Protein AF-A0A953RVN6-F1 (afdb_monomer_lite)

pLDDT: mean 74.19, std 27.89, range [26.3, 98.88]

Structure (mmCIF, N/CA/C/O backbone):
data_AF-A0A953RVN6-F1
#
_entry.id   AF-A0A953RVN6-F1
#
loop_
_atom_site.group_PDB
_atom_site.id
_atom_site.type_symbol
_atom_site.label_atom_id
_atom_site.label_alt_id
_atom_site.label_comp_id
_atom_site.label_asym_id
_atom_site.label_entity_id
_atom_site.label_seq_id
_atom_site.pdbx_PDB_ins_code
_atom_site.Cartn_x
_atom_site.Cartn_y
_atom_site.Cartn_z
_atom_site.occupancy
_atom_site.B_iso_or_equiv
_atom_site.auth_seq_id
_atom_site.auth_comp_id
_atom_site.auth_asym_id
_atom_site.auth_atom_id
_atom_site.pdbx_PDB_model_num
ATOM 1 N N . MET A 1 1 ? -9.640 12.805 14.538 1.00 94.44 1 MET A N 1
ATOM 2 C CA . MET A 1 1 ? -9.443 12.479 13.121 1.00 94.44 1 MET A CA 1
ATOM 3 C C . MET A 1 1 ? -8.426 11.359 13.027 1.00 94.44 1 MET A C 1
ATOM 5 O O . MET A 1 1 ? -7.414 11.417 13.727 1.00 94.44 1 MET A O 1
ATOM 9 N N . ILE A 1 2 ? -8.724 10.350 12.212 1.00 97.69 2 ILE A N 1
ATOM 10 C CA . ILE A 1 2 ? -7.902 9.158 11.977 1.00 97.69 2 ILE A CA 1
ATOM 11 C C . ILE A 1 2 ? -7.631 9.059 10.477 1.00 97.69 2 ILE A C 1
ATOM 13 O O . ILE A 1 2 ? -8.537 9.316 9.686 1.00 97.69 2 ILE A O 1
ATOM 17 N N . ASP A 1 3 ? -6.428 8.635 10.109 1.00 98.56 3 ASP A N 1
ATOM 18 C CA . ASP A 1 3 ? -6.101 8.199 8.754 1.00 98.56 3 ASP A CA 1
ATOM 19 C C . ASP A 1 3 ? -5.212 6.957 8.819 1.00 98.56 3 ASP A C 1
ATOM 21 O O . ASP A 1 3 ? -4.106 7.040 9.341 1.00 98.56 3 ASP A O 1
ATOM 25 N N . LEU A 1 4 ? -5.681 5.799 8.345 1.00 98.62 4 LEU A N 1
ATOM 26 C CA . LEU A 1 4 ? -4.913 4.549 8.394 1.00 98.62 4 LEU A CA 1
ATOM 27 C C . LEU A 1 4 ? -4.295 4.157 7.050 1.00 98.62 4 LEU A C 1
ATOM 29 O O . LEU A 1 4 ? -3.810 3.037 6.935 1.00 98.62 4 LEU A O 1
ATOM 33 N N . HIS A 1 5 ? -4.326 5.013 6.032 1.00 98.75 5 HIS A N 1
ATOM 34 C CA . HIS A 1 5 ? -3.797 4.666 4.715 1.00 98.75 5 HIS A CA 1
ATOM 35 C C . HIS A 1 5 ? -3.075 5.870 4.122 1.00 98.75 5 HIS A C 1
ATOM 37 O O . HIS A 1 5 ? -3.692 6.788 3.583 1.00 98.75 5 HIS A O 1
ATOM 43 N N . SER A 1 6 ? -1.752 5.872 4.242 1.00 98.56 6 SER A N 1
ATOM 44 C CA . SER A 1 6 ? -0.907 6.957 3.754 1.00 98.56 6 SER A CA 1
ATOM 45 C C . SER A 1 6 ? 0.486 6.457 3.396 1.00 98.56 6 SER A C 1
ATOM 47 O O . SER A 1 6 ? 0.985 5.490 3.980 1.00 98.56 6 SER A O 1
ATOM 49 N N . HIS A 1 7 ? 1.109 7.140 2.441 1.00 97.94 7 HIS A N 1
ATOM 50 C CA . HIS A 1 7 ? 2.371 6.737 1.834 1.00 97.94 7 HIS A CA 1
ATOM 51 C C . HIS A 1 7 ? 3.438 7.812 2.004 1.00 97.94 7 HIS A C 1
ATOM 53 O O . HIS A 1 7 ? 3.160 9.016 1.979 1.00 97.94 7 HIS A O 1
ATOM 59 N N . THR A 1 8 ? 4.680 7.372 2.172 1.00 97.19 8 THR A N 1
ATOM 60 C CA . THR A 1 8 ? 5.859 8.227 2.316 1.00 97.19 8 THR A CA 1
ATOM 61 C C . THR A 1 8 ? 6.811 8.039 1.137 1.00 97.19 8 THR A C 1
ATOM 63 O O . THR A 1 8 ? 6.627 7.184 0.272 1.00 97.19 8 THR A O 1
ATOM 66 N N . THR A 1 9 ? 7.911 8.790 1.138 1.00 93.75 9 THR A N 1
ATOM 67 C CA . THR A 1 9 ? 9.031 8.585 0.205 1.00 93.75 9 THR A CA 1
ATOM 68 C C . THR A 1 9 ? 9.727 7.225 0.345 1.00 93.75 9 THR A C 1
ATOM 70 O O . THR A 1 9 ? 10.621 6.916 -0.444 1.00 93.75 9 THR A O 1
ATOM 73 N N . ALA A 1 10 ? 9.387 6.409 1.352 1.00 93.69 10 ALA A N 1
ATOM 74 C CA . ALA A 1 10 ? 9.872 5.033 1.435 1.00 93.69 10 ALA A CA 1
ATOM 75 C C . ALA A 1 10 ? 9.264 4.130 0.346 1.00 93.69 10 ALA A C 1
ATOM 77 O O . ALA A 1 10 ? 9.863 3.105 0.013 1.00 93.69 10 ALA A O 1
ATOM 78 N N . SER A 1 11 ? 8.127 4.524 -0.231 1.00 92.12 11 SER A N 1
ATOM 79 C CA . SER A 1 11 ? 7.530 3.896 -1.405 1.00 92.12 11 SER A CA 1
ATOM 80 C C . SER A 1 11 ? 7.302 4.922 -2.522 1.00 92.12 11 SER A C 1
ATOM 82 O O . SER A 1 11 ? 8.272 5.296 -3.183 1.00 92.12 11 SER A O 1
ATOM 84 N N . ASP A 1 12 ? 6.071 5.377 -2.743 1.00 90.69 12 ASP A N 1
ATOM 85 C CA . ASP A 1 12 ? 5.667 6.262 -3.845 1.00 90.69 12 ASP A CA 1
ATOM 86 C C . ASP A 1 12 ? 4.943 7.547 -3.394 1.00 90.69 12 ASP A C 1
ATOM 88 O O . ASP A 1 12 ? 4.482 8.333 -4.226 1.00 90.69 12 ASP A O 1
ATOM 92 N N . GLY A 1 13 ? 4.909 7.824 -2.088 1.00 92.19 13 GLY A N 1
ATOM 93 C CA . GLY A 1 13 ? 4.507 9.122 -1.554 1.00 92.19 13 GLY A CA 1
ATOM 94 C C . GLY A 1 13 ? 5.592 10.191 -1.732 1.00 92.19 13 GLY A C 1
ATOM 95 O O . GLY A 1 13 ? 6.782 9.901 -1.854 1.00 92.19 13 GLY A O 1
ATOM 96 N N . THR A 1 14 ? 5.204 11.470 -1.711 1.00 93.56 14 THR A N 1
ATOM 97 C CA . THR A 1 14 ? 6.170 12.584 -1.860 1.00 93.56 14 THR A CA 1
ATOM 98 C C . THR A 1 14 ? 6.620 13.198 -0.541 1.00 93.56 14 THR A C 1
ATOM 100 O O . THR A 1 14 ? 7.549 14.001 -0.532 1.00 93.56 14 THR A O 1
ATOM 103 N N . PHE A 1 15 ? 5.947 12.875 0.562 1.00 96.75 15 PHE A N 1
ATOM 104 C CA . PHE A 1 15 ? 6.293 13.381 1.886 1.00 96.75 15 PHE A CA 1
ATOM 105 C C . PHE A 1 15 ? 7.284 12.417 2.529 1.00 96.75 15 PHE A C 1
ATOM 107 O O . PHE A 1 15 ? 7.055 11.205 2.560 1.00 96.75 15 PHE A O 1
ATOM 114 N N . SER A 1 16 ? 8.388 12.941 3.057 1.00 97.25 16 SER A N 1
ATOM 115 C CA . SER A 1 16 ? 9.252 12.143 3.922 1.00 97.25 16 SER A CA 1
ATOM 116 C C . SER A 1 16 ? 8.483 11.698 5.173 1.00 97.25 16 SER A C 1
ATOM 118 O O . SER A 1 16 ? 7.508 12.352 5.556 1.00 97.25 16 SER A O 1
ATOM 120 N N . PRO A 1 17 ? 8.925 10.636 5.867 1.00 97.81 17 PRO A N 1
ATOM 121 C CA . PRO A 1 17 ? 8.316 10.223 7.131 1.00 97.81 17 PRO A CA 1
ATOM 122 C C . PRO A 1 17 ? 8.180 11.370 8.149 1.00 97.81 17 PRO A C 1
ATOM 124 O O . PRO A 1 17 ? 7.170 11.461 8.839 1.00 97.81 17 PRO A O 1
ATOM 127 N N . ALA A 1 18 ? 9.152 12.288 8.196 1.00 98.06 18 ALA A N 1
ATOM 128 C CA . ALA A 1 18 ? 9.088 13.483 9.039 1.00 98.06 18 ALA A CA 1
ATOM 129 C C . ALA A 1 18 ? 8.015 14.476 8.570 1.00 98.06 18 ALA A C 1
ATOM 131 O O . ALA A 1 18 ? 7.177 14.900 9.361 1.00 98.06 18 ALA A O 1
ATOM 132 N N . GLN A 1 19 ? 7.996 14.793 7.272 1.00 98.44 19 GLN A N 1
ATOM 133 C CA . GLN A 1 19 ? 7.004 15.705 6.698 1.00 98.44 19 GLN A CA 1
ATOM 134 C C . GLN A 1 19 ? 5.579 15.173 6.862 1.00 98.44 19 GLN A C 1
ATOM 136 O O . GLN A 1 19 ? 4.660 15.956 7.077 1.00 98.44 19 GLN A O 1
ATOM 141 N N . LEU A 1 20 ? 5.380 13.856 6.772 1.00 98.50 20 LEU A N 1
ATOM 142 C CA . LEU A 1 20 ? 4.068 13.245 6.959 1.00 98.50 20 LEU A CA 1
ATOM 143 C C . LEU A 1 20 ? 3.583 13.366 8.414 1.00 98.50 20 LEU A C 1
ATOM 145 O O . LEU A 1 20 ? 2.407 13.644 8.645 1.00 98.50 20 LEU A O 1
ATOM 149 N N . VAL A 1 21 ? 4.480 13.213 9.396 1.00 98.44 21 VAL A N 1
ATOM 150 C CA . VAL A 1 21 ? 4.164 13.453 10.817 1.00 98.44 21 VAL A CA 1
ATOM 151 C C . VAL A 1 21 ? 3.787 14.919 11.055 1.00 98.44 21 VAL A C 1
ATOM 153 O O . VAL A 1 21 ? 2.798 15.186 11.742 1.00 98.44 21 VAL A O 1
ATOM 156 N N . ASP A 1 22 ? 4.518 15.864 10.460 1.00 98.06 22 ASP A N 1
ATOM 157 C CA . ASP A 1 22 ? 4.192 17.293 10.547 1.00 98.06 22 ASP A CA 1
ATOM 158 C C . ASP A 1 22 ? 2.830 17.603 9.902 1.00 98.06 22 ASP A C 1
ATOM 160 O O . ASP A 1 22 ? 2.017 18.342 10.467 1.00 98.06 22 ASP A O 1
ATOM 164 N N . GLU A 1 23 ? 2.546 17.003 8.744 1.00 98.19 23 GLU A N 1
ATOM 165 C CA . GLU A 1 23 ? 1.281 17.181 8.028 1.00 98.19 23 GLU A CA 1
ATOM 166 C C . GLU A 1 23 ? 0.089 16.618 8.809 1.00 98.19 23 GLU A C 1
ATOM 168 O O . GLU A 1 23 ? -0.970 17.249 8.862 1.00 98.19 23 GLU A O 1
ATOM 173 N N . ALA A 1 24 ? 0.258 15.484 9.496 1.00 98.00 24 ALA A N 1
ATOM 174 C CA . ALA A 1 24 ? -0.755 14.957 10.408 1.00 98.00 24 ALA A CA 1
ATOM 175 C C . ALA A 1 24 ? -1.084 15.961 11.526 1.00 98.00 24 ALA A C 1
ATOM 177 O O . ALA A 1 24 ? -2.257 16.212 11.815 1.00 98.00 24 ALA A O 1
ATOM 178 N N . GLY A 1 25 ? -0.063 16.613 12.093 1.00 96.62 25 GLY A N 1
ATOM 179 C CA . GLY A 1 25 ? -0.246 17.692 13.065 1.00 96.62 25 GLY A CA 1
ATOM 180 C C . GLY A 1 25 ? -1.007 18.892 12.490 1.00 96.62 25 GLY A C 1
ATOM 181 O O . GLY A 1 25 ? -1.932 19.397 13.128 1.00 96.62 25 GLY A O 1
ATOM 182 N N . ARG A 1 26 ? -0.672 19.323 11.265 1.00 96.69 26 ARG A N 1
ATOM 183 C CA . ARG A 1 26 ? -1.337 20.451 10.581 1.00 96.69 26 ARG A CA 1
ATOM 184 C C . ARG A 1 26 ? -2.803 20.174 10.248 1.00 96.69 26 ARG A C 1
ATOM 186 O O . ARG A 1 26 ? -3.627 21.081 10.342 1.00 96.69 26 ARG A O 1
ATOM 193 N N . THR A 1 27 ? -3.122 18.943 9.864 1.00 96.06 27 THR A N 1
ATOM 194 C CA . THR A 1 27 ? -4.478 18.511 9.475 1.00 96.06 27 THR A CA 1
ATOM 195 C C . THR A 1 27 ? -5.333 18.065 10.665 1.00 96.06 27 THR A C 1
ATOM 197 O O . THR A 1 27 ? -6.541 17.869 10.529 1.00 96.06 27 THR A O 1
ATOM 200 N N . GLY A 1 28 ? -4.740 17.946 11.858 1.00 96.06 28 GLY A N 1
ATOM 201 C CA . GLY A 1 28 ? -5.430 17.509 13.072 1.00 96.06 28 GLY A CA 1
ATOM 202 C C . GLY A 1 28 ? -5.668 15.996 13.141 1.00 96.06 28 GLY A C 1
ATOM 203 O O . GLY A 1 28 ? -6.499 15.538 13.939 1.00 96.06 28 GLY A O 1
ATOM 204 N N . VAL A 1 29 ? -4.957 15.215 12.322 1.00 98.00 29 VAL A N 1
ATOM 205 C CA . VAL A 1 29 ? -4.911 13.753 12.415 1.00 98.00 29 VAL A CA 1
ATOM 206 C C . VAL A 1 29 ? -4.211 13.368 13.718 1.00 98.00 29 VAL A C 1
ATOM 208 O O . VAL A 1 29 ? -3.104 13.810 14.008 1.00 98.00 29 VAL A O 1
ATOM 211 N N . ARG A 1 30 ? -4.888 12.551 14.531 1.00 96.88 30 ARG A N 1
ATOM 212 C CA . ARG A 1 30 ? -4.410 12.107 15.853 1.00 96.88 30 ARG A CA 1
ATOM 213 C C . ARG A 1 30 ? -3.908 10.666 15.851 1.00 96.88 30 ARG A C 1
ATOM 215 O O . ARG A 1 30 ? -3.070 10.325 16.679 1.00 96.88 30 ARG A O 1
ATOM 222 N N . ILE A 1 31 ? -4.425 9.845 14.937 1.00 98.12 31 ILE A N 1
ATOM 223 C CA . ILE A 1 31 ? -3.973 8.472 14.708 1.00 98.12 31 ILE A CA 1
ATOM 224 C C . ILE A 1 31 ? -3.656 8.334 13.221 1.00 98.12 31 ILE A C 1
ATOM 226 O O . ILE A 1 31 ? -4.549 8.523 12.392 1.00 98.12 31 ILE A O 1
ATOM 230 N N . LEU A 1 32 ? -2.397 8.033 12.905 1.00 98.62 32 LEU A N 1
ATOM 231 C CA . LEU A 1 32 ? -1.874 7.924 11.545 1.00 98.62 32 LEU A CA 1
ATOM 232 C C . LEU A 1 32 ? -1.366 6.500 11.286 1.00 98.62 32 LEU A C 1
ATOM 234 O O . LEU A 1 32 ? -0.556 5.990 12.054 1.00 98.62 32 LEU A O 1
ATOM 238 N N . GLY A 1 33 ? -1.793 5.870 10.197 1.00 98.50 33 GLY A N 1
ATOM 239 C CA . GLY A 1 33 ? -1.211 4.643 9.661 1.00 98.50 33 GLY A CA 1
ATOM 240 C C . GLY A 1 33 ? -0.309 4.959 8.475 1.00 98.50 33 GLY A C 1
ATOM 241 O O . GLY A 1 33 ? -0.767 5.541 7.493 1.00 98.50 33 GLY A O 1
ATOM 242 N N . ILE A 1 34 ? 0.958 4.556 8.563 1.00 98.62 34 ILE A N 1
ATOM 243 C CA . ILE A 1 34 ? 1.885 4.573 7.425 1.00 98.62 34 ILE A CA 1
ATOM 244 C C . ILE A 1 34 ? 1.853 3.185 6.804 1.00 98.62 34 ILE A C 1
ATOM 246 O O . ILE A 1 34 ? 2.145 2.209 7.491 1.00 98.62 34 ILE A O 1
ATOM 250 N N . THR A 1 35 ? 1.473 3.104 5.534 1.00 98.56 35 THR A N 1
ATOM 251 C CA . THR A 1 35 ? 1.193 1.854 4.817 1.00 98.56 35 THR A CA 1
ATOM 252 C C . THR A 1 35 ? 1.947 1.807 3.496 1.00 98.56 35 THR A C 1
ATOM 254 O O . THR A 1 35 ? 1.385 1.417 2.482 1.00 98.56 35 THR A O 1
ATOM 257 N N . ASP A 1 36 ? 3.219 2.205 3.515 1.00 97.88 36 ASP A N 1
ATOM 258 C CA . ASP A 1 36 ? 4.079 2.191 2.332 1.00 97.88 36 ASP A CA 1
ATOM 259 C C . ASP A 1 36 ? 4.043 0.841 1.596 1.00 97.88 36 ASP A C 1
ATOM 261 O O . ASP A 1 36 ? 3.992 -0.232 2.214 1.00 97.88 36 ASP A O 1
ATOM 265 N N . HIS A 1 37 ? 4.134 0.894 0.266 1.00 95.75 37 HIS A N 1
ATOM 266 C CA . HIS A 1 37 ? 4.125 -0.308 -0.558 1.00 95.75 37 HIS A CA 1
ATOM 267 C C . HIS A 1 37 ? 5.292 -1.250 -0.247 1.00 95.75 37 HIS A C 1
ATOM 269 O O . HIS A 1 37 ? 6.457 -0.897 -0.437 1.00 95.75 37 HIS A O 1
ATOM 275 N N . ASP A 1 38 ? 4.972 -2.480 0.163 1.00 95.62 38 ASP A N 1
ATOM 276 C CA . ASP A 1 38 ? 5.907 -3.582 0.419 1.00 95.62 38 ASP A CA 1
ATOM 277 C C . ASP A 1 38 ? 7.097 -3.218 1.340 1.00 95.62 38 ASP A C 1
ATOM 279 O O . ASP A 1 38 ? 8.185 -3.787 1.203 1.00 95.62 38 ASP A O 1
ATOM 283 N N . THR A 1 39 ? 6.959 -2.253 2.258 1.00 96.44 39 THR A N 1
ATOM 284 C CA . THR A 1 39 ? 8.044 -1.850 3.171 1.00 96.44 39 THR A CA 1
ATOM 285 C C . THR A 1 39 ? 7.534 -1.223 4.467 1.00 96.44 39 THR A C 1
ATOM 287 O O . THR A 1 39 ? 6.524 -0.536 4.483 1.00 96.44 39 THR A O 1
ATOM 290 N N . PHE A 1 40 ? 8.283 -1.405 5.558 1.00 97.31 40 PHE A N 1
ATOM 291 C CA . PHE A 1 40 ? 8.049 -0.719 6.838 1.00 97.31 40 PHE A CA 1
ATOM 292 C C . PHE A 1 40 ? 8.972 0.485 7.059 1.00 97.31 40 PHE A C 1
ATOM 294 O O . PHE A 1 40 ? 8.913 1.125 8.108 1.00 97.31 40 PHE A O 1
ATOM 301 N N . SER A 1 41 ? 9.850 0.798 6.099 1.00 96.81 41 SER A N 1
ATOM 302 C CA . SER A 1 41 ? 10.914 1.787 6.305 1.00 96.81 41 SER A CA 1
ATOM 303 C C . SER A 1 41 ? 10.379 3.176 6.671 1.00 96.81 41 SER A C 1
ATOM 305 O O . SER A 1 41 ? 10.967 3.837 7.526 1.00 96.81 41 SER A O 1
ATOM 307 N N . GLY A 1 42 ? 9.253 3.604 6.086 1.00 97.31 42 GLY A N 1
ATOM 308 C CA . GLY A 1 42 ? 8.627 4.879 6.434 1.00 97.31 42 GLY A CA 1
ATOM 309 C C . GLY A 1 42 ? 8.080 4.891 7.861 1.00 97.31 42 GLY A C 1
ATOM 310 O O . GLY A 1 42 ? 8.354 5.825 8.614 1.00 97.31 42 GLY A O 1
ATOM 311 N N . TYR A 1 43 ? 7.398 3.818 8.276 1.00 97.88 43 TYR A N 1
ATOM 312 C CA . TYR A 1 43 ? 6.927 3.657 9.654 1.00 97.88 43 TYR A CA 1
ATOM 313 C C . TYR A 1 43 ? 8.085 3.678 10.663 1.00 97.88 43 TYR A C 1
ATOM 315 O O . TYR A 1 43 ? 8.034 4.424 11.643 1.00 97.88 43 TYR A O 1
ATOM 323 N N . ASP A 1 44 ? 9.147 2.906 10.415 1.00 97.31 44 ASP A N 1
ATOM 324 C CA . ASP A 1 44 ? 10.283 2.792 11.336 1.00 97.31 44 ASP A CA 1
ATOM 325 C C . ASP A 1 44 ? 11.006 4.145 11.515 1.00 97.31 44 ASP A C 1
ATOM 327 O O . ASP A 1 44 ? 11.427 4.484 12.624 1.00 97.31 44 ASP A O 1
ATOM 331 N N . GLN A 1 45 ? 11.094 4.950 10.448 1.00 97.94 45 GLN A N 1
ATOM 332 C CA . GLN A 1 45 ? 11.653 6.307 10.481 1.00 97.94 45 GLN A CA 1
ATOM 333 C C . GLN A 1 45 ? 10.731 7.324 11.173 1.00 97.94 45 GLN A C 1
ATOM 335 O O . GLN A 1 45 ? 11.214 8.194 11.898 1.00 97.94 45 GLN A O 1
ATOM 340 N N . ALA A 1 46 ? 9.412 7.226 10.975 1.00 98.00 46 ALA A N 1
ATOM 341 C CA . ALA A 1 46 ? 8.434 8.142 11.565 1.00 98.00 46 ALA A CA 1
ATOM 342 C C . ALA A 1 46 ? 8.180 7.883 13.057 1.00 98.00 46 ALA A C 1
ATOM 344 O O . ALA A 1 46 ? 7.884 8.818 13.801 1.00 98.00 46 ALA A O 1
ATOM 345 N N . LEU A 1 47 ? 8.296 6.635 13.521 1.00 96.50 47 LEU A N 1
ATOM 346 C CA . LEU A 1 47 ? 7.969 6.237 14.892 1.00 96.50 47 LEU A CA 1
ATOM 347 C C . LEU A 1 47 ? 8.636 7.095 15.990 1.00 96.50 47 LEU A C 1
ATOM 349 O O . LEU A 1 47 ? 7.924 7.536 16.899 1.00 96.50 47 LEU A O 1
ATOM 353 N N . PRO A 1 48 ? 9.960 7.362 15.972 1.00 96.50 48 PRO A N 1
ATOM 354 C CA . PRO A 1 48 ? 10.577 8.232 16.974 1.00 96.50 48 PRO A CA 1
ATOM 355 C C . PRO A 1 48 ? 10.110 9.693 16.887 1.00 96.50 48 PRO A C 1
ATOM 357 O O . PRO A 1 48 ? 10.106 10.368 17.915 1.00 96.50 48 PRO A O 1
ATOM 360 N N . LEU A 1 49 ? 9.704 10.171 15.706 1.00 96.69 49 LEU A N 1
ATOM 361 C CA . LEU A 1 49 ? 9.224 11.540 15.483 1.00 96.69 49 LEU A CA 1
ATOM 362 C C . LEU A 1 49 ? 7.793 11.710 16.005 1.00 96.69 49 LEU A C 1
ATOM 364 O O . LEU A 1 49 ? 7.518 12.628 16.773 1.00 96.69 49 LEU A O 1
ATOM 368 N N . ALA A 1 50 ? 6.903 10.768 15.684 1.00 95.62 50 ALA A N 1
ATOM 369 C CA . ALA A 1 50 ? 5.515 10.764 16.149 1.00 95.62 50 ALA A CA 1
ATOM 370 C C . ALA A 1 50 ? 5.415 10.757 17.688 1.00 95.62 50 ALA A C 1
ATOM 372 O O . ALA A 1 50 ? 4.596 11.461 18.281 1.00 95.62 50 ALA A O 1
ATOM 373 N N . ARG A 1 51 ? 6.324 10.038 18.366 1.00 92.94 51 ARG A N 1
ATOM 374 C CA . ARG A 1 51 ? 6.411 10.026 19.839 1.00 92.94 51 ARG A CA 1
ATOM 375 C C . ARG A 1 51 ? 6.692 11.400 20.454 1.00 92.94 51 ARG A C 1
ATOM 377 O O . ARG A 1 51 ? 6.337 11.608 21.609 1.00 92.94 51 ARG A O 1
ATOM 384 N N . GLN A 1 52 ? 7.323 12.315 19.718 1.00 93.56 52 GLN A N 1
ATOM 385 C CA . GLN A 1 52 ? 7.640 13.665 20.199 1.00 93.56 52 GLN A CA 1
ATOM 386 C C . GLN A 1 52 ? 6.457 14.630 20.051 1.00 93.56 52 GLN A C 1
ATOM 388 O O . GLN A 1 52 ? 6.386 15.616 20.778 1.00 93.56 52 GLN A O 1
ATOM 393 N N . THR A 1 53 ? 5.524 14.344 19.139 1.00 91.56 53 THR A N 1
ATOM 394 C CA . THR A 1 53 ? 4.382 15.217 18.825 1.00 91.56 53 THR A CA 1
ATOM 395 C C . THR A 1 53 ? 3.081 14.780 19.500 1.00 91.56 53 THR A C 1
ATOM 397 O O . THR A 1 53 ? 2.102 15.521 19.485 1.00 91.56 53 THR A O 1
ATOM 400 N N . GLY A 1 54 ? 3.055 13.585 20.102 1.00 90.12 54 GLY A N 1
ATOM 401 C CA . GLY A 1 54 ? 1.838 12.985 20.656 1.00 90.12 54 GLY A CA 1
ATOM 402 C C . GLY A 1 54 ? 0.926 12.360 19.595 1.00 90.12 54 GLY A C 1
ATOM 403 O O . GLY A 1 54 ? -0.181 11.939 19.927 1.00 90.12 54 GLY A O 1
ATOM 404 N N . LEU A 1 55 ? 1.386 12.280 18.341 1.00 96.62 55 LEU A N 1
ATOM 405 C CA . LEU A 1 55 ? 0.718 11.547 17.273 1.00 96.62 55 LEU A CA 1
ATOM 406 C C . LEU A 1 55 ? 0.804 10.042 17.550 1.00 96.62 55 LEU A C 1
ATOM 408 O O . LEU A 1 55 ? 1.890 9.488 17.739 1.00 96.62 55 LEU A O 1
ATOM 412 N N . GLU A 1 56 ? -0.337 9.360 17.536 1.00 96.69 56 GLU A N 1
ATOM 413 C CA . GLU A 1 56 ? -0.355 7.906 17.606 1.00 96.69 56 GLU A CA 1
ATOM 414 C C . GLU A 1 56 ? -0.074 7.322 16.218 1.00 96.69 56 GLU A C 1
ATOM 416 O O . GLU A 1 56 ? -0.840 7.527 15.277 1.00 96.69 56 GLU A O 1
ATOM 421 N N . LEU A 1 57 ? 1.028 6.584 16.089 1.00 97.38 57 LEU A N 1
ATOM 422 C CA . LEU A 1 57 ? 1.410 5.934 14.840 1.00 97.38 57 LEU A CA 1
ATOM 423 C C . LEU A 1 57 ? 1.004 4.456 14.857 1.00 97.38 57 LEU A C 1
ATOM 425 O O . LEU A 1 57 ? 1.414 3.701 15.741 1.00 97.38 57 LEU A O 1
ATOM 429 N N . VAL A 1 58 ? 0.239 4.035 13.855 1.00 97.62 58 VAL A N 1
ATOM 430 C CA . VAL A 1 58 ? -0.117 2.639 13.601 1.00 97.62 58 VAL A CA 1
ATOM 431 C C . VAL A 1 58 ? 0.896 2.034 12.632 1.00 97.62 58 VAL A C 1
ATOM 433 O O . VAL A 1 58 ? 1.129 2.561 11.545 1.00 97.62 58 VAL A O 1
ATOM 436 N N . CYS A 1 59 ? 1.483 0.903 13.031 1.00 97.94 59 CYS A N 1
ATOM 437 C CA . CYS A 1 59 ? 2.353 0.099 12.177 1.00 97.94 59 CYS A CA 1
ATOM 438 C C . CYS A 1 59 ? 1.524 -0.514 11.048 1.00 97.94 59 CYS A C 1
ATOM 440 O O . CYS A 1 59 ? 0.710 -1.405 11.302 1.00 97.94 59 CYS A O 1
ATOM 442 N N . GLY A 1 60 ? 1.710 -0.010 9.831 1.00 98.44 60 GLY A N 1
ATOM 443 C CA . GLY A 1 60 ? 0.991 -0.432 8.639 1.00 98.44 60 GLY A CA 1
ATOM 444 C C . GLY A 1 60 ? 1.930 -0.850 7.507 1.00 98.44 60 GLY A C 1
ATOM 445 O O . GLY A 1 60 ? 3.129 -0.582 7.546 1.00 98.44 60 GLY A O 1
ATOM 446 N N . ILE A 1 61 ? 1.374 -1.527 6.505 1.00 98.69 61 ILE A N 1
ATOM 447 C CA . ILE A 1 61 ? 2.023 -1.849 5.226 1.00 98.69 61 ILE A CA 1
ATOM 448 C C . ILE A 1 61 ? 0.940 -2.082 4.167 1.00 98.69 61 ILE A C 1
ATOM 450 O O . ILE A 1 61 ? -0.107 -2.642 4.496 1.00 98.69 61 ILE A O 1
ATOM 454 N N . GLU A 1 62 ? 1.175 -1.700 2.914 1.00 98.62 62 GLU A N 1
ATOM 455 C CA . GLU A 1 62 ? 0.320 -2.087 1.783 1.00 98.62 62 GLU A CA 1
ATOM 456 C C . GLU A 1 62 ? 1.072 -3.069 0.878 1.00 98.62 62 GLU A C 1
ATOM 458 O O . GLU A 1 62 ? 2.087 -2.739 0.267 1.00 98.62 62 GLU A O 1
ATOM 463 N N . LEU A 1 63 ? 0.591 -4.305 0.791 1.00 98.06 63 LEU A N 1
ATOM 464 C CA . LEU A 1 63 ? 1.221 -5.355 -0.001 1.00 98.06 63 LEU A CA 1
ATOM 465 C C . LEU A 1 63 ? 0.696 -5.374 -1.431 1.00 98.06 63 LEU A C 1
ATOM 467 O O . LEU A 1 63 ? -0.514 -5.419 -1.661 1.00 98.06 63 LEU A O 1
ATOM 471 N N . SER A 1 64 ? 1.618 -5.463 -2.387 1.00 94.62 64 SER A N 1
ATOM 472 C CA . SER A 1 64 ? 1.316 -5.821 -3.773 1.00 94.62 64 SER A CA 1
ATOM 473 C C . SER A 1 64 ? 1.061 -7.326 -3.875 1.00 94.62 64 SER A C 1
ATOM 475 O O . SER A 1 64 ? 1.994 -8.119 -3.726 1.00 94.62 64 SER A O 1
ATOM 477 N N . THR A 1 65 ? -0.173 -7.742 -4.167 1.00 96.25 65 THR A N 1
ATOM 478 C CA . THR A 1 65 ? -0.539 -9.165 -4.266 1.00 96.25 65 THR A CA 1
ATOM 479 C C . THR A 1 65 ? -1.276 -9.490 -5.564 1.00 96.25 65 THR A C 1
ATOM 481 O O . THR A 1 65 ? -1.633 -8.601 -6.343 1.00 96.25 65 THR A O 1
ATOM 484 N N . LYS A 1 66 ? -1.504 -10.784 -5.805 1.00 94.50 66 LYS A N 1
ATOM 485 C CA . LYS A 1 66 ? -2.315 -11.278 -6.921 1.00 94.50 66 LYS A CA 1
ATOM 486 C C . LYS A 1 66 ? -3.556 -12.023 -6.437 1.00 94.50 66 LYS A C 1
ATOM 488 O O . LYS A 1 66 ? -3.445 -12.937 -5.622 1.00 94.50 66 LYS A O 1
ATOM 493 N N . LEU A 1 67 ? -4.709 -11.679 -7.002 1.00 94.94 67 LEU A N 1
ATOM 494 C CA . LEU A 1 67 ? -5.965 -12.418 -6.879 1.00 94.94 67 LEU A CA 1
ATOM 495 C C . LEU A 1 67 ? -6.431 -12.793 -8.285 1.00 94.94 67 LEU A C 1
ATOM 497 O O . LEU A 1 67 ? -6.545 -11.925 -9.142 1.00 94.94 67 LEU A O 1
ATOM 501 N N . HIS A 1 68 ? -6.601 -14.092 -8.545 1.00 93.75 68 HIS A N 1
ATOM 502 C CA . HIS A 1 68 ? -7.014 -14.630 -9.855 1.00 93.75 68 HIS A CA 1
ATOM 503 C C . HIS A 1 68 ? -6.202 -14.064 -11.047 1.00 93.75 68 HIS A C 1
ATOM 505 O O . HIS A 1 68 ? -6.713 -13.880 -12.145 1.00 93.75 68 HIS A O 1
ATOM 511 N N . GLY A 1 69 ? -4.907 -13.787 -10.831 1.00 89.56 69 GLY A N 1
ATOM 512 C CA . GLY A 1 69 ? -3.988 -13.218 -11.832 1.00 89.56 69 GLY A CA 1
ATOM 513 C C . GLY A 1 69 ? -3.959 -11.682 -11.898 1.00 89.56 69 GLY A C 1
ATOM 514 O O . GLY A 1 69 ? -3.021 -11.101 -12.457 1.00 89.56 69 GLY A O 1
ATOM 515 N N . HIS A 1 70 ? -4.907 -11.003 -11.258 1.00 90.25 70 HIS A N 1
ATOM 516 C CA . HIS A 1 70 ? -5.016 -9.547 -11.224 1.00 90.25 70 HIS A CA 1
ATOM 517 C C . HIS A 1 70 ? -4.329 -8.938 -9.999 1.00 90.25 70 HIS A C 1
ATOM 519 O O . HIS A 1 70 ? -4.220 -9.569 -8.950 1.00 90.25 70 HIS A O 1
ATOM 525 N N . SER A 1 71 ? -3.808 -7.715 -10.151 1.00 90.81 71 SER A N 1
ATOM 526 C CA . SER A 1 71 ? -3.162 -6.985 -9.054 1.00 90.81 71 SER A CA 1
ATOM 527 C C . SER A 1 71 ? -4.213 -6.531 -8.051 1.00 90.81 71 SER A C 1
ATOM 529 O O . SER A 1 71 ? -5.153 -5.839 -8.433 1.00 90.81 71 SER A O 1
ATOM 531 N N . VAL A 1 72 ? -4.034 -6.895 -6.786 1.00 95.62 72 VAL A N 1
ATOM 532 C CA . VAL A 1 72 ? -4.888 -6.463 -5.676 1.00 95.62 72 VAL A CA 1
ATOM 533 C C . VAL A 1 72 ? -3.992 -6.073 -4.513 1.00 95.62 72 VAL A C 1
ATOM 535 O O . VAL A 1 72 ? -2.994 -6.743 -4.235 1.00 95.62 72 VAL A O 1
ATOM 538 N N . HIS A 1 73 ? -4.325 -4.976 -3.842 1.00 97.81 73 HIS A N 1
ATOM 539 C CA . HIS A 1 73 ? -3.572 -4.537 -2.678 1.00 97.81 73 HIS A CA 1
ATOM 540 C C . HIS A 1 73 ? -4.205 -5.037 -1.383 1.00 97.81 73 HIS A C 1
ATOM 542 O O . HIS A 1 73 ? -5.427 -5.133 -1.246 1.00 97.81 73 HIS A O 1
ATOM 548 N N . LEU A 1 74 ? -3.341 -5.366 -0.430 1.00 98.69 74 LEU A N 1
ATOM 549 C CA . LEU A 1 74 ? -3.725 -5.856 0.884 1.00 98.69 74 LEU A CA 1
ATOM 550 C C . LEU A 1 74 ? -3.031 -5.019 1.953 1.00 98.69 74 LEU A C 1
ATOM 552 O O . LEU A 1 74 ? -1.806 -4.991 2.024 1.00 98.69 74 LEU A O 1
ATOM 556 N N . LEU A 1 75 ? -3.811 -4.379 2.815 1.00 98.88 75 LEU A N 1
ATOM 557 C CA . LEU A 1 75 ? -3.293 -3.624 3.947 1.00 98.88 75 LEU A CA 1
ATOM 558 C C . LEU A 1 75 ? -3.063 -4.558 5.136 1.00 98.88 75 LEU A C 1
ATOM 560 O O . LEU A 1 75 ? -3.924 -5.369 5.483 1.00 98.88 75 LEU A O 1
ATOM 564 N N . GLY A 1 76 ? -1.911 -4.424 5.784 1.00 98.62 76 GLY A N 1
ATOM 565 C CA . GLY A 1 76 ? -1.592 -5.069 7.052 1.00 98.62 76 GLY A CA 1
ATOM 566 C C . GLY A 1 76 ? -1.461 -4.034 8.161 1.00 98.62 76 GLY A C 1
ATOM 567 O O . GLY A 1 76 ? -0.687 -3.097 8.008 1.00 98.62 76 GLY A O 1
ATOM 568 N N . TYR A 1 77 ? -2.163 -4.215 9.284 1.00 98.50 77 TYR A N 1
ATOM 569 C CA . TYR A 1 77 ? -2.048 -3.340 10.459 1.00 98.50 77 TYR A CA 1
ATOM 570 C C . TYR A 1 77 ? -1.657 -4.102 11.718 1.00 98.50 77 TYR A C 1
ATOM 572 O O . TYR A 1 77 ? -2.317 -5.065 12.108 1.00 98.50 77 TYR A O 1
ATOM 580 N N . PHE A 1 78 ? -0.645 -3.606 12.421 1.00 96.94 78 PHE A N 1
ATOM 581 C CA . PHE A 1 78 ? -0.132 -4.178 13.661 1.00 96.94 78 PHE A CA 1
ATOM 582 C C . PHE A 1 78 ? -0.362 -3.183 14.796 1.00 96.94 78 PHE A C 1
ATOM 584 O O . PHE A 1 78 ? 0.518 -2.401 15.144 1.00 96.94 78 PHE A O 1
ATOM 591 N N . LEU A 1 79 ? -1.573 -3.195 15.366 1.00 92.25 79 LEU A N 1
ATOM 592 C CA . LEU A 1 79 ? -1.977 -2.220 16.392 1.00 92.25 79 LEU A CA 1
ATOM 593 C C . LEU A 1 79 ? -1.140 -2.313 17.676 1.00 92.25 79 LEU A C 1
ATOM 595 O O . LEU A 1 79 ? -0.990 -1.314 18.371 1.00 92.25 79 LEU A O 1
ATOM 599 N N . ASN A 1 80 ? -0.604 -3.501 17.980 1.00 84.81 80 ASN A N 1
ATOM 600 C CA . ASN A 1 80 ? 0.263 -3.756 19.131 1.00 84.81 80 ASN A CA 1
ATOM 601 C C . ASN A 1 80 ? 1.451 -4.652 18.721 1.00 84.81 80 ASN A C 1
ATOM 603 O O . ASN A 1 80 ? 1.448 -5.850 19.020 1.00 84.81 80 ASN A O 1
ATOM 607 N N . PRO A 1 81 ? 2.478 -4.099 18.047 1.00 84.12 81 PRO A N 1
ATOM 608 C CA . PRO A 1 81 ? 3.615 -4.867 17.525 1.00 84.12 81 PRO A CA 1
ATOM 609 C C . PRO A 1 81 ? 4.380 -5.669 18.590 1.00 84.12 81 PRO A C 1
ATOM 611 O O . PRO A 1 81 ? 5.017 -6.671 18.286 1.00 84.12 81 PRO A O 1
ATOM 614 N N . SER A 1 82 ? 4.314 -5.243 19.854 1.00 85.00 82 SER A N 1
ATOM 615 C CA . SER A 1 82 ? 4.991 -5.887 20.984 1.00 85.00 82 SER A CA 1
ATOM 616 C C . SER A 1 82 ? 4.323 -7.175 21.477 1.00 85.00 82 SER A C 1
ATOM 618 O O . SER A 1 82 ? 4.950 -7.904 22.243 1.00 85.00 82 SER A O 1
ATOM 620 N N . LEU A 1 83 ? 3.078 -7.468 21.079 1.00 83.94 83 LEU A N 1
ATOM 621 C CA . LEU A 1 83 ? 2.372 -8.680 21.522 1.00 83.94 83 LEU A CA 1
ATOM 622 C C . LEU A 1 83 ? 2.847 -9.946 20.801 1.00 83.94 83 LEU A C 1
ATOM 624 O O . LEU A 1 83 ? 2.775 -11.028 21.381 1.00 83.94 83 LEU A O 1
ATOM 628 N N . ASN A 1 84 ? 3.329 -9.814 19.564 1.00 89.44 84 ASN A N 1
ATOM 629 C CA . ASN A 1 84 ? 3.840 -10.920 18.755 1.00 89.44 84 ASN A CA 1
ATOM 630 C C . ASN A 1 84 ? 5.120 -10.504 18.001 1.00 89.44 84 ASN A C 1
ATOM 632 O O . ASN A 1 84 ? 5.098 -10.350 16.777 1.00 89.44 84 ASN A O 1
ATOM 636 N N . PRO A 1 85 ? 6.229 -10.260 18.724 1.00 90.31 85 PRO A N 1
ATOM 637 C CA . PRO A 1 85 ? 7.461 -9.765 18.119 1.00 90.31 85 PRO A CA 1
ATOM 638 C C . PRO A 1 85 ? 8.092 -10.782 17.161 1.00 90.31 85 PRO A C 1
ATOM 640 O O . PRO A 1 85 ? 8.622 -10.374 16.132 1.00 90.31 85 PRO A O 1
ATOM 643 N N . ASP A 1 86 ? 7.998 -12.079 17.469 1.00 93.88 86 ASP A N 1
ATOM 644 C CA . ASP A 1 86 ? 8.569 -13.148 16.642 1.00 93.88 86 ASP A CA 1
ATOM 645 C C . ASP A 1 86 ? 7.811 -13.256 15.310 1.00 93.88 86 ASP A C 1
ATOM 647 O O . ASP A 1 86 ? 8.423 -13.150 14.252 1.00 93.88 86 ASP A O 1
ATOM 651 N N . GLY A 1 87 ? 6.471 -13.324 15.342 1.00 95.31 87 GLY A N 1
ATOM 652 C CA . GLY A 1 87 ? 5.663 -13.377 14.120 1.00 95.31 87 GLY A CA 1
ATOM 653 C C . GLY A 1 87 ? 5.805 -12.123 13.251 1.00 95.31 87 GLY A C 1
ATOM 654 O O . GLY A 1 87 ? 5.894 -12.218 12.028 1.00 95.31 87 GLY A O 1
ATOM 655 N N . LEU A 1 88 ? 5.893 -10.934 13.862 1.00 95.31 88 LEU A N 1
ATOM 656 C CA . LEU A 1 88 ? 6.186 -9.708 13.114 1.00 95.31 88 LEU A CA 1
ATOM 657 C C . LEU A 1 88 ? 7.615 -9.705 12.539 1.00 95.31 88 LEU A C 1
ATOM 659 O O . LEU A 1 88 ? 7.833 -9.163 11.455 1.00 95.31 88 LEU A O 1
ATOM 663 N N . GLY A 1 89 ? 8.581 -10.304 13.238 1.00 97.50 89 GLY A N 1
ATOM 664 C CA . GLY A 1 89 ? 9.948 -10.509 12.756 1.00 97.50 89 GLY A CA 1
ATOM 665 C C . GLY A 1 89 ? 10.011 -11.432 11.536 1.00 97.50 89 GLY A C 1
ATOM 666 O O . GLY A 1 89 ? 10.633 -11.078 10.531 1.00 97.50 89 GLY A O 1
ATOM 667 N N . ASP A 1 90 ? 9.304 -12.560 11.581 1.00 98.06 90 ASP A N 1
ATOM 668 C CA . ASP A 1 90 ? 9.184 -13.498 10.458 1.00 98.06 90 ASP A CA 1
ATOM 669 C C . ASP A 1 90 ? 8.507 -12.833 9.257 1.00 98.06 90 ASP A C 1
ATOM 671 O O . ASP A 1 90 ? 8.987 -12.927 8.124 1.00 98.06 90 ASP A O 1
ATOM 675 N N . PHE A 1 91 ? 7.442 -12.064 9.501 1.00 98.31 91 PHE A N 1
ATOM 676 C CA . PHE A 1 91 ? 6.780 -11.302 8.450 1.00 98.31 91 PHE A CA 1
ATOM 677 C C . PHE A 1 91 ? 7.709 -10.266 7.812 1.00 98.31 91 PHE A C 1
ATOM 679 O O . PHE A 1 91 ? 7.791 -10.181 6.589 1.00 98.31 91 PHE A O 1
ATOM 686 N N . ARG A 1 92 ? 8.473 -9.515 8.612 1.00 98.06 92 ARG A N 1
ATOM 687 C CA . ARG A 1 92 ? 9.466 -8.557 8.099 1.00 98.06 92 ARG A CA 1
ATOM 688 C C . ARG A 1 92 ? 10.568 -9.239 7.284 1.00 98.06 92 ARG A C 1
ATOM 690 O O . ARG A 1 92 ? 10.999 -8.668 6.283 1.00 98.06 92 ARG A O 1
ATOM 697 N N . THR A 1 93 ? 10.982 -10.448 7.662 1.00 98.19 93 THR A N 1
ATOM 698 C CA . THR A 1 93 ? 11.926 -11.260 6.874 1.00 98.19 93 THR A CA 1
ATOM 699 C C . THR A 1 93 ? 11.335 -11.616 5.511 1.00 98.19 93 THR A C 1
ATOM 701 O O . THR A 1 93 ? 11.961 -11.346 4.488 1.00 98.19 93 THR A O 1
ATOM 704 N N . TRP A 1 94 ? 10.091 -12.104 5.478 1.00 97.75 94 TRP A N 1
ATOM 705 C CA . TRP A 1 94 ? 9.381 -12.407 4.231 1.00 97.75 94 TRP A CA 1
ATOM 706 C C . TRP A 1 94 ? 9.241 -11.178 3.318 1.00 97.75 94 TRP A C 1
ATOM 708 O O . TRP A 1 94 ? 9.488 -11.264 2.114 1.00 97.75 94 TRP A O 1
ATOM 718 N N . ILE A 1 95 ? 8.939 -10.001 3.879 1.00 97.25 95 ILE A N 1
ATOM 719 C CA . ILE A 1 95 ? 8.954 -8.737 3.123 1.00 97.25 95 ILE A CA 1
ATOM 720 C C . ILE A 1 95 ? 10.347 -8.454 2.544 1.00 97.25 95 ILE A C 1
ATOM 722 O O . ILE A 1 95 ? 10.464 -8.086 1.373 1.00 97.25 95 ILE A O 1
ATOM 726 N N . GLY A 1 96 ? 11.410 -8.664 3.323 1.00 95.94 96 GLY A N 1
ATOM 727 C CA . GLY A 1 96 ? 12.794 -8.532 2.861 1.00 95.94 96 GLY A CA 1
ATOM 728 C C . GLY A 1 96 ? 13.109 -9.415 1.647 1.00 95.94 96 GLY A C 1
ATOM 729 O O . GLY A 1 96 ? 13.728 -8.939 0.687 1.00 95.94 96 GLY A O 1
ATOM 730 N N . ASP A 1 97 ? 12.615 -10.653 1.637 1.00 95.44 97 ASP A N 1
ATOM 731 C CA . ASP A 1 97 ? 12.770 -11.586 0.516 1.00 95.44 97 ASP A CA 1
ATOM 732 C C . ASP A 1 97 ? 12.010 -11.118 -0.734 1.00 95.44 97 ASP A C 1
ATOM 734 O O . ASP A 1 97 ? 12.551 -11.140 -1.847 1.00 95.44 97 ASP A O 1
ATOM 738 N N . LEU A 1 98 ? 10.781 -10.608 -0.575 1.00 93.94 98 LEU A N 1
ATOM 739 C CA . LEU A 1 98 ? 10.009 -10.026 -1.682 1.00 93.94 98 LEU A CA 1
ATOM 740 C C . LEU A 1 98 ? 10.711 -8.808 -2.295 1.00 93.94 98 LEU A C 1
ATOM 742 O O . LEU A 1 98 ? 10.749 -8.653 -3.524 1.00 93.94 98 LEU A O 1
ATOM 746 N N . GLN A 1 99 ? 11.300 -7.956 -1.455 1.00 92.94 99 GLN A N 1
ATOM 747 C CA . GLN A 1 99 ? 12.092 -6.812 -1.898 1.00 92.94 99 GLN A CA 1
ATOM 748 C C . GLN A 1 99 ? 13.370 -7.255 -2.621 1.00 92.94 99 GLN A C 1
ATOM 750 O O . GLN A 1 99 ? 13.708 -6.696 -3.667 1.00 92.94 99 GLN A O 1
ATOM 755 N N . ALA A 1 100 ? 14.072 -8.269 -2.107 1.00 92.31 100 ALA A N 1
ATOM 756 C CA . ALA A 1 100 ? 15.257 -8.830 -2.754 1.00 92.31 100 ALA A CA 1
ATOM 757 C C . ALA A 1 100 ? 14.917 -9.410 -4.133 1.00 92.31 100 ALA A C 1
ATOM 759 O O . ALA A 1 100 ? 15.580 -9.081 -5.117 1.00 92.31 100 ALA A O 1
ATOM 760 N N . SER A 1 101 ? 13.821 -10.164 -4.229 1.00 92.19 101 SER A N 1
ATOM 761 C CA . SER A 1 101 ? 13.302 -10.686 -5.495 1.00 92.19 101 SER A CA 1
ATOM 762 C C . SER A 1 101 ? 12.928 -9.565 -6.477 1.00 92.19 101 SER A C 1
ATOM 764 O O . SER A 1 101 ? 13.199 -9.656 -7.677 1.00 92.19 101 SER A O 1
ATOM 766 N N . ARG A 1 102 ? 12.357 -8.454 -5.985 1.00 91.19 102 ARG A N 1
ATOM 767 C CA . ARG A 1 102 ? 12.070 -7.265 -6.806 1.00 91.19 102 ARG A CA 1
ATOM 768 C C . ARG A 1 102 ? 13.352 -6.637 -7.358 1.00 91.19 102 ARG A C 1
ATOM 770 O O . ARG A 1 102 ? 13.380 -6.290 -8.540 1.00 91.19 102 ARG A O 1
ATOM 777 N N . ARG A 1 103 ? 14.399 -6.512 -6.533 1.00 90.88 103 ARG A N 1
ATOM 778 C CA . ARG A 1 103 ? 15.712 -5.982 -6.941 1.00 90.88 103 ARG A CA 1
ATOM 779 C C . ARG A 1 103 ? 16.380 -6.871 -7.990 1.00 90.88 103 ARG A C 1
ATOM 781 O O . ARG A 1 103 ? 16.789 -6.346 -9.021 1.00 90.88 103 ARG A O 1
ATOM 788 N N . ASP A 1 104 ? 16.410 -8.188 -7.780 1.00 92.31 104 ASP A N 1
ATOM 789 C CA . ASP A 1 104 ? 16.930 -9.150 -8.766 1.00 92.31 104 ASP A CA 1
ATOM 790 C C . ASP A 1 104 ? 16.203 -9.023 -10.111 1.00 92.31 104 ASP A C 1
ATOM 792 O O . ASP A 1 104 ? 16.825 -8.842 -11.162 1.00 92.31 104 ASP A O 1
ATOM 796 N N . ARG A 1 105 ? 14.863 -9.002 -10.076 1.00 92.62 105 ARG A N 1
ATOM 797 C CA . ARG A 1 105 ? 14.064 -8.810 -11.289 1.00 92.62 105 ARG A CA 1
ATOM 798 C C . ARG A 1 105 ? 14.409 -7.500 -11.989 1.00 92.62 105 ARG A C 1
ATOM 800 O O . ARG A 1 105 ? 14.515 -7.498 -13.210 1.00 92.62 105 ARG A O 1
ATOM 807 N N . ASN A 1 106 ? 14.591 -6.398 -11.260 1.00 92.75 106 ASN A N 1
ATOM 808 C CA . ASN A 1 106 ? 14.949 -5.111 -11.863 1.00 92.75 106 ASN A CA 1
ATOM 809 C C . ASN A 1 106 ? 16.305 -5.174 -12.583 1.00 92.75 106 ASN A C 1
ATOM 811 O O . ASN A 1 106 ? 16.410 -4.668 -13.698 1.00 92.75 106 ASN A O 1
ATOM 815 N N . VAL A 1 107 ? 17.311 -5.832 -11.997 1.00 93.06 107 VAL A N 1
ATOM 816 C CA . VAL A 1 107 ? 18.624 -6.039 -12.638 1.00 93.06 107 VAL A CA 1
ATOM 817 C C . VAL A 1 107 ? 18.474 -6.829 -13.940 1.00 93.06 107 VAL A C 1
ATOM 819 O O . VAL A 1 107 ? 18.973 -6.413 -14.987 1.00 93.06 107 VAL A O 1
ATOM 822 N N . ARG A 1 108 ? 17.726 -7.934 -13.903 1.00 94.25 108 ARG A N 1
ATOM 823 C CA . ARG A 1 108 ? 17.465 -8.779 -15.078 1.00 94.25 108 ARG A CA 1
ATOM 824 C C . ARG A 1 108 ? 16.659 -8.053 -16.156 1.00 94.25 108 ARG A C 1
ATOM 826 O O . ARG A 1 108 ? 16.958 -8.198 -17.336 1.00 94.25 108 ARG A O 1
ATOM 833 N N . LEU A 1 109 ? 15.674 -7.244 -15.761 1.00 94.56 109 LEU A N 1
ATOM 834 C CA . LEU A 1 109 ? 14.881 -6.425 -16.678 1.00 94.56 109 LEU A CA 1
ATOM 835 C C . LEU A 1 109 ? 15.761 -5.399 -17.399 1.00 94.56 109 LEU A C 1
ATOM 837 O O . LEU A 1 109 ? 15.639 -5.240 -18.605 1.00 94.56 109 LEU A O 1
ATOM 841 N N . ILE A 1 110 ? 16.693 -4.749 -16.701 1.00 94.44 110 ILE A N 1
ATOM 842 C CA . ILE A 1 110 ? 17.643 -3.820 -17.331 1.00 94.44 110 ILE A CA 1
ATOM 843 C C . ILE A 1 110 ? 18.521 -4.542 -18.351 1.00 94.44 110 ILE A C 1
ATOM 845 O O . ILE A 1 110 ? 18.682 -4.049 -19.465 1.00 94.44 110 ILE A O 1
ATOM 849 N N . ALA A 1 111 ? 19.070 -5.708 -17.994 1.00 94.56 111 ALA A N 1
ATOM 850 C CA . ALA A 1 111 ? 19.861 -6.510 -18.925 1.00 94.56 111 ALA A CA 1
ATOM 851 C C . ALA A 1 111 ? 19.047 -6.860 -20.181 1.00 94.56 111 ALA A C 1
ATOM 853 O O . ALA A 1 111 ? 19.508 -6.637 -21.298 1.00 94.56 111 ALA A O 1
ATOM 854 N N . ARG A 1 112 ? 17.793 -7.288 -19.995 1.00 94.38 112 ARG A N 1
ATOM 855 C CA . ARG A 1 112 ? 16.886 -7.619 -21.095 1.00 94.38 112 ARG A CA 1
ATOM 856 C C . ARG A 1 112 ? 16.547 -6.416 -21.975 1.00 94.38 112 ARG A C 1
ATOM 858 O O . ARG A 1 112 ? 16.534 -6.529 -23.194 1.00 94.38 112 ARG A O 1
ATOM 865 N N . LEU A 1 113 ? 16.289 -5.256 -21.379 1.00 95.25 113 LEU A N 1
ATOM 866 C CA . LEU A 1 113 ? 16.008 -4.026 -22.120 1.00 95.25 113 LEU A CA 1
ATOM 867 C C . LEU A 1 113 ? 17.228 -3.570 -22.934 1.00 95.25 113 LEU A C 1
ATOM 869 O O . LEU A 1 113 ? 17.072 -3.155 -24.081 1.00 95.25 113 LEU A O 1
ATOM 873 N N . ARG A 1 114 ? 18.446 -3.741 -22.408 1.00 95.06 114 ARG A N 1
ATOM 874 C CA . ARG A 1 114 ? 19.685 -3.458 -23.153 1.00 95.06 114 ARG A CA 1
ATOM 875 C C . ARG A 1 114 ? 19.855 -4.349 -24.379 1.00 95.06 114 ARG A C 1
ATOM 877 O O . ARG A 1 114 ? 20.248 -3.843 -25.426 1.00 95.06 114 ARG A O 1
ATOM 884 N N . GLU A 1 115 ? 19.506 -5.633 -24.291 1.00 95.12 115 GLU A N 1
ATOM 885 C CA . GLU A 1 115 ? 19.483 -6.539 -25.455 1.00 95.12 115 GLU A CA 1
ATOM 886 C C . GLU A 1 115 ? 18.506 -6.069 -26.546 1.00 95.12 115 GLU A C 1
ATOM 888 O O . GLU A 1 115 ? 18.720 -6.336 -27.726 1.00 95.12 115 GLU A O 1
ATOM 893 N N . LEU A 1 116 ? 17.454 -5.340 -26.164 1.00 94.50 116 LEU A N 1
ATOM 894 C CA . LEU A 1 116 ? 16.462 -4.757 -27.071 1.00 94.50 116 LEU A CA 1
ATOM 895 C C . LEU A 1 116 ? 16.849 -3.354 -27.575 1.00 94.50 116 LEU A C 1
ATOM 897 O O . LEU A 1 116 ? 16.036 -2.688 -28.208 1.00 94.50 116 LEU A O 1
ATOM 901 N N . GLY A 1 117 ? 18.075 -2.894 -27.304 1.00 95.38 117 GLY A N 1
ATOM 902 C CA . GLY A 1 117 ? 18.562 -1.577 -27.726 1.00 95.38 117 GLY A CA 1
ATOM 903 C C . GLY A 1 117 ? 18.145 -0.421 -26.813 1.00 95.38 117 GLY A C 1
ATOM 904 O O . GLY A 1 117 ? 18.389 0.737 -27.145 1.00 95.38 117 GLY A O 1
ATOM 905 N N . VAL A 1 118 ? 17.555 -0.706 -25.649 1.00 95.38 118 VAL A N 1
ATOM 906 C CA . VAL A 1 118 ? 17.190 0.310 -24.659 1.00 95.38 118 VAL A CA 1
ATOM 907 C C . VAL A 1 118 ? 18.344 0.514 -23.680 1.00 95.38 118 VAL A C 1
ATOM 909 O O . VAL A 1 118 ? 18.613 -0.315 -22.808 1.00 95.38 118 VAL A O 1
ATOM 912 N N . ASN A 1 119 ? 19.014 1.660 -23.775 1.00 94.25 119 ASN A N 1
ATOM 913 C CA . ASN A 1 119 ? 20.089 2.022 -22.860 1.00 94.25 119 ASN A CA 1
ATOM 914 C C . ASN A 1 119 ? 19.551 2.752 -21.617 1.00 94.25 119 ASN A C 1
ATOM 916 O O . ASN A 1 119 ? 19.342 3.971 -21.632 1.00 94.25 119 ASN A O 1
ATOM 920 N N . ILE A 1 120 ? 19.342 1.994 -20.542 1.00 92.62 120 ILE A N 1
ATOM 921 C CA . ILE A 1 120 ? 18.998 2.493 -19.204 1.00 92.62 120 ILE A CA 1
ATOM 922 C C . ILE A 1 120 ? 19.890 1.855 -18.130 1.00 92.62 120 ILE A C 1
ATOM 924 O O . ILE A 1 120 ? 20.454 0.769 -18.332 1.00 92.62 120 ILE A O 1
ATOM 928 N N . THR A 1 121 ? 20.023 2.515 -16.982 1.00 92.06 121 THR A N 1
ATOM 929 C CA . THR A 1 121 ? 20.738 1.989 -15.808 1.00 92.06 121 THR A CA 1
ATOM 930 C C . THR A 1 121 ? 19.824 1.805 -14.600 1.00 92.06 121 THR A C 1
ATOM 932 O O . THR A 1 121 ? 18.694 2.294 -14.569 1.00 92.06 121 THR A O 1
ATOM 935 N N . LEU A 1 122 ? 20.300 1.057 -13.601 1.00 88.75 122 LEU A N 1
ATOM 936 C CA . LEU A 1 122 ? 19.529 0.802 -12.385 1.00 88.75 122 LEU A CA 1
ATOM 937 C C . LEU A 1 122 ? 19.357 2.084 -11.575 1.00 88.75 122 LEU A C 1
ATOM 939 O O . LEU A 1 122 ? 18.268 2.349 -11.077 1.00 88.75 122 LEU A O 1
ATOM 943 N N . GLU A 1 123 ? 20.405 2.898 -11.522 1.00 90.00 123 GLU A N 1
ATOM 944 C CA . GLU A 1 123 ? 20.454 4.175 -10.819 1.00 90.00 123 GLU A CA 1
ATOM 945 C C . GLU A 1 123 ? 19.422 5.155 -11.390 1.00 90.00 123 GLU A C 1
ATOM 947 O O . GLU A 1 123 ? 18.701 5.802 -10.632 1.00 90.00 123 GLU A O 1
ATOM 952 N N . GLU A 1 124 ? 19.281 5.219 -12.721 1.00 92.12 124 GLU A N 1
ATOM 953 C CA . GLU A 1 124 ? 18.276 6.068 -13.373 1.00 92.12 124 GLU A CA 1
ATOM 954 C C . GLU A 1 124 ? 16.850 5.683 -12.958 1.00 92.12 124 GLU A C 1
ATOM 956 O O . GLU A 1 124 ? 16.018 6.553 -12.683 1.00 92.12 124 GLU A O 1
ATOM 961 N N . VAL A 1 125 ? 16.544 4.385 -12.904 1.00 88.75 125 VAL A N 1
ATOM 962 C CA . VAL A 1 125 ? 15.203 3.926 -12.519 1.00 88.75 125 VAL A CA 1
ATOM 963 C C . VAL A 1 125 ? 14.985 4.103 -11.012 1.00 88.75 125 VAL A C 1
ATOM 965 O O . VAL A 1 125 ? 13.919 4.557 -10.595 1.00 88.75 125 VAL A O 1
ATOM 968 N N . GLN A 1 126 ? 15.988 3.798 -10.186 1.00 85.62 126 GLN A N 1
ATOM 969 C CA . GLN A 1 126 ? 15.920 3.954 -8.730 1.00 85.62 126 GLN A CA 1
ATOM 970 C C . GLN A 1 126 ? 15.703 5.409 -8.314 1.00 85.62 126 GLN A C 1
ATOM 972 O O . GLN A 1 126 ? 14.883 5.667 -7.437 1.00 85.62 126 GLN A O 1
ATOM 977 N N . ALA A 1 127 ? 16.331 6.364 -9.007 1.00 84.81 127 ALA A N 1
ATOM 978 C CA . ALA A 1 127 ? 16.115 7.792 -8.777 1.00 84.81 127 ALA A CA 1
ATOM 979 C C . ALA A 1 127 ? 14.643 8.224 -8.937 1.00 84.81 127 ALA A C 1
ATOM 981 O O . ALA A 1 127 ? 14.247 9.259 -8.408 1.00 84.81 127 ALA A O 1
ATOM 982 N N . ARG A 1 128 ? 13.822 7.441 -9.653 1.00 82.44 128 ARG A N 1
ATOM 983 C CA . ARG A 1 128 ? 12.385 7.698 -9.858 1.00 82.44 128 ARG A CA 1
ATOM 984 C C . ARG A 1 128 ? 11.478 6.915 -8.921 1.00 82.44 128 ARG A C 1
ATOM 986 O O . ARG A 1 128 ? 10.338 7.322 -8.748 1.00 82.44 128 ARG A O 1
ATOM 993 N N . GLY A 1 129 ? 11.948 5.788 -8.391 1.00 70.44 129 GLY A N 1
ATOM 994 C CA . GLY A 1 129 ? 11.139 4.875 -7.581 1.00 70.44 129 GLY A CA 1
ATOM 995 C C . GLY A 1 129 ? 11.396 4.936 -6.084 1.00 70.44 129 GLY A C 1
ATOM 996 O O . GLY A 1 129 ? 10.880 4.076 -5.376 1.00 70.44 129 GLY A O 1
ATOM 997 N N . GLY A 1 130 ? 12.229 5.874 -5.619 1.00 70.88 130 GLY A N 1
ATOM 998 C CA . GLY A 1 130 ? 12.560 6.023 -4.204 1.00 70.88 130 GLY A CA 1
ATOM 999 C C . GLY A 1 130 ? 12.991 4.693 -3.581 1.00 70.88 130 GLY A C 1
ATOM 1000 O O . GLY A 1 130 ? 13.874 4.006 -4.102 1.00 70.88 130 GLY A O 1
ATOM 1001 N N . GLY A 1 131 ? 12.331 4.309 -2.485 1.00 67.56 131 GLY A N 1
ATOM 1002 C CA . GLY A 1 131 ? 12.577 3.037 -1.801 1.00 67.56 131 GLY A CA 1
ATOM 1003 C C . GLY A 1 131 ? 11.973 1.792 -2.472 1.00 67.56 131 GLY A C 1
ATOM 1004 O O . GLY A 1 131 ? 12.407 0.683 -2.151 1.00 67.56 131 GLY A O 1
ATOM 1005 N N . MET A 1 132 ? 11.036 1.926 -3.428 1.00 80.88 132 MET A N 1
ATOM 1006 C CA . MET A 1 132 ? 10.305 0.792 -4.021 1.00 80.88 132 MET A CA 1
ATOM 1007 C C . MET A 1 132 ? 10.184 0.853 -5.555 1.00 80.88 132 MET A C 1
ATOM 1009 O O . MET A 1 132 ? 9.141 1.132 -6.146 1.00 80.88 132 MET A O 1
ATOM 1013 N N . THR A 1 133 ? 11.256 0.488 -6.262 1.00 84.38 133 THR A N 1
ATOM 1014 C CA . THR A 1 133 ? 11.278 0.523 -7.734 1.00 84.38 133 THR A CA 1
ATOM 1015 C C . THR A 1 133 ? 10.454 -0.603 -8.397 1.00 84.38 133 THR A C 1
ATOM 1017 O O . THR A 1 133 ? 10.900 -1.747 -8.528 1.00 84.38 133 THR A O 1
ATOM 1020 N N . GLY A 1 134 ? 9.245 -0.281 -8.868 1.00 86.19 134 GLY A N 1
ATOM 1021 C CA . GLY A 1 134 ? 8.393 -1.117 -9.737 1.00 86.19 134 GLY A CA 1
ATOM 1022 C C . GLY A 1 134 ? 8.462 -0.829 -11.252 1.00 86.19 134 GLY A C 1
ATOM 1023 O O . GLY A 1 134 ? 9.159 0.079 -11.695 1.00 86.19 134 GLY A O 1
ATOM 1024 N N . ARG A 1 135 ? 7.700 -1.604 -12.050 1.00 88.12 135 ARG A N 1
ATOM 1025 C CA . ARG A 1 135 ? 7.540 -1.427 -13.517 1.00 88.12 135 ARG A CA 1
ATOM 1026 C C . ARG A 1 135 ? 7.072 -0.023 -13.945 1.00 88.12 135 ARG A C 1
ATOM 1028 O O . ARG A 1 135 ? 7.605 0.457 -14.939 1.00 88.12 135 ARG A O 1
ATOM 1035 N N . PRO A 1 136 ? 6.177 0.672 -13.216 1.00 87.31 136 PRO A N 1
ATOM 1036 C CA . PRO A 1 136 ? 5.791 2.037 -13.582 1.00 87.31 136 PRO A CA 1
ATOM 1037 C C . PRO A 1 136 ? 6.977 3.011 -13.687 1.00 87.31 136 PRO A C 1
ATOM 1039 O O . PRO A 1 136 ? 6.994 3.866 -14.566 1.00 87.31 136 PRO A O 1
ATOM 1042 N N . HIS A 1 137 ? 8.020 2.841 -12.868 1.00 90.56 137 HIS A N 1
ATOM 1043 C CA . HIS A 1 137 ? 9.225 3.678 -12.944 1.00 90.56 137 HIS A CA 1
ATOM 1044 C C . HIS A 1 137 ? 10.059 3.392 -14.196 1.00 90.56 137 HIS A C 1
ATOM 1046 O O . HIS A 1 137 ? 10.625 4.315 -14.778 1.00 90.56 137 HIS A O 1
ATOM 1052 N N . PHE A 1 138 ? 10.097 2.132 -14.645 1.00 93.31 138 PHE A N 1
ATOM 1053 C CA . PHE A 1 138 ? 10.682 1.779 -15.939 1.00 93.31 138 PHE A CA 1
ATOM 1054 C C . PHE A 1 138 ? 9.890 2.418 -17.077 1.00 93.31 138 PHE A C 1
ATOM 1056 O O . PHE A 1 138 ? 10.490 3.053 -17.935 1.00 93.31 138 PHE A O 1
ATOM 1063 N N . ALA A 1 139 ? 8.558 2.312 -17.054 1.00 92.50 139 ALA A N 1
ATOM 1064 C CA . ALA A 1 139 ? 7.693 2.917 -18.065 1.00 92.50 139 ALA A CA 1
ATOM 1065 C C . ALA A 1 139 ? 7.919 4.432 -18.173 1.00 92.50 139 ALA A C 1
ATOM 1067 O O . ALA A 1 139 ? 8.117 4.957 -19.268 1.00 92.50 139 ALA A O 1
ATOM 1068 N N . LYS A 1 140 ? 7.992 5.114 -17.024 1.00 91.06 140 LYS A N 1
ATOM 1069 C CA . LYS A 1 140 ? 8.289 6.547 -16.951 1.00 91.06 140 LYS A CA 1
ATOM 1070 C C . LYS A 1 140 ? 9.663 6.879 -17.538 1.00 91.06 140 LYS A C 1
ATOM 1072 O O . LYS A 1 140 ? 9.770 7.805 -18.333 1.00 91.06 140 LYS A O 1
ATOM 1077 N N . LEU A 1 141 ? 10.700 6.108 -17.203 1.00 94.62 141 LEU A N 1
ATOM 1078 C CA . LEU A 1 141 ? 12.042 6.321 -17.755 1.00 94.62 141 LEU A CA 1
ATOM 1079 C C . LEU A 1 141 ? 12.093 6.084 -19.273 1.00 94.62 141 LEU A C 1
ATOM 1081 O O . LEU A 1 141 ? 12.748 6.840 -19.986 1.00 94.62 141 LEU A O 1
ATOM 1085 N N . LEU A 1 142 ? 11.407 5.050 -19.770 1.00 95.38 142 LEU A N 1
ATOM 1086 C CA . LEU A 1 142 ? 11.320 4.756 -21.203 1.00 95.38 142 LEU A CA 1
ATOM 1087 C C . LEU A 1 142 ? 10.677 5.916 -21.967 1.00 95.38 142 LEU A C 1
ATOM 1089 O O . LEU A 1 142 ? 11.187 6.310 -23.016 1.00 95.38 142 LEU A O 1
ATOM 1093 N N . LEU A 1 143 ? 9.595 6.473 -21.418 1.00 95.31 143 LEU A N 1
ATOM 1094 C CA . LEU A 1 143 ? 8.903 7.631 -21.974 1.00 95.31 143 LEU A CA 1
ATOM 1095 C C . LEU A 1 143 ? 9.803 8.873 -21.979 1.00 95.31 143 LEU A C 1
ATOM 1097 O O . LEU A 1 143 ? 9.967 9.517 -23.009 1.00 95.31 143 LEU A O 1
ATOM 1101 N N . GLU A 1 144 ? 10.443 9.182 -20.851 1.00 95.06 144 GLU A N 1
ATOM 1102 C CA . GLU A 1 144 ? 11.314 10.356 -20.715 1.00 95.06 144 GLU A CA 1
ATOM 1103 C C . GLU A 1 144 ? 12.550 10.303 -21.623 1.00 95.06 144 GLU A C 1
ATOM 1105 O O . GLU A 1 144 ? 12.998 11.338 -22.112 1.00 95.06 144 GLU A O 1
ATOM 1110 N N . LYS A 1 145 ? 13.099 9.108 -21.875 1.00 96.06 145 LYS A N 1
ATOM 1111 C CA . LYS A 1 145 ? 14.225 8.917 -22.805 1.00 96.06 145 LYS A CA 1
ATOM 1112 C C . LYS A 1 145 ? 13.784 8.765 -24.266 1.00 96.06 145 LYS A C 1
ATOM 1114 O O . LYS A 1 145 ? 14.636 8.571 -25.128 1.00 96.06 145 LYS A O 1
ATOM 1119 N N . GLY A 1 146 ? 12.482 8.854 -24.550 1.00 96.38 146 GLY A N 1
ATOM 1120 C CA . GLY A 1 146 ? 11.933 8.826 -25.905 1.00 96.38 146 GLY A CA 1
ATOM 1121 C C . GLY A 1 146 ? 11.916 7.448 -26.573 1.00 96.38 146 GLY A C 1
ATOM 1122 O O . GLY A 1 146 ? 11.760 7.376 -27.788 1.00 96.38 146 GLY A O 1
ATOM 1123 N N . TYR A 1 147 ? 12.063 6.353 -25.816 1.00 96.31 147 TYR A N 1
ATOM 1124 C CA . TYR A 1 147 ? 11.938 4.990 -26.363 1.00 96.31 147 TYR A CA 1
ATOM 1125 C C . TYR A 1 147 ? 10.490 4.620 -26.691 1.00 96.31 147 TYR A C 1
ATOM 1127 O O . TYR A 1 147 ? 10.244 3.728 -27.499 1.00 96.31 147 TYR A O 1
ATOM 1135 N N . VAL A 1 148 ? 9.540 5.291 -26.040 1.00 96.75 148 VAL A N 1
ATOM 1136 C CA . VAL A 1 148 ? 8.097 5.134 -26.228 1.00 96.75 148 VAL A CA 1
ATOM 1137 C C . VAL A 1 148 ? 7.416 6.496 -26.153 1.00 96.75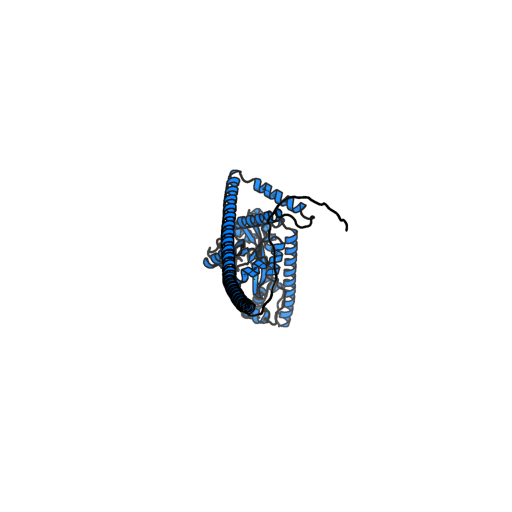 148 VAL A C 1
ATOM 1139 O O . VAL A 1 148 ? 7.959 7.446 -25.596 1.00 96.75 148 VAL A O 1
ATOM 1142 N N . SER A 1 149 ? 6.208 6.577 -26.702 1.00 96.31 149 SER A N 1
ATOM 1143 C CA . SER A 1 149 ? 5.382 7.790 -26.768 1.00 96.31 149 SER A CA 1
ATOM 1144 C C . SER A 1 149 ? 4.327 7.885 -25.663 1.00 96.31 149 SER A C 1
ATOM 1146 O O . SER A 1 149 ? 3.727 8.940 -25.465 1.00 96.31 149 SER A O 1
ATOM 1148 N N . SER A 1 150 ? 4.084 6.795 -24.931 1.00 95.06 150 SER A N 1
ATOM 1149 C CA . SER A 1 150 ? 3.132 6.760 -23.822 1.00 95.06 150 SER A CA 1
ATOM 1150 C C . SER A 1 150 ? 3.510 5.710 -22.779 1.00 95.06 150 SER A C 1
ATOM 1152 O O . SER A 1 150 ? 4.261 4.773 -23.058 1.00 95.06 150 SER A O 1
ATOM 1154 N N . MET A 1 151 ? 2.944 5.842 -21.574 1.00 91.94 151 MET A N 1
ATOM 1155 C CA . MET A 1 151 ? 3.069 4.824 -20.525 1.00 91.94 151 MET A CA 1
ATOM 1156 C C . MET A 1 151 ? 2.503 3.476 -20.983 1.00 91.94 151 MET A C 1
ATOM 1158 O O . MET A 1 151 ? 3.130 2.454 -20.734 1.00 91.94 151 MET A O 1
ATOM 1162 N N . GLN A 1 152 ? 1.360 3.481 -21.680 1.00 92.12 152 GLN A N 1
ATOM 1163 C CA . GLN A 1 152 ? 0.727 2.260 -22.187 1.00 92.12 152 GLN A CA 1
ATOM 1164 C C . GLN A 1 152 ? 1.647 1.531 -23.166 1.00 92.12 152 GLN A C 1
ATOM 1166 O O . GLN A 1 152 ? 1.916 0.350 -22.982 1.00 92.12 152 GLN A O 1
ATOM 1171 N N . GLN A 1 153 ? 2.230 2.261 -24.122 1.00 94.50 153 GLN A N 1
ATOM 1172 C CA . GLN A 1 153 ? 3.195 1.687 -25.057 1.00 94.50 153 GLN A CA 1
ATOM 1173 C C . GLN A 1 153 ? 4.406 1.079 -24.328 1.00 94.50 153 GLN A C 1
ATOM 1175 O O . GLN A 1 153 ? 4.910 0.033 -24.725 1.00 94.50 153 GLN A O 1
ATOM 1180 N N . ALA A 1 154 ? 4.866 1.700 -23.237 1.00 94.25 154 ALA A N 1
ATOM 1181 C CA . ALA A 1 154 ? 5.936 1.134 -22.419 1.00 94.25 154 ALA A CA 1
ATOM 1182 C C . ALA A 1 154 ? 5.575 -0.252 -21.863 1.00 94.25 154 ALA A C 1
ATOM 1184 O O . ALA A 1 154 ? 6.420 -1.148 -21.843 1.00 94.25 154 ALA A O 1
ATOM 1185 N N . PHE A 1 155 ? 4.333 -0.428 -21.407 1.00 91.81 155 PHE A N 1
ATOM 1186 C CA . PHE A 1 155 ? 3.846 -1.715 -20.926 1.00 91.81 155 PHE A CA 1
ATOM 1187 C C . PHE A 1 155 ? 3.701 -2.721 -22.065 1.00 91.81 155 PHE A C 1
ATOM 1189 O O . PHE A 1 155 ? 4.338 -3.773 -21.994 1.00 91.81 155 PHE A O 1
ATOM 1196 N N . ASP A 1 156 ? 3.003 -2.353 -23.135 1.00 91.69 156 ASP A N 1
ATOM 1197 C CA . ASP A 1 156 ? 2.729 -3.232 -24.274 1.00 91.69 156 ASP A CA 1
ATOM 1198 C C . ASP A 1 156 ? 4.019 -3.758 -24.935 1.00 91.69 156 ASP A C 1
ATOM 1200 O O . ASP A 1 156 ? 4.160 -4.959 -25.182 1.00 91.69 156 ASP A O 1
ATOM 1204 N N . ASP A 1 157 ? 4.993 -2.874 -25.182 1.00 91.75 157 ASP A N 1
ATOM 1205 C CA . ASP A 1 157 ? 6.206 -3.218 -25.932 1.00 91.75 157 ASP A CA 1
ATOM 1206 C C . ASP A 1 157 ? 7.272 -3.897 -25.051 1.00 91.75 157 ASP A C 1
ATOM 1208 O O . ASP A 1 157 ? 8.011 -4.777 -25.520 1.00 91.75 157 ASP A O 1
ATOM 1212 N N . TYR A 1 158 ? 7.362 -3.517 -23.766 1.00 91.94 158 TYR A N 1
ATOM 1213 C CA . TYR A 1 158 ? 8.509 -3.867 -22.918 1.00 91.94 158 TYR A CA 1
ATOM 1214 C C . TYR A 1 158 ? 8.198 -4.511 -21.559 1.00 91.94 158 TYR A C 1
ATOM 1216 O O . TYR A 1 158 ? 9.028 -5.292 -21.093 1.00 91.94 158 TYR A O 1
ATOM 1224 N N . LEU A 1 159 ? 7.089 -4.191 -20.882 1.00 90.88 159 LEU A N 1
ATOM 1225 C CA . LEU A 1 159 ? 6.960 -4.452 -19.431 1.00 90.88 159 LEU A CA 1
ATOM 1226 C C . LEU A 1 159 ? 5.803 -5.373 -19.016 1.00 90.88 159 LEU A C 1
ATOM 1228 O O . LEU A 1 159 ? 5.805 -5.847 -17.870 1.00 90.88 159 LEU A O 1
ATOM 1232 N N . ASP A 1 160 ? 4.824 -5.609 -19.885 1.00 86.31 160 ASP A N 1
ATOM 1233 C CA . ASP A 1 160 ? 3.721 -6.540 -19.635 1.00 86.31 160 ASP A CA 1
ATOM 1234 C C . ASP A 1 160 ? 4.126 -7.994 -19.814 1.00 86.31 160 ASP A C 1
ATOM 1236 O O . ASP A 1 160 ? 5.141 -8.291 -20.423 1.00 86.31 160 ASP A O 1
ATOM 1240 N N . GLU A 1 161 ? 3.337 -8.920 -19.273 1.00 83.19 161 GLU A N 1
ATOM 1241 C CA . GLU A 1 161 ? 3.687 -10.349 -19.228 1.00 83.19 161 GLU A CA 1
ATOM 1242 C C . GLU A 1 161 ? 3.900 -10.965 -20.622 1.00 83.19 161 GLU A C 1
ATOM 1244 O O . GLU A 1 161 ? 4.688 -11.896 -20.776 1.00 83.19 161 GLU A O 1
ATOM 1249 N N . SER A 1 162 ? 3.244 -10.412 -21.646 1.00 85.62 162 SER A N 1
ATOM 1250 C CA . SER A 1 162 ? 3.412 -10.785 -23.055 1.00 85.62 162 SER A CA 1
ATOM 1251 C C . SER A 1 162 ? 4.548 -10.046 -23.775 1.00 85.62 162 SER A C 1
ATOM 1253 O O . SER A 1 162 ? 4.852 -10.368 -24.924 1.00 85.62 162 SER A O 1
ATOM 1255 N N . ALA A 1 163 ? 5.151 -9.035 -23.148 1.00 87.50 163 ALA A N 1
ATOM 1256 C CA . ALA A 1 163 ? 6.106 -8.136 -23.779 1.00 87.50 163 ALA A CA 1
ATOM 1257 C C . ALA A 1 163 ? 7.519 -8.735 -23.863 1.00 87.50 163 ALA A C 1
ATOM 1259 O O . ALA A 1 163 ? 7.951 -9.536 -23.033 1.00 87.50 163 ALA A O 1
ATOM 1260 N N . LYS A 1 164 ? 8.305 -8.288 -24.851 1.00 83.44 164 LYS A N 1
ATOM 1261 C CA . LYS A 1 164 ? 9.647 -8.844 -25.137 1.00 83.44 164 LYS A CA 1
ATOM 1262 C C . LYS A 1 164 ? 10.661 -8.599 -24.019 1.00 83.44 164 LYS A C 1
ATOM 1264 O O . LYS A 1 164 ? 11.622 -9.366 -23.874 1.00 83.44 164 LYS A O 1
ATOM 1269 N N . GLY A 1 165 ? 10.467 -7.507 -23.281 1.00 81.81 165 GLY A N 1
ATOM 1270 C CA . GLY A 1 165 ? 11.302 -7.108 -22.155 1.00 81.81 165 GLY A CA 1
ATOM 1271 C C . GLY A 1 165 ? 10.918 -7.775 -20.835 1.00 81.81 165 GLY A C 1
ATOM 1272 O O . GLY A 1 165 ? 11.650 -7.624 -19.860 1.00 81.81 165 GLY A O 1
ATOM 1273 N N . TYR A 1 166 ? 9.809 -8.517 -20.781 1.00 86.44 166 TYR A N 1
ATOM 1274 C CA . TYR A 1 166 ? 9.269 -9.022 -19.528 1.00 86.44 166 TYR A CA 1
ATOM 1275 C C . TYR A 1 166 ? 10.218 -9.976 -18.808 1.00 86.44 166 TYR A C 1
ATOM 1277 O O . TYR A 1 166 ? 10.808 -10.885 -19.394 1.00 86.44 166 TYR A O 1
ATOM 1285 N N . VAL A 1 167 ? 10.315 -9.787 -17.493 1.00 87.19 167 VAL A N 1
ATOM 1286 C CA . VAL A 1 167 ? 11.024 -10.694 -16.597 1.00 87.19 167 VAL A CA 1
ATOM 1287 C C . VAL A 1 167 ? 10.082 -11.089 -15.477 1.00 87.19 167 VAL A C 1
ATOM 1289 O O . VAL A 1 167 ? 9.670 -10.249 -14.672 1.00 87.19 167 VAL A O 1
ATOM 1292 N N . THR A 1 168 ? 9.784 -12.384 -15.412 1.00 84.62 168 THR A N 1
ATOM 1293 C CA . THR A 1 168 ? 8.929 -12.957 -14.378 1.00 84.62 168 THR A CA 1
ATOM 1294 C C . THR A 1 168 ? 9.546 -12.780 -12.995 1.00 84.62 168 THR A C 1
ATOM 1296 O O . THR A 1 168 ? 10.735 -13.029 -12.774 1.00 84.62 168 THR A O 1
ATOM 1299 N N . ARG A 1 169 ? 8.695 -12.411 -12.043 1.00 87.50 169 ARG A N 1
ATOM 1300 C CA . ARG A 1 169 ? 8.951 -12.450 -10.605 1.00 87.50 169 ARG A CA 1
ATOM 1301 C C . ARG A 1 169 ? 7.773 -13.149 -9.952 1.00 87.50 169 ARG A C 1
ATOM 1303 O O . ARG A 1 169 ? 6.638 -12.928 -10.363 1.00 87.50 169 ARG A O 1
ATOM 1310 N N . ARG A 1 170 ? 8.030 -13.942 -8.915 1.00 81.88 170 ARG A N 1
ATOM 1311 C CA . ARG A 1 170 ? 6.953 -14.427 -8.056 1.00 81.88 170 ARG A CA 1
ATOM 1312 C C . ARG A 1 170 ? 6.354 -13.240 -7.306 1.00 81.88 170 ARG A C 1
ATOM 1314 O O . ARG A 1 170 ? 7.046 -12.570 -6.545 1.00 81.88 170 ARG A O 1
ATOM 1321 N N . GLU A 1 171 ? 5.074 -12.995 -7.526 1.00 87.06 171 GLU A N 1
ATOM 1322 C CA . GLU A 1 171 ? 4.286 -12.067 -6.722 1.00 87.06 171 GLU A CA 1
ATOM 1323 C C . GLU A 1 171 ? 3.473 -12.885 -5.716 1.00 87.06 171 GLU A C 1
ATOM 1325 O O . GLU A 1 171 ? 2.985 -13.967 -6.075 1.00 87.06 171 GLU A O 1
ATOM 1330 N N . PRO A 1 172 ? 3.370 -12.434 -4.455 1.00 94.69 172 PRO A N 1
ATOM 1331 C CA . PRO A 1 172 ? 2.650 -13.188 -3.444 1.00 94.69 172 PRO A CA 1
ATOM 1332 C C . PRO A 1 172 ? 1.171 -13.278 -3.824 1.00 94.69 172 PRO A C 1
ATOM 1334 O O . PRO A 1 172 ? 0.559 -12.305 -4.278 1.00 94.69 172 PRO A O 1
ATOM 1337 N N . GLN A 1 173 ? 0.593 -14.465 -3.654 1.00 96.94 173 GLN A N 1
ATOM 1338 C CA . GLN A 1 173 ? -0.850 -14.625 -3.817 1.00 96.94 173 GLN A CA 1
ATOM 1339 C C . GLN A 1 173 ? -1.565 -13.931 -2.655 1.00 96.94 173 GLN A C 1
ATOM 1341 O O . GLN A 1 173 ? -1.056 -13.917 -1.534 1.00 96.94 173 GLN A O 1
ATOM 1346 N N . PHE A 1 174 ? -2.754 -13.383 -2.901 1.00 97.56 174 PHE A N 1
ATOM 1347 C CA . PHE A 1 174 ? -3.515 -12.646 -1.889 1.00 97.56 174 PHE A CA 1
ATOM 1348 C C . PHE A 1 174 ? -3.703 -13.475 -0.608 1.00 97.56 174 PHE A C 1
ATOM 1350 O O . PHE A 1 174 ? -3.417 -13.004 0.489 1.00 97.56 174 PHE A O 1
ATOM 1357 N N . ALA A 1 175 ? -4.094 -14.746 -0.747 1.00 97.69 175 ALA A N 1
ATOM 1358 C CA . ALA A 1 175 ? -4.285 -15.659 0.380 1.00 97.69 175 ALA A CA 1
ATOM 1359 C C . ALA A 1 175 ? -2.999 -15.908 1.193 1.00 97.69 175 ALA A C 1
ATOM 1361 O O . ALA A 1 175 ? -3.049 -15.942 2.418 1.00 97.69 175 ALA A O 1
ATOM 1362 N N . GLU A 1 176 ? -1.846 -16.043 0.530 1.00 97.81 176 GLU A N 1
ATOM 1363 C CA . GLU A 1 176 ? -0.542 -16.193 1.195 1.00 97.81 176 GLU A CA 1
ATOM 1364 C C . GLU A 1 176 ? -0.209 -14.945 2.021 1.00 97.81 176 GLU A C 1
ATOM 1366 O O . GLU A 1 176 ? 0.137 -15.045 3.197 1.00 97.81 176 GLU A O 1
ATOM 1371 N N . ALA A 1 177 ? -0.365 -13.764 1.420 1.00 98.31 177 ALA A N 1
ATOM 1372 C CA . ALA A 1 177 ? -0.094 -12.492 2.080 1.00 98.31 177 ALA A CA 1
ATOM 1373 C C . ALA A 1 177 ? -1.010 -12.262 3.296 1.00 98.31 177 ALA A C 1
ATOM 1375 O O . ALA A 1 177 ? -0.554 -11.778 4.333 1.00 98.31 177 ALA A O 1
ATOM 1376 N N . VAL A 1 178 ? -2.283 -12.665 3.197 1.00 98.62 178 VAL A N 1
ATOM 1377 C CA . VAL A 1 178 ? -3.212 -12.655 4.332 1.00 98.62 178 VAL A CA 1
ATOM 1378 C C . VAL A 1 178 ? -2.673 -13.521 5.464 1.00 98.62 178 VAL A C 1
ATOM 1380 O O . VAL A 1 178 ? -2.555 -13.016 6.576 1.00 98.62 178 VAL A O 1
ATOM 1383 N N . GLN A 1 179 ? -2.311 -14.782 5.208 1.00 98.19 179 GLN A N 1
ATOM 1384 C CA . GLN A 1 179 ? -1.812 -15.676 6.261 1.00 98.19 179 GLN A CA 1
ATOM 1385 C C . GLN A 1 179 ? -0.589 -15.091 6.971 1.00 98.19 179 GLN A C 1
ATOM 1387 O O . GLN A 1 179 ? -0.597 -14.991 8.192 1.00 98.19 179 GLN A O 1
ATOM 1392 N N . HIS A 1 180 ? 0.382 -14.565 6.223 1.00 98.25 180 HIS A N 1
ATOM 1393 C CA . HIS A 1 180 ? 1.553 -13.908 6.805 1.00 98.25 180 HIS A CA 1
ATOM 1394 C C . HIS A 1 180 ? 1.202 -12.727 7.730 1.00 98.25 180 HIS A C 1
ATOM 1396 O O . HIS A 1 180 ? 1.777 -12.599 8.813 1.00 98.25 180 HIS A O 1
ATOM 1402 N N . ILE A 1 181 ? 0.229 -11.884 7.359 1.00 98.38 181 ILE A N 1
ATOM 1403 C CA . ILE A 1 181 ? -0.252 -10.804 8.239 1.00 98.38 181 ILE A CA 1
ATOM 1404 C C . ILE A 1 181 ? -0.932 -11.379 9.488 1.00 98.38 181 ILE A C 1
ATOM 1406 O O . ILE A 1 181 ? -0.724 -10.874 10.594 1.00 98.38 181 ILE A O 1
ATOM 1410 N N . ARG A 1 182 ? -1.757 -12.421 9.330 1.00 96.31 182 ARG A N 1
ATOM 1411 C CA . ARG A 1 182 ? -2.505 -13.043 10.432 1.00 96.31 182 ARG A CA 1
ATOM 1412 C C . ARG A 1 182 ? -1.575 -13.738 11.429 1.00 96.31 182 ARG A C 1
ATOM 1414 O O . ARG A 1 182 ? -1.753 -13.539 12.630 1.00 96.31 182 ARG A O 1
ATOM 1421 N N . ASP A 1 183 ? -0.564 -14.453 10.949 1.00 95.38 183 ASP A N 1
ATOM 1422 C CA . ASP A 1 183 ? 0.454 -15.130 11.763 1.00 95.38 183 ASP A CA 1
ATOM 1423 C C . ASP A 1 183 ? 1.315 -14.130 12.545 1.00 95.38 183 ASP A C 1
ATOM 1425 O O . ASP A 1 183 ? 1.667 -14.368 13.702 1.00 95.38 183 ASP A O 1
ATOM 1429 N N . ALA A 1 184 ? 1.557 -12.948 11.973 1.00 95.94 184 ALA A N 1
ATOM 1430 C CA . ALA A 1 184 ? 2.180 -11.817 12.658 1.00 95.94 184 ALA A CA 1
ATOM 1431 C C . ALA A 1 184 ? 1.241 -11.082 13.641 1.00 95.94 184 ALA A C 1
ATOM 1433 O O . ALA A 1 184 ? 1.626 -10.090 14.260 1.00 95.94 184 ALA A O 1
ATOM 1434 N N . GLY A 1 185 ? 0.008 -11.566 13.832 1.00 92.88 185 GLY A N 1
ATOM 1435 C CA . GLY A 1 185 ? -0.984 -10.987 14.744 1.00 92.88 185 GLY A CA 1
ATOM 1436 C C . GLY A 1 185 ? -1.648 -9.708 14.224 1.00 92.88 185 GLY A C 1
ATOM 1437 O O . GLY A 1 185 ? -2.230 -8.956 15.009 1.00 92.88 185 GLY A O 1
ATOM 1438 N N . GLY A 1 186 ? -1.551 -9.440 12.922 1.00 96.00 186 GLY A N 1
ATOM 1439 C CA . GLY A 1 186 ? -2.067 -8.236 12.286 1.00 96.00 186 GLY A CA 1
ATOM 1440 C C . GLY A 1 186 ? -3.520 -8.331 11.814 1.00 96.00 186 GLY A C 1
ATOM 1441 O O . GLY A 1 186 ? -4.147 -9.396 11.753 1.00 96.00 186 GLY A O 1
ATOM 1442 N N . ILE A 1 187 ? -4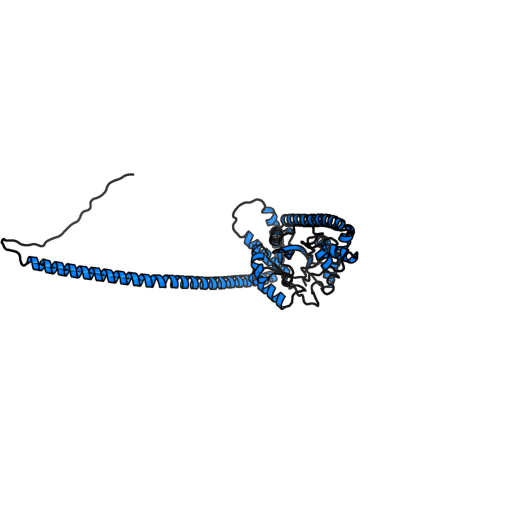.064 -7.175 11.448 1.00 98.19 187 ILE A N 1
ATOM 1443 C CA . ILE A 1 187 ? -5.311 -7.034 10.697 1.00 98.19 187 ILE A CA 1
ATOM 1444 C C . ILE A 1 187 ? -4.961 -7.046 9.208 1.00 98.19 187 ILE A C 1
ATOM 1446 O O . ILE A 1 187 ? -4.243 -6.161 8.755 1.00 98.19 187 ILE A O 1
ATOM 1450 N N . ALA A 1 188 ? -5.490 -8.014 8.465 1.00 98.62 188 ALA A N 1
ATOM 1451 C CA . ALA A 1 188 ? -5.423 -8.083 7.011 1.00 98.62 188 ALA A CA 1
ATOM 1452 C C . ALA A 1 188 ? -6.697 -7.448 6.432 1.00 98.62 188 ALA A C 1
ATOM 1454 O O . ALA A 1 188 ? -7.791 -7.998 6.603 1.00 98.62 188 ALA A O 1
ATOM 1455 N N . SER A 1 189 ? -6.553 -6.287 5.791 1.00 98.75 189 SER A N 1
ATOM 1456 C CA . SER A 1 189 ? -7.652 -5.499 5.233 1.00 98.75 189 SER A CA 1
ATOM 1457 C C . SER A 1 189 ? -7.579 -5.403 3.719 1.00 98.75 189 SER A C 1
ATOM 1459 O O . SER A 1 189 ? -6.538 -5.063 3.161 1.00 98.75 189 SER A O 1
ATOM 1461 N N . LEU A 1 190 ? -8.697 -5.677 3.051 1.00 98.62 190 LEU A N 1
ATOM 1462 C CA . LEU A 1 190 ? -8.819 -5.478 1.612 1.00 98.62 190 LEU A CA 1
ATOM 1463 C C . LEU A 1 190 ? -8.762 -3.976 1.308 1.00 98.62 190 LEU A C 1
ATOM 1465 O O . LEU A 1 190 ? -9.657 -3.241 1.730 1.00 98.62 190 LEU A O 1
ATOM 1469 N N . ALA A 1 191 ? -7.703 -3.540 0.625 1.00 98.38 191 ALA A N 1
ATOM 1470 C CA . ALA A 1 191 ? -7.477 -2.137 0.289 1.00 98.38 191 ALA A CA 1
ATOM 1471 C C . ALA A 1 191 ? -8.404 -1.697 -0.847 1.00 98.38 191 ALA A C 1
ATOM 1473 O O . ALA A 1 191 ? -8.661 -2.497 -1.749 1.00 98.38 191 ALA A O 1
ATOM 1474 N N . HIS A 1 192 ? -8.897 -0.452 -0.771 1.00 97.69 192 HIS A N 1
ATOM 1475 C CA . HIS A 1 192 ? -9.690 0.254 -1.790 1.00 97.69 192 HIS A CA 1
ATOM 1476 C C . HIS A 1 192 ? -10.493 -0.687 -2.702 1.00 97.69 192 HIS A C 1
ATOM 1478 O O . HIS A 1 192 ? -10.270 -0.720 -3.915 1.00 97.69 192 HIS A O 1
ATOM 1484 N N . PRO A 1 193 ? -11.454 -1.455 -2.145 1.00 97.06 193 PRO A N 1
ATOM 1485 C CA . PRO A 1 193 ? -12.124 -2.560 -2.837 1.00 97.06 193 PRO A CA 1
ATOM 1486 C C . PRO A 1 193 ? -12.791 -2.164 -4.161 1.00 97.06 193 PRO A C 1
ATOM 1488 O O . PRO A 1 193 ? -12.995 -3.014 -5.021 1.00 97.06 193 PRO A O 1
ATOM 1491 N N . ILE A 1 194 ? -13.067 -0.873 -4.373 1.00 96.06 194 ILE A N 1
ATOM 1492 C CA . ILE A 1 194 ? -13.562 -0.347 -5.649 1.00 96.06 194 ILE A CA 1
ATOM 1493 C C . ILE A 1 194 ? -12.612 -0.577 -6.837 1.00 96.06 194 ILE A C 1
ATOM 1495 O O . ILE A 1 194 ? -13.053 -0.554 -7.983 1.00 96.06 194 ILE A O 1
ATOM 1499 N N . ARG A 1 195 ? -11.314 -0.782 -6.583 1.00 94.56 195 ARG A N 1
ATOM 1500 C CA . ARG A 1 195 ? -10.291 -1.014 -7.615 1.00 94.56 195 ARG A CA 1
ATOM 1501 C C . ARG A 1 195 ? -10.142 -2.493 -7.989 1.00 94.56 195 ARG A C 1
ATOM 1503 O O . ARG A 1 195 ? -9.356 -2.819 -8.877 1.00 94.56 195 ARG A O 1
ATOM 1510 N N . ILE A 1 196 ? -10.878 -3.384 -7.328 1.00 93.44 196 ILE A N 1
ATOM 1511 C CA . ILE A 1 196 ? -10.872 -4.818 -7.626 1.00 93.44 196 ILE A CA 1
ATOM 1512 C C . ILE A 1 196 ? -11.690 -5.065 -8.891 1.00 93.44 196 ILE A C 1
ATOM 1514 O O . ILE A 1 196 ? -12.735 -4.454 -9.108 1.00 93.44 196 ILE A O 1
ATOM 1518 N N . ARG A 1 197 ? -11.182 -5.945 -9.756 1.00 90.88 197 ARG A N 1
ATOM 1519 C CA . ARG A 1 197 ? -11.804 -6.245 -11.050 1.00 90.88 197 ARG A CA 1
ATOM 1520 C C . ARG A 1 197 ? -13.048 -7.118 -10.890 1.00 90.88 197 ARG A C 1
ATOM 1522 O O . ARG A 1 197 ? -14.007 -6.953 -11.641 1.00 90.88 197 ARG A O 1
ATOM 1529 N N . GLU A 1 198 ? -13.003 -8.072 -9.967 1.00 90.81 198 GLU A N 1
ATOM 1530 C CA . GLU A 1 198 ? -14.119 -8.950 -9.635 1.00 90.81 198 GLU A CA 1
ATOM 1531 C C . GLU A 1 198 ? -15.192 -8.223 -8.809 1.00 90.81 198 GLU A C 1
ATOM 1533 O O . GLU A 1 198 ? -14.930 -7.218 -8.148 1.00 90.81 198 GLU A O 1
ATOM 1538 N N . ASP A 1 199 ? -16.410 -8.772 -8.788 1.00 93.88 199 ASP A N 1
ATOM 1539 C CA . ASP A 1 199 ? -17.427 -8.338 -7.830 1.00 93.88 199 ASP A CA 1
ATOM 1540 C C . ASP A 1 199 ? -16.962 -8.670 -6.403 1.00 93.88 199 ASP A C 1
ATOM 1542 O O . ASP A 1 199 ? -16.875 -9.837 -6.004 1.00 93.88 199 ASP A O 1
ATOM 1546 N N . VAL A 1 200 ? -16.688 -7.620 -5.627 1.00 95.06 200 VAL A N 1
ATOM 1547 C CA . VAL A 1 200 ? -16.232 -7.719 -4.238 1.00 95.06 200 VAL A CA 1
ATOM 1548 C C . VAL A 1 200 ? -17.185 -8.576 -3.412 1.00 95.06 200 VAL A C 1
ATOM 1550 O O . VAL A 1 200 ? -16.722 -9.419 -2.648 1.00 95.06 200 VAL A O 1
ATOM 1553 N N . ALA A 1 201 ? -18.503 -8.429 -3.581 1.00 94.75 201 ALA A N 1
ATOM 1554 C CA . ALA A 1 201 ? -19.482 -9.203 -2.820 1.00 94.75 201 ALA A CA 1
ATOM 1555 C C . ALA A 1 201 ? -19.387 -10.708 -3.124 1.00 94.75 201 ALA A C 1
ATOM 1557 O O . ALA A 1 201 ? -19.561 -11.538 -2.228 1.00 94.75 201 ALA A O 1
ATOM 1558 N N . ALA A 1 202 ? -19.069 -11.062 -4.372 1.00 94.69 202 ALA A N 1
ATOM 1559 C CA . ALA A 1 202 ? -18.918 -12.447 -4.797 1.00 94.69 202 ALA A CA 1
ATOM 1560 C C . ALA A 1 202 ? -17.627 -13.082 -4.255 1.00 94.69 202 ALA A C 1
ATOM 1562 O O . ALA A 1 202 ? -17.656 -14.225 -3.793 1.00 94.69 202 ALA A O 1
ATOM 1563 N N . VAL A 1 203 ? -16.508 -12.347 -4.261 1.00 95.12 203 VAL A N 1
ATOM 1564 C CA . VAL A 1 203 ? -15.200 -12.895 -3.858 1.00 95.12 203 VAL A CA 1
ATOM 1565 C C . VAL A 1 203 ? -14.946 -12.821 -2.347 1.00 95.12 203 VAL A C 1
ATOM 1567 O O . VAL A 1 203 ? -14.134 -13.574 -1.813 1.00 95.12 203 VAL A O 1
ATOM 1570 N N . LEU A 1 204 ? -15.674 -11.984 -1.599 1.00 95.50 204 LEU A N 1
ATOM 1571 C CA . LEU A 1 204 ? -15.403 -11.756 -0.172 1.00 95.50 204 LEU A CA 1
ATOM 1572 C C . LEU A 1 204 ? -15.505 -13.023 0.693 1.00 95.50 204 LEU A C 1
ATOM 1574 O O . LEU A 1 204 ? -14.801 -13.147 1.696 1.00 95.50 204 LEU A O 1
ATOM 1578 N N . SER A 1 205 ? -16.357 -13.982 0.314 1.00 95.06 205 SER A N 1
ATOM 1579 C CA . SER A 1 205 ? -16.445 -15.281 1.002 1.00 95.06 205 SER A CA 1
ATOM 1580 C C . SER A 1 205 ? -15.149 -16.088 0.881 1.00 95.06 2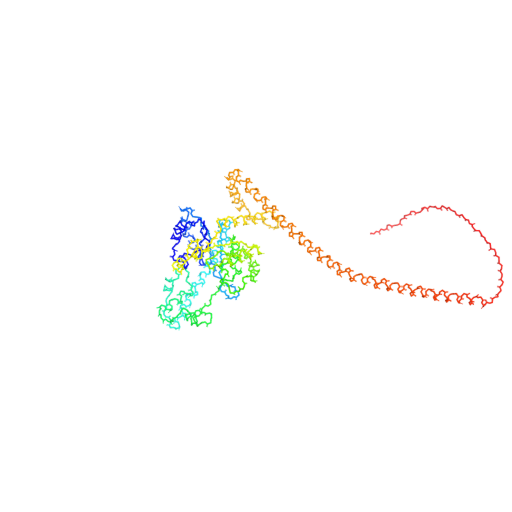05 SER A C 1
ATOM 1582 O O . SER A 1 205 ? -14.709 -16.675 1.870 1.00 95.06 205 SER A O 1
ATOM 1584 N N . GLU A 1 206 ? -14.530 -16.087 -0.302 1.00 95.94 206 GLU A N 1
ATOM 1585 C CA . GLU A 1 206 ? -13.239 -16.734 -0.565 1.00 95.94 206 GLU A CA 1
ATOM 1586 C C . GLU A 1 206 ? -12.126 -16.041 0.224 1.00 95.94 206 GLU A C 1
ATOM 1588 O O . GLU A 1 206 ? -11.388 -16.697 0.959 1.00 95.94 206 GLU A O 1
ATOM 1593 N N . LEU A 1 207 ? -12.059 -14.708 0.156 1.00 96.81 207 LEU A N 1
ATOM 1594 C CA . LEU A 1 207 ? -11.027 -13.941 0.857 1.00 96.81 207 LEU A CA 1
ATOM 1595 C C . LEU A 1 207 ? -11.113 -14.134 2.375 1.00 96.81 207 LEU A C 1
ATOM 1597 O O . LEU A 1 207 ? -10.099 -14.323 3.047 1.00 96.81 207 LEU A O 1
ATOM 1601 N N . ARG A 1 208 ? -12.332 -14.153 2.926 1.00 97.00 208 ARG A N 1
ATOM 1602 C CA . ARG A 1 208 ? -12.563 -14.451 4.343 1.00 97.00 208 ARG A CA 1
ATOM 1603 C C . ARG A 1 208 ? -12.106 -15.863 4.706 1.00 97.00 208 ARG A C 1
ATOM 1605 O O . ARG A 1 208 ? -11.494 -16.044 5.756 1.00 97.00 208 ARG A O 1
ATOM 1612 N N . ALA A 1 209 ? -12.393 -16.860 3.867 1.00 95.44 209 ALA A N 1
ATOM 1613 C CA . ALA A 1 209 ? -11.931 -18.231 4.090 1.00 95.44 209 ALA A CA 1
ATOM 1614 C C . ALA A 1 209 ? -10.396 -18.324 4.078 1.00 95.44 209 ALA A C 1
ATOM 1616 O O . ALA A 1 209 ? -9.825 -19.090 4.851 1.00 95.44 209 ALA A O 1
ATOM 1617 N N . ALA A 1 210 ? -9.733 -17.479 3.285 1.00 95.19 210 ALA A N 1
ATOM 1618 C CA . ALA A 1 210 ? -8.285 -17.301 3.292 1.00 95.19 210 ALA A CA 1
ATOM 1619 C C . ALA A 1 210 ? -7.752 -16.502 4.498 1.00 95.19 210 ALA A C 1
ATOM 1621 O O . ALA A 1 210 ? -6.557 -16.235 4.557 1.00 95.19 210 ALA A O 1
ATOM 1622 N N . GLY A 1 211 ? -8.596 -16.126 5.465 1.00 97.00 211 GLY A N 1
ATOM 1623 C CA . GLY A 1 211 ? -8.201 -15.456 6.707 1.00 97.00 211 GLY A CA 1
ATOM 1624 C C . GLY A 1 211 ? -8.353 -13.934 6.705 1.00 97.00 211 GLY A C 1
ATOM 1625 O O . GLY A 1 211 ? -7.991 -13.308 7.706 1.00 97.00 211 GLY A O 1
ATOM 1626 N N . LEU A 1 212 ? -8.887 -13.334 5.630 1.00 98.31 212 LEU A N 1
ATOM 1627 C CA . LEU A 1 212 ? -9.140 -11.895 5.575 1.00 98.31 212 LEU A CA 1
ATOM 1628 C C . LEU A 1 212 ? -10.084 -11.518 6.716 1.00 98.31 212 LEU A C 1
ATOM 1630 O O . LEU A 1 212 ? -11.144 -12.127 6.885 1.00 98.31 212 LEU A O 1
ATOM 1634 N N . ASN A 1 213 ? -9.702 -10.512 7.498 1.00 97.81 213 ASN A N 1
ATOM 1635 C CA . ASN A 1 213 ? -10.450 -10.128 8.690 1.00 97.81 213 ASN A CA 1
ATOM 1636 C C . ASN A 1 213 ? -10.823 -8.644 8.730 1.00 97.81 213 ASN A C 1
ATOM 1638 O O . ASN A 1 213 ? -11.374 -8.202 9.737 1.00 97.81 213 ASN A O 1
ATOM 1642 N N . ALA A 1 214 ? -10.556 -7.889 7.666 1.00 98.56 214 ALA A N 1
ATOM 1643 C CA . ALA A 1 214 ? -10.965 -6.501 7.532 1.00 98.56 214 ALA A CA 1
ATOM 1644 C C . ALA A 1 214 ? -11.209 -6.088 6.073 1.00 98.56 214 ALA A C 1
ATOM 1646 O O . ALA A 1 214 ? -10.782 -6.762 5.134 1.00 98.56 214 ALA A O 1
ATOM 1647 N N . ILE A 1 215 ? -11.903 -4.967 5.901 1.00 98.62 215 ILE A N 1
ATOM 1648 C CA . ILE A 1 215 ? -12.100 -4.296 4.615 1.00 98.62 215 ILE A CA 1
ATOM 1649 C C . ILE A 1 215 ? -12.007 -2.781 4.805 1.00 98.62 215 ILE A C 1
ATOM 1651 O O . ILE A 1 215 ? -12.532 -2.226 5.779 1.00 98.62 215 ILE A O 1
ATOM 1655 N N . GLU A 1 216 ? -11.345 -2.107 3.870 1.00 98.69 216 GLU A N 1
ATOM 1656 C CA . GLU A 1 216 ? -11.295 -0.653 3.824 1.00 98.69 216 GLU A CA 1
ATOM 1657 C C . GLU A 1 216 ? -12.628 -0.116 3.303 1.00 98.69 216 GLU A C 1
ATOM 1659 O O . GLU A 1 216 ? -12.889 -0.106 2.105 1.00 98.69 216 GLU A O 1
ATOM 1664 N N . ALA A 1 217 ? -13.513 0.294 4.213 1.00 98.50 217 ALA A N 1
ATOM 1665 C CA . ALA A 1 217 ? -14.833 0.796 3.833 1.00 98.50 217 ALA A CA 1
ATOM 1666 C C . ALA A 1 217 ? -14.825 2.309 3.579 1.00 98.50 217 ALA A C 1
ATOM 1668 O O . ALA A 1 217 ? -15.571 2.794 2.729 1.00 98.50 217 ALA A O 1
ATOM 1669 N N . TYR A 1 218 ? -13.971 3.051 4.289 1.00 98.62 218 TYR A N 1
ATOM 1670 C CA . TYR A 1 218 ? -13.810 4.495 4.125 1.00 98.62 218 TYR A CA 1
ATOM 1671 C C . TYR A 1 218 ? -12.546 4.786 3.315 1.00 98.62 218 TYR A C 1
ATOM 1673 O O . TYR A 1 218 ? -11.450 4.497 3.782 1.00 98.62 218 TYR A O 1
ATOM 1681 N N . HIS A 1 219 ? -12.695 5.367 2.128 1.00 98.50 219 HIS A N 1
ATOM 1682 C CA . HIS A 1 219 ? -11.572 5.668 1.242 1.00 98.50 219 HIS A CA 1
ATOM 1683 C C . HIS A 1 219 ? -11.890 6.874 0.347 1.00 98.50 219 HIS A C 1
ATOM 1685 O O . HIS A 1 219 ? -13.055 7.114 0.026 1.00 98.50 219 HIS A O 1
ATOM 1691 N N . SER A 1 220 ? -10.870 7.621 -0.082 1.00 98.12 220 SER A N 1
ATOM 1692 C CA . SER A 1 220 ? -11.026 8.842 -0.896 1.00 98.12 220 SER A CA 1
ATOM 1693 C C . SER A 1 220 ? -11.681 8.614 -2.263 1.00 98.12 220 SER A C 1
ATOM 1695 O O . SER A 1 220 ? -12.285 9.535 -2.810 1.00 98.12 220 SER A O 1
ATOM 1697 N N . ASP A 1 221 ? -11.583 7.404 -2.812 1.00 97.00 221 ASP A N 1
ATOM 1698 C CA . ASP A 1 221 ? -12.233 7.034 -4.080 1.00 97.00 221 ASP A CA 1
ATOM 1699 C C . ASP A 1 221 ? -13.677 6.551 -3.897 1.00 97.00 221 ASP A C 1
ATOM 1701 O O . ASP A 1 221 ? -14.363 6.294 -4.884 1.00 97.00 221 ASP A O 1
ATOM 1705 N N . HIS A 1 222 ? -14.147 6.392 -2.655 1.00 97.81 222 HIS A N 1
ATOM 1706 C CA . HIS A 1 222 ? -15.481 5.864 -2.405 1.00 97.81 222 HIS A CA 1
ATOM 1707 C C . HIS A 1 222 ? -16.545 6.958 -2.480 1.00 97.81 222 HIS A C 1
ATOM 1709 O O . HIS A 1 222 ? -16.449 8.006 -1.837 1.00 97.81 222 HIS A O 1
ATOM 1715 N N . SER A 1 223 ? -17.625 6.675 -3.205 1.00 96.94 223 SER A N 1
ATOM 1716 C CA . SER A 1 223 ? -18.882 7.400 -3.047 1.00 96.94 223 SER A CA 1
ATOM 1717 C C . SER A 1 223 ? -19.550 7.045 -1.703 1.00 96.94 223 SER A C 1
ATOM 1719 O O . SER A 1 223 ? -19.209 6.030 -1.075 1.00 96.94 223 SER A O 1
ATOM 1721 N N . PRO A 1 224 ? -20.540 7.832 -1.241 1.00 96.75 224 PRO A N 1
ATOM 1722 C CA . PRO A 1 224 ? -21.346 7.469 -0.075 1.00 96.75 224 PRO A CA 1
ATOM 1723 C C . PRO A 1 224 ? -22.021 6.095 -0.213 1.00 96.75 224 PRO A C 1
ATOM 1725 O O . PRO A 1 224 ? -22.092 5.334 0.753 1.00 96.75 224 PRO A O 1
ATOM 1728 N N . GLU A 1 225 ? -22.474 5.745 -1.418 1.00 97.44 225 GLU A N 1
ATOM 1729 C CA . GLU A 1 225 ? -23.105 4.459 -1.729 1.00 97.44 225 GLU A CA 1
ATOM 1730 C C . GLU A 1 225 ? -22.101 3.309 -1.640 1.00 97.44 225 GLU A C 1
ATOM 1732 O O . GLU A 1 225 ? -22.413 2.271 -1.060 1.00 97.44 225 GLU A O 1
ATOM 1737 N N . GLN A 1 226 ? -20.882 3.504 -2.152 1.00 97.62 226 GLN A N 1
ATOM 1738 C CA . GLN A 1 226 ? -19.805 2.515 -2.051 1.00 97.62 226 GLN A CA 1
ATOM 1739 C C . GLN A 1 226 ? -19.366 2.319 -0.598 1.00 97.62 226 GLN A C 1
ATOM 1741 O O . GLN A 1 226 ? -19.259 1.189 -0.132 1.00 97.62 226 GLN A O 1
ATOM 1746 N N . THR A 1 227 ? -19.209 3.409 0.159 1.00 98.31 227 THR A N 1
ATOM 1747 C CA . THR A 1 227 ? -18.919 3.338 1.600 1.00 98.31 227 THR A CA 1
ATOM 1748 C C . THR A 1 227 ? -19.992 2.529 2.327 1.00 98.31 227 THR A C 1
ATOM 1750 O O . THR A 1 227 ? -19.680 1.623 3.100 1.00 98.31 227 THR A O 1
ATOM 1753 N N . LYS A 1 228 ? -21.273 2.808 2.050 1.00 98.25 228 LYS A N 1
ATOM 1754 C CA . LYS A 1 228 ? -22.398 2.064 2.627 1.00 98.25 228 LYS A CA 1
ATOM 1755 C C . LYS A 1 228 ? -22.346 0.577 2.260 1.00 98.25 228 LYS A C 1
ATOM 1757 O O . LYS A 1 228 ? -22.491 -0.257 3.150 1.00 98.25 228 LYS A O 1
ATOM 1762 N N . LEU A 1 229 ? -22.099 0.253 0.991 1.00 98.06 229 LEU A N 1
ATOM 1763 C CA . LEU A 1 229 ? -21.970 -1.125 0.515 1.00 98.06 229 LEU A CA 1
ATOM 1764 C C . LEU A 1 229 ? -20.876 -1.886 1.277 1.00 98.06 229 LEU A C 1
ATOM 1766 O O . LEU A 1 229 ? -21.130 -2.974 1.790 1.00 98.06 229 LEU A O 1
ATOM 1770 N N . TYR A 1 230 ? -19.675 -1.318 1.406 1.00 98.50 230 TYR A N 1
ATOM 1771 C CA . TYR A 1 230 ? -18.566 -2.002 2.078 1.00 98.50 230 TYR A CA 1
ATOM 1772 C C . TYR A 1 230 ? -18.784 -2.149 3.588 1.00 98.50 230 TYR A C 1
ATOM 1774 O O . TYR A 1 230 ? -18.400 -3.170 4.160 1.00 98.50 230 TYR A O 1
ATOM 1782 N N . LEU A 1 231 ? -19.465 -1.194 4.233 1.00 98.44 231 LEU A N 1
ATOM 1783 C CA . LEU A 1 231 ? -19.900 -1.334 5.628 1.00 98.44 231 LEU A CA 1
ATOM 1784 C C . LEU A 1 231 ? -20.911 -2.481 5.802 1.00 98.44 231 LEU A C 1
ATOM 1786 O O . LEU A 1 231 ? -20.815 -3.248 6.762 1.00 98.44 231 LEU A O 1
ATOM 1790 N N . GLU A 1 232 ? -21.868 -2.622 4.881 1.00 98.38 232 GLU A N 1
ATOM 1791 C CA . GLU A 1 232 ? -22.847 -3.716 4.898 1.00 98.38 232 GLU A CA 1
ATOM 1792 C C . GLU A 1 232 ? -22.175 -5.077 4.676 1.00 98.38 232 GLU A C 1
ATOM 1794 O O . GLU A 1 232 ? -22.418 -6.010 5.447 1.00 98.38 232 GLU A O 1
ATOM 1799 N N . LEU A 1 233 ? -21.283 -5.178 3.686 1.00 97.94 233 LEU A N 1
ATOM 1800 C CA . LEU A 1 233 ? -20.508 -6.390 3.412 1.00 97.94 233 LEU A CA 1
ATOM 1801 C C . LEU A 1 233 ? -19.637 -6.789 4.607 1.00 97.94 233 LEU A C 1
ATOM 1803 O O . LEU A 1 233 ? -19.623 -7.954 5.008 1.00 97.94 233 LEU A O 1
ATOM 1807 N N . ALA A 1 234 ? -18.968 -5.829 5.244 1.00 97.75 234 ALA A N 1
ATOM 1808 C CA . ALA A 1 234 ? -18.198 -6.101 6.449 1.00 97.75 234 ALA A CA 1
ATOM 1809 C C . ALA A 1 234 ? -19.066 -6.674 7.576 1.00 97.75 234 ALA A C 1
ATOM 1811 O O . ALA A 1 234 ? -18.689 -7.664 8.201 1.00 97.75 234 ALA A O 1
ATOM 1812 N N . GLY A 1 235 ? -20.254 -6.102 7.803 1.00 96.44 235 GLY A N 1
ATOM 1813 C CA . GLY A 1 235 ? -21.204 -6.601 8.797 1.00 96.44 235 GLY A CA 1
ATOM 1814 C C . GLY A 1 235 ? -21.696 -8.019 8.495 1.00 96.44 235 GLY A C 1
ATOM 1815 O O . GLY A 1 235 ? -21.757 -8.855 9.396 1.00 96.44 235 GLY A O 1
ATOM 1816 N N . GLN A 1 236 ? -21.996 -8.317 7.228 1.00 96.44 236 GLN A N 1
ATOM 1817 C CA . GLN A 1 236 ? -22.438 -9.644 6.782 1.00 96.44 236 GLN A CA 1
ATOM 1818 C C . GLN A 1 236 ? -21.350 -10.715 6.950 1.00 96.44 236 GLN A C 1
ATOM 1820 O O . GLN A 1 236 ? -21.650 -11.853 7.316 1.00 96.44 236 GLN A O 1
ATOM 1825 N N . HIS A 1 237 ? -20.087 -10.350 6.720 1.00 95.81 237 HIS A N 1
ATOM 1826 C CA . HIS A 1 237 ? -18.947 -11.268 6.783 1.00 95.81 237 HIS A CA 1
ATOM 1827 C C . HIS A 1 237 ? -18.219 -11.254 8.138 1.00 95.81 237 HIS A C 1
ATOM 1829 O O . HIS A 1 237 ? -17.320 -12.066 8.360 1.00 95.81 237 HIS A O 1
ATOM 1835 N N . GLY A 1 238 ? -18.617 -10.382 9.069 1.00 94.81 238 GLY A N 1
ATOM 1836 C CA . GLY A 1 238 ? -17.956 -10.220 10.365 1.00 94.81 238 GLY A CA 1
ATOM 1837 C C . GLY A 1 238 ? -16.524 -9.691 10.249 1.00 94.81 238 GLY A C 1
ATOM 1838 O O . GLY A 1 238 ? -15.656 -10.120 11.007 1.00 94.81 238 GLY A O 1
ATOM 1839 N N . LEU A 1 239 ? -16.270 -8.813 9.277 1.00 96.88 239 LEU A N 1
ATOM 1840 C CA . LEU A 1 239 ? -14.976 -8.168 9.060 1.00 96.88 239 LEU A CA 1
ATOM 1841 C C . LEU A 1 239 ? -14.865 -6.884 9.887 1.00 96.88 239 LEU A C 1
ATOM 1843 O O . LEU A 1 239 ? -15.853 -6.184 10.120 1.00 96.88 239 LEU A O 1
ATOM 1847 N N . LEU A 1 240 ? -13.643 -6.556 10.301 1.00 97.94 240 LEU A N 1
ATOM 1848 C CA . LEU A 1 240 ? -13.320 -5.247 10.857 1.00 97.94 240 LEU A CA 1
ATOM 1849 C C . LEU A 1 240 ? -13.402 -4.180 9.754 1.00 97.94 240 LEU A C 1
ATOM 1851 O O . LEU A 1 240 ? -13.174 -4.459 8.577 1.00 97.94 240 LEU A O 1
ATOM 1855 N N . ILE A 1 241 ? -13.677 -2.941 10.149 1.00 98.25 241 ILE A N 1
ATOM 1856 C CA . ILE A 1 241 ? -13.640 -1.794 9.237 1.00 98.25 241 ILE A CA 1
ATOM 1857 C C . ILE A 1 241 ? -12.291 -1.102 9.353 1.00 98.25 241 ILE A C 1
ATOM 1859 O O . ILE A 1 241 ? -11.848 -0.835 10.470 1.00 98.25 241 ILE A O 1
ATOM 1863 N N . THR A 1 242 ? -11.675 -0.761 8.224 1.00 98.50 242 THR A N 1
ATOM 1864 C CA . THR A 1 242 ? -10.543 0.176 8.152 1.00 98.50 242 THR A CA 1
ATOM 1865 C C . THR A 1 242 ? -10.906 1.386 7.296 1.00 98.50 242 THR A C 1
ATOM 1867 O O . THR A 1 242 ? -11.972 1.433 6.670 1.00 98.50 242 THR A O 1
ATOM 1870 N N . GLY A 1 243 ? -10.036 2.393 7.301 1.00 98.31 243 GLY A N 1
ATOM 1871 C CA . GLY A 1 243 ? -10.216 3.561 6.460 1.00 98.31 243 GLY A CA 1
ATOM 1872 C C . GLY A 1 243 ? -9.034 4.509 6.484 1.00 98.31 243 GLY A C 1
ATOM 1873 O O . GLY A 1 243 ? -8.418 4.712 7.533 1.00 98.31 243 GLY A O 1
ATOM 1874 N N . GLY A 1 244 ? -8.767 5.118 5.341 1.00 98.31 244 GLY A N 1
ATOM 1875 C CA . GLY A 1 244 ? -7.710 6.099 5.179 1.00 98.31 244 GLY A CA 1
ATOM 1876 C C . GLY A 1 244 ? -7.811 6.820 3.846 1.00 98.31 244 GLY A C 1
ATOM 1877 O O . GLY A 1 244 ? -8.682 6.530 3.022 1.00 98.31 244 GLY A O 1
ATOM 1878 N N . SER A 1 245 ? -6.969 7.829 3.674 1.00 98.38 245 SER A N 1
ATOM 1879 C CA . SER A 1 245 ? -7.047 8.717 2.515 1.00 98.38 245 SER A CA 1
ATOM 1880 C C . SER A 1 245 ? -6.351 8.179 1.276 1.00 98.38 245 SER A C 1
ATOM 1882 O O . SER A 1 245 ? -6.660 8.665 0.187 1.00 98.38 245 SER A O 1
ATOM 1884 N N . ASP A 1 246 ? -5.455 7.202 1.426 1.00 98.25 246 ASP A N 1
ATOM 1885 C CA . ASP A 1 246 ? -4.533 6.768 0.375 1.00 98.25 246 ASP A CA 1
ATOM 1886 C C . ASP A 1 246 ? -3.666 7.957 -0.107 1.00 98.25 246 ASP A C 1
ATOM 1888 O O . ASP A 1 246 ? -3.409 8.171 -1.298 1.00 98.25 246 ASP A O 1
ATOM 1892 N N . PHE A 1 247 ? -3.247 8.798 0.853 1.00 98.38 247 PHE A N 1
ATOM 1893 C CA . PHE A 1 247 ? -2.493 10.031 0.617 1.00 98.38 247 PHE A CA 1
ATOM 1894 C C . PHE A 1 247 ? -1.087 9.753 0.084 1.00 98.38 247 PHE A C 1
ATOM 1896 O O . PHE A 1 247 ? -0.333 8.987 0.679 1.00 98.38 247 PHE A O 1
ATOM 1903 N N . HIS A 1 248 ? -0.730 10.434 -1.009 1.00 96.50 248 HIS A N 1
ATOM 1904 C CA . HIS A 1 248 ? 0.586 10.353 -1.661 1.00 96.50 248 HIS A CA 1
ATOM 1905 C C . HIS A 1 248 ? 1.243 11.736 -1.867 1.00 96.50 248 HIS A C 1
ATOM 1907 O O . HIS A 1 248 ? 2.248 11.864 -2.573 1.00 96.50 248 HIS A O 1
ATOM 1913 N N . GLY A 1 249 ? 0.671 12.803 -1.301 1.00 95.56 249 GLY A N 1
ATOM 1914 C CA . GLY A 1 249 ? 1.121 14.174 -1.540 1.00 95.56 249 GLY A CA 1
ATOM 1915 C C . GLY A 1 249 ? 0.975 14.590 -3.005 1.00 95.56 249 GLY A C 1
ATOM 1916 O O . GLY A 1 249 ? -0.098 14.464 -3.589 1.00 95.56 249 GLY A O 1
ATOM 1917 N N . ALA A 1 250 ? 2.049 15.082 -3.626 1.00 93.62 250 ALA A N 1
ATOM 1918 C CA . ALA A 1 250 ? 1.987 15.677 -4.963 1.00 93.62 250 ALA A CA 1
ATOM 1919 C C . ALA A 1 250 ? 1.682 14.674 -6.095 1.00 93.62 250 ALA A C 1
ATOM 1921 O O . ALA A 1 250 ? 1.372 15.106 -7.202 1.00 93.62 250 ALA A O 1
ATOM 1922 N N . VAL A 1 251 ? 1.732 13.358 -5.840 1.00 88.69 251 VAL A N 1
ATOM 1923 C CA . VAL A 1 251 ? 1.257 12.338 -6.800 1.00 88.69 251 VAL A CA 1
ATOM 1924 C C . VAL A 1 251 ? -0.271 12.347 -6.912 1.00 88.69 251 VAL A C 1
ATOM 1926 O O . VAL A 1 251 ? -0.802 12.099 -7.991 1.00 88.69 251 VAL A O 1
ATOM 1929 N N . LYS A 1 252 ? -0.972 12.660 -5.816 1.00 92.25 252 LYS A N 1
ATOM 1930 C CA . LYS A 1 252 ? -2.437 12.761 -5.738 1.00 92.25 252 LYS A CA 1
ATOM 1931 C C . LYS A 1 252 ? -2.817 14.115 -5.114 1.00 92.25 252 LYS A C 1
ATOM 1933 O O . LYS A 1 252 ? -3.306 14.142 -3.984 1.00 92.25 252 LYS A O 1
ATOM 1938 N N . PRO A 1 253 ? -2.558 15.246 -5.803 1.00 94.44 253 PRO A N 1
ATOM 1939 C CA . PRO A 1 253 ? -2.662 16.595 -5.228 1.00 94.44 253 PRO A CA 1
ATOM 1940 C C . PRO A 1 253 ? -4.072 16.966 -4.738 1.00 94.44 253 PRO A C 1
ATOM 1942 O O . PRO A 1 253 ? -4.241 17.865 -3.921 1.00 94.44 253 PRO A O 1
ATOM 1945 N N . GLU A 1 254 ? -5.092 16.283 -5.240 1.00 96.25 254 GLU A N 1
ATOM 1946 C CA . GLU A 1 254 ? -6.488 16.381 -4.803 1.00 96.25 254 GLU A CA 1
ATOM 1947 C C . GLU A 1 254 ? -6.815 15.750 -3.434 1.00 96.25 254 GLU A C 1
ATOM 1949 O O . GLU A 1 254 ? -7.886 16.032 -2.890 1.00 96.25 254 GLU A O 1
ATOM 1954 N N . ILE A 1 255 ? -5.969 14.848 -2.922 1.00 97.75 255 ILE A N 1
ATOM 1955 C CA . ILE A 1 255 ? -6.220 14.071 -1.709 1.00 97.75 255 ILE A CA 1
ATOM 1956 C C . ILE A 1 255 ? -5.526 14.784 -0.562 1.00 97.75 255 ILE A C 1
ATOM 1958 O O . ILE A 1 255 ? -4.313 14.983 -0.575 1.00 97.75 255 ILE A O 1
ATOM 1962 N N . GLN A 1 256 ? -6.301 15.135 0.456 1.00 97.94 256 GLN A N 1
ATOM 1963 C CA . GLN A 1 256 ? -5.786 15.677 1.704 1.00 97.94 256 GLN A CA 1
ATOM 1964 C C . GLN A 1 256 ? -5.720 14.576 2.760 1.00 97.94 256 GLN A C 1
ATOM 1966 O O . GLN A 1 256 ? -6.635 13.754 2.876 1.00 97.94 256 GLN A O 1
ATOM 1971 N N . LEU A 1 257 ? -4.644 14.574 3.546 1.00 98.31 257 LEU A N 1
ATOM 1972 C CA . LEU A 1 257 ? -4.479 13.642 4.656 1.00 98.31 257 LEU A CA 1
ATOM 1973 C C . LEU A 1 257 ? -5.654 13.789 5.644 1.00 98.31 257 LEU A C 1
ATOM 1975 O O . LEU A 1 257 ? -6.042 14.899 6.012 1.00 98.31 257 LEU A O 1
ATOM 1979 N N . GLY A 1 258 ? -6.258 12.668 6.036 1.00 97.69 258 GLY A N 1
ATOM 1980 C CA . GLY A 1 258 ? -7.384 12.586 6.971 1.00 97.69 258 GLY A CA 1
ATOM 1981 C C . GLY A 1 258 ? -8.771 12.919 6.409 1.00 97.69 258 GLY A C 1
ATOM 1982 O O . GLY A 1 258 ? -9.764 12.442 6.961 1.00 97.69 258 GLY A O 1
ATOM 1983 N N . THR A 1 259 ? -8.872 13.695 5.324 1.00 97.31 259 THR A N 1
ATOM 1984 C CA . THR A 1 259 ? -10.163 14.186 4.787 1.00 97.31 259 THR A CA 1
ATOM 1985 C C . THR A 1 259 ? -10.427 13.809 3.329 1.00 97.31 259 THR A C 1
ATOM 1987 O O . THR A 1 259 ? -11.554 13.951 2.847 1.00 97.31 259 THR A O 1
ATOM 1990 N N . GLY A 1 260 ? -9.437 13.250 2.635 1.00 97.12 260 GLY A N 1
ATOM 1991 C CA . GLY A 1 260 ? -9.593 12.703 1.294 1.00 97.12 260 GLY A CA 1
ATOM 1992 C C . GLY A 1 260 ? -9.804 13.769 0.220 1.00 97.12 260 GLY A C 1
ATOM 1993 O O . GLY A 1 260 ? -9.265 14.875 0.292 1.00 97.12 260 GLY A O 1
ATOM 1994 N N . ARG A 1 261 ? -10.579 13.432 -0.814 1.00 95.75 261 ARG A N 1
ATOM 1995 C CA . ARG A 1 261 ? -10.835 14.294 -1.972 1.00 95.75 261 ARG A CA 1
ATOM 1996 C C . ARG A 1 261 ? -11.964 15.270 -1.659 1.00 95.75 261 ARG A C 1
ATOM 1998 O O . ARG A 1 261 ? -13.125 14.881 -1.561 1.00 95.75 261 ARG A O 1
ATOM 2005 N N . GLY A 1 262 ? -11.632 16.551 -1.517 1.00 94.56 262 GLY A N 1
ATOM 2006 C CA . GLY A 1 262 ? -12.632 17.590 -1.240 1.00 94.56 262 GLY A CA 1
ATOM 2007 C C . GLY A 1 262 ? -13.412 17.365 0.063 1.00 94.56 262 GLY A C 1
ATOM 2008 O O . GLY A 1 262 ? -14.570 17.765 0.150 1.00 94.56 262 GLY A O 1
ATOM 2009 N N . GLY A 1 263 ? -12.808 16.702 1.056 1.00 95.12 263 GLY A N 1
ATOM 2010 C CA . GLY A 1 263 ? -13.451 16.418 2.342 1.00 95.12 263 GLY A CA 1
ATOM 2011 C C . GLY A 1 263 ? -14.443 15.251 2.327 1.00 95.12 263 GLY A C 1
ATOM 2012 O O . GLY A 1 263 ? -15.268 15.152 3.236 1.00 95.12 263 GLY A O 1
ATOM 2013 N N . ASN A 1 264 ? -14.415 14.390 1.304 1.00 95.81 264 ASN A N 1
ATOM 2014 C CA . ASN A 1 264 ? -15.347 13.267 1.177 1.00 95.81 264 ASN A CA 1
ATOM 2015 C C . ASN A 1 264 ? -15.075 12.106 2.149 1.00 95.81 264 ASN A C 1
ATOM 2017 O O . ASN A 1 264 ? -15.956 11.269 2.355 1.00 95.81 264 ASN A O 1
ATOM 2021 N N . LEU A 1 265 ? -13.886 12.043 2.751 1.00 97.25 265 LEU A N 1
ATOM 2022 C CA . LEU A 1 265 ? -13.509 10.984 3.676 1.00 97.25 265 LEU A CA 1
ATOM 2023 C C . LEU A 1 265 ? -13.779 11.398 5.121 1.00 97.25 265 LEU A C 1
ATOM 2025 O O . LEU A 1 265 ? -13.324 12.438 5.597 1.00 97.25 265 LEU A O 1
ATOM 2029 N N . ARG A 1 266 ? -14.465 10.520 5.857 1.00 95.19 266 ARG A N 1
ATOM 2030 C CA . ARG A 1 266 ? -14.663 10.670 7.299 1.00 95.19 266 ARG A CA 1
ATOM 2031 C C . ARG A 1 266 ? -14.555 9.329 8.012 1.00 95.19 266 ARG A C 1
ATOM 2033 O O . ARG A 1 266 ? -15.551 8.634 8.202 1.00 95.19 266 ARG A O 1
ATOM 2040 N N . VAL A 1 267 ? -13.341 8.993 8.439 1.00 97.62 267 VAL A N 1
ATOM 2041 C CA . VAL A 1 267 ? -13.093 7.828 9.296 1.00 97.62 267 VAL A CA 1
ATOM 2042 C C . VAL A 1 267 ? -13.619 8.125 10.711 1.00 97.62 267 VAL A C 1
ATOM 2044 O O . VAL A 1 267 ? -13.307 9.187 11.257 1.00 97.62 267 VAL A O 1
ATOM 2047 N N . PRO A 1 268 ? -14.429 7.241 11.326 1.00 96.56 268 PRO A N 1
ATOM 2048 C CA . PRO A 1 268 ? -14.902 7.433 12.694 1.00 96.56 268 PRO A CA 1
ATOM 2049 C C . PRO A 1 268 ? -13.752 7.549 13.702 1.00 96.56 268 PRO A C 1
ATOM 2051 O O . PRO A 1 268 ? -12.842 6.725 13.704 1.00 96.56 268 PRO A O 1
ATOM 2054 N N . ASP A 1 269 ? -13.830 8.533 14.599 1.00 92.75 269 ASP A N 1
ATOM 2055 C CA . ASP A 1 269 ? -12.779 8.833 15.585 1.00 92.75 269 ASP A CA 1
ATOM 2056 C C . ASP A 1 269 ? -12.541 7.706 16.610 1.00 92.75 269 ASP A C 1
ATOM 2058 O O . ASP A 1 269 ? -11.503 7.693 17.260 1.00 92.75 269 ASP A O 1
ATOM 2062 N N . ASP A 1 270 ? -13.477 6.764 16.748 1.00 93.19 270 ASP A N 1
ATOM 2063 C CA . ASP A 1 270 ? -13.412 5.605 17.647 1.00 93.19 270 ASP A CA 1
ATOM 2064 C C . ASP A 1 270 ? -13.039 4.297 16.918 1.00 93.19 270 ASP A C 1
ATOM 2066 O O . ASP A 1 270 ? -13.096 3.213 17.502 1.00 93.19 270 ASP A O 1
ATOM 2070 N N . LEU A 1 271 ? -12.725 4.356 15.617 1.00 96.06 271 LEU A N 1
ATOM 2071 C CA . LEU A 1 271 ? -12.532 3.167 14.780 1.00 96.06 271 LEU A CA 1
ATOM 2072 C C . LEU A 1 271 ? -11.404 2.267 15.305 1.00 96.06 271 LEU A C 1
ATOM 2074 O O . LEU A 1 271 ? -11.606 1.063 15.464 1.00 96.06 271 LEU A O 1
ATOM 2078 N N . VAL A 1 272 ? -10.243 2.845 15.618 1.00 94.81 272 VAL A N 1
ATOM 2079 C CA . VAL A 1 272 ? -9.080 2.092 16.119 1.00 94.81 272 VAL A CA 1
ATOM 2080 C C . VAL A 1 272 ? -9.354 1.507 17.507 1.00 94.81 272 VAL A C 1
ATOM 2082 O O . VAL A 1 272 ? -8.991 0.361 17.776 1.00 94.81 272 VAL A O 1
ATOM 2085 N N . ASP A 1 273 ? -10.070 2.228 18.369 1.00 91.44 273 ASP A N 1
ATOM 2086 C CA . ASP A 1 273 ? -10.455 1.716 19.688 1.00 91.44 273 ASP A CA 1
ATOM 2087 C C . ASP A 1 273 ? -11.417 0.529 19.571 1.00 91.44 273 ASP A C 1
ATOM 2089 O O . ASP A 1 273 ? -11.234 -0.493 20.238 1.00 91.44 273 ASP A O 1
ATOM 2093 N N . ARG A 1 274 ? -12.388 0.593 18.649 1.00 90.94 274 ARG A N 1
ATOM 2094 C CA . ARG A 1 274 ? -13.273 -0.544 18.351 1.00 90.94 274 ARG A CA 1
ATOM 2095 C C . ARG A 1 274 ? -12.497 -1.758 17.845 1.00 90.94 274 ARG A C 1
ATOM 2097 O O . ARG A 1 274 ? -12.760 -2.868 18.313 1.00 90.94 274 ARG A O 1
ATOM 2104 N N . GLN A 1 275 ? -11.518 -1.562 16.959 1.00 91.69 275 GLN A N 1
ATOM 2105 C CA . GLN A 1 275 ? -10.642 -2.642 16.490 1.00 91.69 275 GLN A CA 1
ATOM 2106 C C . GLN A 1 275 ? -9.854 -3.269 17.649 1.00 91.69 275 GLN A C 1
ATOM 2108 O O . GLN A 1 275 ? -9.832 -4.494 17.786 1.00 91.69 275 GLN A O 1
ATOM 2113 N N . ARG A 1 276 ? -9.260 -2.451 18.529 1.00 89.31 276 ARG A N 1
ATOM 2114 C CA . ARG A 1 276 ? -8.547 -2.918 19.732 1.00 89.31 276 ARG A CA 1
ATOM 2115 C C . ARG A 1 276 ? -9.451 -3.744 20.642 1.00 89.31 276 ARG A C 1
ATOM 2117 O O . ARG A 1 276 ? -9.061 -4.838 21.049 1.00 89.31 276 ARG A O 1
ATOM 2124 N N . CYS A 1 277 ? -10.662 -3.264 20.927 1.00 83.69 277 CYS A N 1
ATOM 2125 C CA . CYS A 1 277 ? -11.632 -3.986 21.748 1.00 83.69 277 CYS A CA 1
ATOM 2126 C C . CYS A 1 277 ? -12.025 -5.333 21.129 1.00 83.69 277 CYS A C 1
ATOM 2128 O O . CYS A 1 277 ? -12.090 -6.338 21.836 1.00 83.69 277 CYS A O 1
ATOM 2130 N N . GLN A 1 278 ? -12.259 -5.374 19.816 1.00 79.44 278 GLN A N 1
ATOM 2131 C CA . GLN A 1 278 ? -12.621 -6.604 19.111 1.00 79.44 278 GLN A CA 1
ATOM 2132 C C . GLN A 1 278 ? -11.473 -7.622 19.116 1.00 79.44 278 GLN A C 1
ATOM 2134 O O . GLN A 1 278 ? -11.706 -8.797 19.395 1.00 79.44 278 GLN A O 1
ATOM 2139 N N . ILE A 1 279 ? -10.230 -7.180 18.902 1.00 78.50 279 ILE A N 1
ATOM 2140 C CA . ILE A 1 279 ? -9.047 -8.050 18.985 1.00 78.50 279 ILE A CA 1
ATOM 2141 C C . ILE A 1 279 ? -8.854 -8.572 20.413 1.00 78.50 279 ILE A C 1
ATOM 2143 O O . ILE A 1 279 ? -8.674 -9.773 20.603 1.00 78.50 279 ILE A O 1
ATOM 2147 N N . ALA A 1 280 ? -8.948 -7.709 21.427 1.00 73.44 280 ALA A N 1
ATOM 2148 C CA . ALA A 1 280 ? -8.812 -8.116 22.824 1.00 73.44 280 ALA A CA 1
ATOM 2149 C C . ALA A 1 280 ? -9.878 -9.146 23.233 1.00 73.44 280 ALA A C 1
ATOM 2151 O O . ALA A 1 280 ? -9.567 -10.118 23.922 1.00 73.44 280 ALA A O 1
ATOM 2152 N N . HIS A 1 281 ? -11.121 -8.975 22.772 1.00 59.81 281 HIS A N 1
ATOM 2153 C CA . HIS A 1 281 ? -12.203 -9.929 23.017 1.00 59.81 281 HIS A CA 1
ATOM 2154 C C . HIS A 1 281 ? -11.918 -11.300 22.385 1.00 59.81 281 HIS A C 1
ATOM 2156 O O . HIS A 1 281 ? -12.118 -12.327 23.032 1.00 59.81 281 HIS A O 1
ATOM 2162 N N . LEU A 1 282 ? -11.390 -11.328 21.156 1.00 58.19 282 LEU A N 1
ATOM 2163 C CA . LEU A 1 282 ? -10.989 -12.571 20.488 1.00 58.19 282 LEU A CA 1
ATOM 2164 C C . LEU A 1 282 ? -9.855 -13.287 21.239 1.00 58.19 282 LEU A C 1
ATOM 2166 O O . LEU A 1 282 ? -9.929 -14.499 21.436 1.00 58.19 282 LEU A O 1
ATOM 2170 N N . VAL A 1 283 ? -8.852 -12.545 21.721 1.00 58.19 283 VAL A N 1
ATOM 2171 C CA . VAL A 1 283 ? -7.748 -13.104 22.522 1.00 58.19 283 VAL A CA 1
ATOM 2172 C C . VAL A 1 283 ? -8.257 -13.656 23.860 1.00 58.19 283 VAL A C 1
ATOM 2174 O O . VA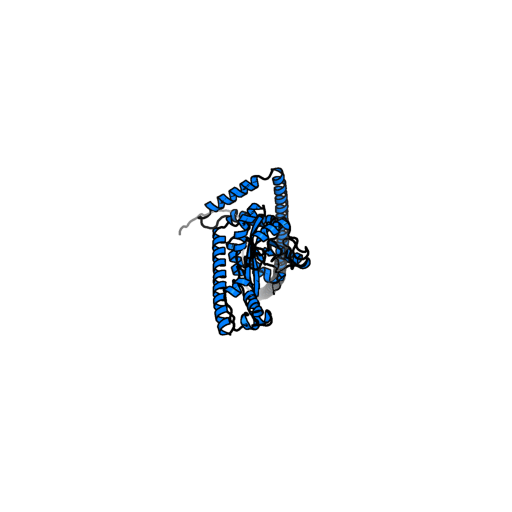L A 1 283 ? -7.874 -14.753 24.259 1.00 58.19 283 VAL A O 1
ATOM 2177 N N . LEU A 1 284 ? -9.165 -12.950 24.541 1.00 48.00 284 LEU A N 1
ATOM 2178 C CA . LEU A 1 284 ? -9.765 -13.412 25.800 1.00 48.00 284 LEU A CA 1
ATOM 2179 C C . LEU A 1 284 ? -10.562 -14.711 25.626 1.00 48.00 284 LEU A C 1
ATOM 2181 O O . LEU A 1 284 ? -10.418 -15.618 26.446 1.00 48.00 284 LEU A O 1
ATOM 2185 N N . ILE A 1 285 ? -11.342 -14.840 24.547 1.00 46.78 285 ILE A N 1
ATOM 2186 C CA . ILE A 1 285 ? -12.057 -16.085 24.223 1.00 46.78 285 ILE A CA 1
ATOM 2187 C C . ILE A 1 285 ? -11.067 -17.239 24.008 1.00 46.78 285 ILE A C 1
ATOM 2189 O O . ILE A 1 285 ? -11.288 -18.338 24.514 1.00 46.78 285 ILE A O 1
ATOM 2193 N N . GLN A 1 286 ? -9.959 -16.999 23.302 1.00 40.94 286 GLN A N 1
ATOM 2194 C CA . GLN A 1 286 ? -8.936 -18.022 23.057 1.00 40.94 286 GLN A CA 1
ATOM 2195 C C . GLN A 1 286 ? -8.198 -18.451 24.335 1.00 40.94 286 GLN A C 1
ATOM 2197 O O . GLN A 1 286 ? -7.834 -19.618 24.468 1.00 40.94 286 GLN A O 1
ATOM 2202 N N . VAL A 1 287 ? -8.001 -17.540 25.294 1.00 45.88 287 VAL A N 1
ATOM 2203 C CA . VAL A 1 287 ? -7.386 -17.850 26.599 1.00 45.88 287 VAL A CA 1
ATOM 2204 C C . VAL A 1 287 ? -8.352 -18.596 27.530 1.00 45.88 287 VAL A C 1
ATOM 2206 O O . VAL A 1 287 ? -7.904 -19.396 28.351 1.00 45.88 287 VAL A O 1
ATOM 2209 N N . GLN A 1 288 ? -9.661 -18.367 27.402 1.00 35.69 288 GLN A N 1
ATOM 2210 C CA . GLN A 1 288 ? -10.701 -19.032 28.200 1.00 35.69 288 GLN A CA 1
ATOM 2211 C C . GLN A 1 288 ? -11.166 -20.380 27.618 1.00 35.69 288 GLN A C 1
ATOM 2213 O O . GLN A 1 288 ? -11.902 -21.108 28.286 1.00 35.69 288 GLN A O 1
ATOM 2218 N N . ALA A 1 289 ? -10.732 -20.747 26.408 1.00 28.88 289 ALA A N 1
ATOM 2219 C CA . ALA A 1 289 ? -10.952 -22.080 25.857 1.00 28.88 289 ALA A CA 1
ATOM 2220 C C . ALA A 1 289 ? -10.064 -23.122 26.583 1.00 28.88 289 ALA A C 1
ATOM 2222 O O . ALA A 1 289 ? -8.862 -22.889 26.753 1.00 28.88 289 ALA A O 1
ATOM 2223 N N . PRO A 1 290 ? -10.611 -24.273 27.027 1.00 28.45 290 PRO A N 1
ATOM 2224 C CA . PRO A 1 290 ? -9.828 -25.298 27.715 1.00 28.45 290 PRO A CA 1
ATOM 2225 C C . PRO A 1 290 ? -8.769 -25.900 26.769 1.00 28.45 290 PRO A C 1
ATOM 2227 O O . PRO A 1 290 ? -9.046 -26.090 25.584 1.00 28.45 290 PRO A O 1
ATOM 2230 N N . PRO A 1 291 ? -7.547 -26.192 27.253 1.00 37.66 291 PRO A N 1
ATOM 2231 C CA . PRO A 1 291 ? -6.438 -26.573 26.387 1.00 37.66 291 PRO A CA 1
ATOM 2232 C C . PRO A 1 291 ? -6.572 -28.013 25.873 1.00 37.66 291 PRO A C 1
ATOM 2234 O O . PRO A 1 291 ? -6.681 -28.950 26.662 1.00 37.66 291 PRO A O 1
ATOM 2237 N N . CYS A 1 292 ? -6.430 -28.196 24.560 1.00 29.31 292 CYS A N 1
ATOM 2238 C CA . CYS A 1 292 ? -5.878 -29.423 23.988 1.00 29.31 292 CYS A CA 1
ATOM 2239 C C . CYS A 1 292 ? -4.388 -29.181 23.700 1.00 29.31 292 CYS A C 1
ATOM 2241 O O . CYS A 1 292 ? -4.067 -28.465 22.761 1.00 29.31 292 CYS A O 1
ATOM 2243 N N . GLY A 1 293 ? -3.509 -29.782 24.509 1.00 34.41 293 GLY A N 1
ATOM 2244 C CA . GLY A 1 293 ? -2.127 -30.112 24.131 1.00 34.41 293 GLY A CA 1
ATOM 2245 C C . GLY A 1 293 ? -1.061 -29.005 24.176 1.00 34.41 293 GLY A C 1
ATOM 2246 O O . GLY A 1 293 ? -1.086 -28.062 23.401 1.00 34.41 293 GLY A O 1
ATOM 2247 N N . GLU A 1 294 ? -0.068 -29.245 25.036 1.00 34.50 294 GLU A N 1
ATOM 2248 C CA . GLU A 1 294 ? 1.335 -28.788 25.013 1.00 34.50 294 GLU A CA 1
ATOM 2249 C C . GLU A 1 294 ? 1.726 -27.376 25.505 1.00 34.50 294 GLU A C 1
ATOM 2251 O O . GLU A 1 294 ? 1.257 -26.314 25.100 1.00 34.50 294 GLU A O 1
ATOM 2256 N N . THR A 1 295 ? 2.648 -27.413 26.470 1.00 43.50 295 THR A N 1
ATOM 2257 C CA . THR A 1 295 ? 3.107 -26.341 27.350 1.00 43.50 295 THR A CA 1
ATOM 2258 C C . THR A 1 295 ? 4.584 -26.044 27.100 1.00 43.50 295 THR A C 1
ATOM 2260 O O . THR A 1 295 ? 5.418 -26.923 27.287 1.00 43.50 295 THR A O 1
ATOM 2263 N N . GLY A 1 296 ? 4.922 -24.789 26.780 1.00 35.66 296 GLY A N 1
ATOM 2264 C CA . GLY A 1 296 ? 6.319 -24.328 26.730 1.00 35.66 296 GLY A CA 1
ATOM 2265 C C . GLY A 1 296 ? 6.493 -22.807 26.651 1.00 35.66 296 GLY A C 1
ATOM 2266 O O . GLY A 1 296 ? 7.239 -22.228 27.436 1.00 35.66 296 GLY A O 1
ATOM 2267 N N . GLN A 1 297 ? 5.721 -22.115 25.805 1.00 38.25 297 GLN A N 1
ATOM 2268 C CA . GLN A 1 297 ? 5.901 -20.671 25.549 1.00 38.25 297 GLN A CA 1
ATOM 2269 C C . GLN A 1 297 ? 5.012 -19.720 26.394 1.00 38.25 297 GLN A C 1
ATOM 2271 O O . GLN A 1 297 ? 5.102 -18.501 26.259 1.00 38.25 297 GLN A O 1
ATOM 2276 N N . ARG A 1 298 ? 4.138 -20.220 27.286 1.00 39.84 298 ARG A N 1
ATOM 2277 C CA . ARG A 1 298 ? 3.060 -19.405 27.913 1.00 39.84 298 ARG A CA 1
ATOM 2278 C C . ARG A 1 298 ? 3.477 -18.444 29.042 1.00 39.84 298 ARG A C 1
ATOM 2280 O O . ARG A 1 298 ? 2.678 -17.588 29.426 1.00 39.84 298 ARG A O 1
ATOM 2287 N N . ARG A 1 299 ? 4.698 -18.521 29.586 1.00 35.38 299 ARG A N 1
ATOM 2288 C CA . ARG A 1 299 ? 5.083 -17.675 30.742 1.00 35.38 299 ARG A CA 1
ATOM 2289 C C . ARG A 1 299 ? 5.473 -16.238 30.380 1.00 35.38 299 ARG A C 1
ATOM 2291 O O . ARG A 1 299 ? 5.317 -15.364 31.224 1.00 35.38 299 ARG A O 1
ATOM 2298 N N . LYS A 1 300 ? 5.906 -15.966 29.143 1.00 35.22 300 LYS A N 1
ATOM 2299 C CA . LYS A 1 300 ? 6.299 -14.606 28.719 1.00 35.22 300 LYS A CA 1
ATOM 2300 C C . LYS A 1 300 ? 5.104 -13.740 28.286 1.00 35.22 300 LYS A C 1
ATOM 2302 O O . LYS A 1 300 ? 5.048 -12.572 28.648 1.00 35.22 300 LYS A O 1
ATOM 2307 N N . VAL A 1 301 ? 4.105 -14.328 27.619 1.00 36.91 301 VAL A N 1
ATOM 2308 C CA . VAL A 1 301 ? 2.896 -13.620 27.136 1.00 36.91 301 VAL A CA 1
ATOM 2309 C C . VAL A 1 301 ? 1.940 -13.252 28.281 1.00 36.91 301 VAL A C 1
ATOM 2311 O O . VAL A 1 301 ? 1.358 -12.169 28.296 1.00 36.91 301 VAL A O 1
ATOM 2314 N N . SER A 1 302 ? 1.841 -14.111 29.301 1.00 31.34 302 SER A N 1
ATOM 2315 C CA . SER A 1 302 ? 0.959 -13.894 30.458 1.00 31.34 302 SER A CA 1
ATOM 2316 C C . SER A 1 302 ? 1.323 -12.646 31.275 1.00 31.34 302 SER A C 1
ATOM 2318 O O . SER A 1 302 ? 0.446 -12.030 31.873 1.00 31.34 302 SER A O 1
ATOM 2320 N N . HIS A 1 303 ? 2.599 -12.247 31.294 1.00 33.72 303 HIS A N 1
ATOM 2321 C CA . HIS A 1 303 ? 3.062 -11.117 32.104 1.00 33.72 303 HIS A CA 1
ATOM 2322 C C . HIS A 1 303 ? 2.798 -9.755 31.434 1.00 33.72 303 HIS A C 1
ATOM 2324 O O . HIS A 1 303 ? 2.530 -8.776 32.124 1.00 33.72 303 HIS A O 1
ATOM 2330 N N . ALA A 1 304 ? 2.800 -9.698 30.096 1.00 33.88 304 ALA A N 1
ATOM 2331 C CA . ALA A 1 304 ? 2.514 -8.474 29.341 1.00 33.88 304 ALA A CA 1
ATOM 2332 C C . ALA A 1 304 ? 1.014 -8.123 29.353 1.00 33.88 304 ALA A C 1
ATOM 2334 O O . ALA A 1 304 ? 0.647 -6.976 29.593 1.00 33.88 304 ALA A O 1
ATOM 2335 N N . ILE A 1 305 ? 0.143 -9.131 29.205 1.00 36.50 305 ILE A N 1
ATOM 2336 C CA . ILE A 1 305 ? -1.321 -8.963 29.262 1.00 36.50 305 ILE A CA 1
ATOM 2337 C C . ILE A 1 305 ? -1.775 -8.496 30.658 1.00 36.50 305 ILE A C 1
ATOM 2339 O O . ILE A 1 305 ? -2.687 -7.677 30.779 1.00 36.50 305 ILE A O 1
ATOM 2343 N N . LEU A 1 306 ? -1.115 -8.967 31.723 1.00 30.34 306 LEU A N 1
ATOM 2344 C CA . LEU A 1 306 ? -1.421 -8.552 33.096 1.00 30.34 306 LEU A CA 1
ATOM 2345 C C . LEU A 1 306 ? -1.058 -7.078 33.356 1.00 30.34 306 LEU A C 1
ATOM 2347 O O . LEU A 1 306 ? -1.745 -6.401 34.120 1.00 30.34 306 LEU A O 1
ATOM 2351 N N . PHE A 1 307 ? -0.005 -6.574 32.707 1.00 34.06 307 PHE A N 1
ATOM 2352 C CA . PHE A 1 307 ? 0.491 -5.209 32.897 1.00 34.06 307 PHE A CA 1
ATOM 2353 C C . PHE A 1 307 ? -0.427 -4.161 32.241 1.00 34.06 307 PHE A C 1
ATOM 2355 O O . PHE A 1 307 ? -0.716 -3.124 32.842 1.00 34.06 307 PHE A O 1
ATOM 2362 N N . ASP A 1 308 ? -0.986 -4.457 31.063 1.00 36.59 308 ASP A N 1
ATOM 2363 C CA . ASP A 1 308 ? -1.965 -3.575 30.410 1.00 36.59 308 ASP A CA 1
ATOM 2364 C C . ASP A 1 308 ? -3.355 -3.648 31.058 1.00 36.59 308 ASP A C 1
ATOM 2366 O O . ASP A 1 308 ? -4.040 -2.627 31.173 1.00 36.59 308 ASP A O 1
ATOM 2370 N N . ALA A 1 309 ? -3.738 -4.805 31.611 1.00 35.38 309 ALA A N 1
ATOM 2371 C CA . ALA A 1 309 ? -4.918 -4.909 32.470 1.00 35.38 309 ALA A CA 1
ATOM 2372 C C . ALA A 1 309 ? -4.794 -4.011 33.720 1.00 35.38 309 ALA A C 1
ATOM 2374 O O . ALA A 1 309 ? -5.765 -3.365 34.117 1.00 35.38 309 ALA A O 1
ATOM 2375 N N . GLN A 1 310 ? -3.595 -3.893 34.301 1.00 33.91 310 GLN A N 1
ATOM 2376 C CA . GLN A 1 310 ? -3.319 -2.983 35.422 1.00 33.91 310 GLN A CA 1
ATOM 2377 C C . GLN A 1 310 ? -3.302 -1.499 35.012 1.00 33.91 310 GLN A C 1
ATOM 2379 O O . GLN A 1 310 ? -3.612 -0.629 35.829 1.00 33.91 310 GLN A O 1
ATOM 2384 N N . ARG A 1 311 ? -2.995 -1.180 33.749 1.00 32.38 311 ARG A N 1
ATOM 2385 C CA . ARG A 1 311 ? -3.069 0.190 33.213 1.00 32.38 311 ARG A CA 1
ATOM 2386 C C . ARG A 1 311 ? -4.516 0.615 32.928 1.00 32.38 311 ARG A C 1
ATOM 2388 O O . ARG A 1 311 ? -4.886 1.745 33.242 1.00 32.38 311 ARG A O 1
ATOM 2395 N N . LEU A 1 312 ? -5.362 -0.307 32.460 1.00 36.75 312 LEU A N 1
ATOM 2396 C CA . LEU A 1 312 ? -6.820 -0.126 32.341 1.00 36.75 312 LEU A CA 1
ATOM 2397 C C . LEU A 1 312 ? -7.515 0.008 33.712 1.00 36.75 312 LEU A C 1
ATOM 2399 O O . LEU A 1 312 ? -8.515 0.713 33.845 1.00 36.75 312 LEU A O 1
ATOM 2403 N N . GLN A 1 313 ? -6.935 -0.570 34.769 1.00 37.19 313 GLN A N 1
ATOM 2404 C CA . GLN A 1 313 ? -7.334 -0.357 36.167 1.00 37.19 313 GLN A CA 1
ATOM 2405 C C . GLN A 1 313 ? -6.949 1.025 36.738 1.00 37.19 313 GLN A C 1
ATOM 2407 O O . GLN A 1 313 ? -7.078 1.227 37.947 1.00 37.19 313 GLN A O 1
ATOM 2412 N N . ARG A 1 314 ? -6.514 2.002 35.930 1.00 37.66 314 ARG A N 1
ATOM 2413 C CA . ARG A 1 314 ? -6.299 3.397 36.374 1.00 37.66 314 ARG A CA 1
ATOM 2414 C C . ARG A 1 314 ? -7.351 4.393 35.883 1.00 37.66 314 ARG A C 1
ATOM 2416 O O . ARG A 1 314 ? -7.259 5.565 36.222 1.00 37.66 314 ARG A O 1
ATOM 2423 N N . LEU A 1 315 ? -8.363 3.945 35.139 1.00 39.38 315 LEU A N 1
ATOM 2424 C CA . LEU A 1 315 ? -9.516 4.781 34.789 1.00 39.38 315 LEU A CA 1
ATOM 2425 C C . LEU A 1 315 ? -10.425 4.959 36.015 1.00 39.38 315 LEU A C 1
ATOM 2427 O O . LEU A 1 315 ? -10.653 3.992 36.758 1.00 39.38 315 LEU A O 1
ATOM 2431 N N . GLU A 1 316 ? -10.895 6.187 36.244 1.00 38.84 316 GLU A N 1
ATOM 2432 C CA . GLU A 1 316 ? -11.706 6.585 37.401 1.00 38.84 316 GLU A CA 1
ATOM 2433 C C . GLU A 1 316 ? -12.954 5.700 37.548 1.00 38.84 316 GLU A C 1
ATOM 2435 O O . GLU A 1 316 ? -13.576 5.284 36.567 1.00 38.84 316 GLU A O 1
ATOM 2440 N N . ALA A 1 317 ? -13.327 5.386 38.793 1.00 37.78 317 ALA A N 1
ATOM 2441 C CA . ALA A 1 317 ? -14.377 4.414 39.115 1.00 37.78 317 ALA A CA 1
ATOM 2442 C C . ALA A 1 317 ? -15.745 4.730 38.470 1.00 37.78 317 ALA A C 1
ATOM 2444 O O . ALA A 1 317 ? -16.510 3.806 38.196 1.00 37.78 317 ALA A O 1
ATOM 2445 N N . GLY A 1 318 ? -16.024 6.004 38.167 1.00 34.53 318 GLY A N 1
ATOM 2446 C CA . GLY A 1 318 ? -17.235 6.434 37.459 1.00 34.53 318 GLY A CA 1
ATOM 2447 C C . GLY A 1 318 ? -17.298 5.958 36.002 1.00 34.53 318 GLY A C 1
ATOM 2448 O O . GLY A 1 318 ? -18.319 5.422 35.580 1.00 34.53 318 GLY A O 1
ATOM 2449 N N . GLN A 1 319 ? -16.188 6.037 35.260 1.00 35.84 319 GLN A N 1
ATOM 2450 C CA . GLN A 1 319 ? -16.122 5.610 33.853 1.00 35.84 319 GLN A CA 1
ATOM 2451 C C . GLN A 1 319 ? -16.142 4.082 33.706 1.00 35.84 319 GLN A C 1
ATOM 2453 O O . GLN A 1 319 ? -16.616 3.551 32.703 1.00 35.84 319 GLN A O 1
ATOM 2458 N N . ARG A 1 320 ? -15.696 3.342 34.732 1.00 33.19 320 ARG A N 1
ATOM 2459 C CA . ARG A 1 320 ? -15.811 1.873 34.761 1.00 33.19 320 ARG A CA 1
ATOM 2460 C C . ARG A 1 320 ? -17.249 1.401 34.837 1.00 33.19 320 ARG A C 1
ATOM 2462 O O . ARG A 1 320 ? -17.566 0.391 34.223 1.00 33.19 320 ARG A O 1
ATOM 2469 N N . LEU A 1 321 ? -18.098 2.099 35.587 1.00 33.81 321 LEU A N 1
ATOM 2470 C CA . LEU A 1 321 ? -19.508 1.737 35.703 1.00 33.81 321 LEU A CA 1
ATOM 2471 C C . LEU A 1 321 ? -20.239 1.978 34.377 1.00 33.81 321 LEU A C 1
ATOM 2473 O O . LEU A 1 321 ? -21.104 1.196 33.993 1.00 33.81 321 LEU A O 1
ATOM 2477 N N . GLU A 1 322 ? -19.840 3.023 33.654 1.00 34.38 322 GLU A N 1
ATOM 2478 C CA . GLU A 1 322 ? -20.401 3.391 32.357 1.00 34.38 322 GLU A CA 1
ATOM 2479 C C . GLU A 1 322 ? -19.969 2.416 31.253 1.00 34.38 322 GLU A C 1
ATOM 2481 O O . GLU A 1 322 ? -20.813 1.877 30.539 1.00 34.38 322 GLU A O 1
ATOM 2486 N N . VAL A 1 323 ? -18.677 2.072 31.189 1.00 34.81 323 VAL A N 1
ATOM 2487 C CA . VAL A 1 323 ? -18.157 1.047 30.270 1.00 34.81 323 VAL A CA 1
ATOM 2488 C C . VAL A 1 323 ? -18.686 -0.342 30.630 1.00 34.81 323 VAL A C 1
ATOM 2490 O O . VAL A 1 323 ? -19.072 -1.087 29.736 1.00 34.81 323 VAL A O 1
ATOM 2493 N N . ALA A 1 324 ? -18.781 -0.699 31.915 1.00 33.03 324 ALA A N 1
ATOM 2494 C CA . ALA A 1 324 ? -19.350 -1.978 32.341 1.00 33.03 324 ALA A CA 1
ATOM 2495 C C . ALA A 1 324 ? -20.844 -2.080 32.011 1.00 33.03 324 ALA A C 1
ATOM 2497 O O . ALA A 1 324 ? -21.280 -3.130 31.548 1.00 33.03 324 ALA A O 1
ATOM 2498 N N . ASN A 1 325 ? -21.617 -1.001 32.170 1.00 36.56 325 ASN A N 1
ATOM 2499 C CA . ASN A 1 325 ? -23.018 -0.969 31.752 1.00 36.56 325 ASN A CA 1
ATOM 2500 C C . ASN A 1 325 ? -23.158 -1.028 30.230 1.00 36.56 325 ASN A C 1
ATOM 2502 O O . ASN A 1 325 ? -24.017 -1.752 29.737 1.00 36.56 325 ASN A O 1
ATOM 2506 N N . LEU A 1 326 ? -22.310 -0.333 29.468 1.00 33.78 326 LEU A N 1
ATOM 2507 C CA . LEU A 1 326 ? -22.321 -0.396 28.004 1.00 33.78 326 LEU A CA 1
ATOM 2508 C C . LEU A 1 326 ? -21.932 -1.786 27.493 1.00 33.78 326 LEU A C 1
ATOM 2510 O O . LEU A 1 326 ? -22.597 -2.317 26.606 1.00 33.78 326 LEU A O 1
ATOM 2514 N N . VAL A 1 327 ? -20.918 -2.414 28.093 1.00 35.84 327 VAL A N 1
ATOM 2515 C CA . VAL A 1 327 ? -20.515 -3.795 27.802 1.00 35.84 327 VAL A CA 1
ATOM 2516 C C . VAL A 1 327 ? -21.610 -4.770 28.223 1.00 35.84 327 VAL A C 1
ATOM 2518 O O . VAL A 1 327 ? -21.931 -5.656 27.444 1.00 35.84 327 VAL A O 1
ATOM 2521 N N . ALA A 1 328 ? -22.257 -4.595 29.376 1.00 33.41 328 ALA A N 1
ATOM 2522 C CA . ALA A 1 328 ? -23.371 -5.441 29.806 1.00 33.41 328 ALA A CA 1
ATOM 2523 C C . ALA A 1 328 ? -24.596 -5.295 28.891 1.00 33.41 328 ALA A C 1
ATOM 2525 O O . ALA A 1 328 ? -25.216 -6.294 28.536 1.00 33.41 328 ALA A O 1
ATOM 2526 N N . ILE A 1 329 ? -24.915 -4.078 28.440 1.00 36.59 329 ILE A N 1
ATOM 2527 C CA . ILE A 1 329 ? -25.979 -3.817 27.462 1.00 36.59 329 ILE A CA 1
ATOM 2528 C C . ILE A 1 329 ? -25.618 -4.435 26.111 1.00 36.59 329 ILE A C 1
ATOM 2530 O O . ILE A 1 329 ? -26.486 -5.013 25.460 1.00 36.59 329 ILE A O 1
ATOM 2534 N N . GLN A 1 330 ? -24.357 -4.351 25.683 1.00 33.16 330 GLN A N 1
ATOM 2535 C CA . GLN A 1 330 ? -23.922 -4.892 24.399 1.00 33.16 330 GLN A CA 1
ATOM 2536 C C . GLN A 1 330 ? -23.814 -6.420 24.428 1.00 33.16 330 GLN A C 1
ATOM 2538 O O . GLN A 1 330 ? -24.235 -7.063 23.472 1.00 33.16 330 GLN A O 1
ATOM 2543 N N . VAL A 1 331 ? -23.359 -7.009 25.536 1.00 35.94 331 VAL A N 1
ATOM 2544 C CA . VAL A 1 331 ? -23.390 -8.455 25.795 1.00 35.94 331 VAL A CA 1
ATOM 2545 C C . VAL A 1 331 ? -24.834 -8.932 25.852 1.00 35.94 331 VAL A C 1
ATOM 2547 O O . VAL A 1 331 ? -25.166 -9.852 25.124 1.00 35.94 331 VAL A O 1
ATOM 2550 N N . GLN A 1 332 ? -25.742 -8.250 26.556 1.00 34.97 332 GLN A N 1
ATOM 2551 C CA . GLN A 1 332 ? -27.168 -8.598 26.531 1.00 34.97 332 GLN A CA 1
ATOM 2552 C C . GLN A 1 332 ? -27.802 -8.420 25.146 1.00 34.97 332 GLN A C 1
ATOM 2554 O O . GLN A 1 332 ? -28.690 -9.187 24.782 1.00 34.97 332 GLN A O 1
ATOM 2559 N N . ARG A 1 333 ? -27.384 -7.430 24.347 1.00 33.38 333 ARG A N 1
ATOM 2560 C CA . ARG A 1 333 ? -27.858 -7.240 22.963 1.00 33.38 333 ARG A CA 1
ATOM 2561 C C . ARG A 1 333 ? -27.328 -8.319 22.028 1.00 33.38 333 ARG A C 1
ATOM 2563 O O . ARG A 1 333 ? -28.089 -8.792 21.189 1.00 33.38 333 ARG A O 1
ATOM 2570 N N . LEU A 1 334 ? -26.074 -8.732 22.186 1.00 34.12 334 LEU A N 1
ATOM 2571 C CA . LEU A 1 334 ? -25.466 -9.829 21.437 1.00 34.12 334 LEU A CA 1
ATOM 2572 C C . LEU A 1 334 ? -26.043 -11.173 21.878 1.00 34.12 334 LEU A C 1
ATOM 2574 O O . LEU A 1 334 ? -26.415 -11.966 21.032 1.00 34.12 334 LEU A O 1
ATOM 2578 N N . GLU A 1 335 ? -26.253 -11.405 23.169 1.00 37.31 335 GLU A N 1
ATOM 2579 C CA . GLU A 1 335 ? -26.918 -12.596 23.699 1.00 37.31 335 GLU A CA 1
ATOM 2580 C C . GLU A 1 335 ? -28.381 -12.662 23.266 1.00 37.31 335 GLU A C 1
ATOM 2582 O O . GLU A 1 335 ? -28.835 -13.721 22.848 1.00 37.31 335 GLU A O 1
ATOM 2587 N N . ARG A 1 336 ? -29.118 -11.541 23.270 1.00 39.03 336 ARG A N 1
ATOM 2588 C CA . ARG A 1 336 ? -30.485 -11.475 22.724 1.00 39.03 336 ARG A CA 1
ATOM 2589 C C . ARG A 1 336 ? -30.500 -11.620 21.210 1.00 39.03 336 ARG A C 1
ATOM 2591 O O . ARG A 1 336 ? -31.388 -12.289 20.701 1.00 39.03 336 ARG A O 1
ATOM 2598 N N . GLY A 1 337 ? -29.534 -11.051 20.493 1.00 38.12 337 GLY A N 1
ATOM 2599 C CA . GLY A 1 337 ? -29.379 -11.192 19.044 1.00 38.12 337 GLY A CA 1
ATOM 2600 C C . GLY A 1 337 ? -29.028 -12.623 18.641 1.00 38.12 337 GLY A C 1
ATOM 2601 O O . GLY A 1 337 ? -29.627 -13.164 17.719 1.00 38.12 337 GLY A O 1
ATOM 2602 N N . HIS A 1 338 ? -28.150 -13.277 19.398 1.00 38.62 338 HIS A N 1
ATOM 2603 C CA . HIS A 1 338 ? -27.766 -14.675 19.239 1.00 38.62 338 HIS A CA 1
ATOM 2604 C C . HIS A 1 338 ? -28.875 -15.610 19.727 1.00 38.62 338 HIS A C 1
ATOM 2606 O O . HIS A 1 338 ? -29.039 -16.676 19.151 1.00 38.62 338 HIS A O 1
ATOM 2612 N N . ALA A 1 339 ? -29.679 -15.232 20.725 1.00 34.91 339 ALA A N 1
ATOM 2613 C CA . ALA A 1 339 ? -30.871 -15.969 21.144 1.00 34.91 339 ALA A CA 1
ATOM 2614 C C . ALA A 1 339 ? -32.012 -15.818 20.132 1.00 34.91 339 ALA A C 1
ATOM 2616 O O . ALA A 1 339 ? -32.688 -16.798 19.854 1.00 34.91 339 ALA A O 1
ATOM 2617 N N . LEU A 1 340 ? -32.191 -14.644 19.518 1.00 40.72 340 LEU A N 1
ATOM 2618 C CA . LEU A 1 340 ? -33.139 -14.403 18.426 1.00 40.72 340 LEU A CA 1
ATOM 2619 C C . LEU A 1 340 ? -32.705 -15.123 17.153 1.00 40.72 340 LEU A C 1
ATOM 2621 O O . LEU A 1 340 ? -33.531 -15.781 16.537 1.00 40.72 340 LEU A O 1
ATOM 2625 N N . GLN A 1 341 ? -31.422 -15.089 16.791 1.00 37.69 341 GLN A N 1
ATOM 2626 C CA . GLN A 1 341 ? -30.882 -15.860 15.671 1.00 37.69 341 GLN A CA 1
ATOM 2627 C C . GLN A 1 341 ? -30.900 -17.359 15.963 1.00 37.69 341 GLN A C 1
ATOM 2629 O O . GLN A 1 341 ? -31.277 -18.122 15.083 1.00 37.69 341 GLN A O 1
ATOM 2634 N N . ARG A 1 342 ? -30.599 -17.806 17.192 1.00 32.53 342 ARG A N 1
ATOM 2635 C CA . ARG A 1 342 ? -30.759 -19.210 17.602 1.00 32.53 342 ARG A CA 1
ATOM 2636 C C . ARG A 1 342 ? -32.213 -19.620 17.646 1.00 32.53 342 ARG A C 1
ATOM 2638 O O . ARG A 1 342 ? -32.456 -20.748 17.275 1.00 32.53 342 ARG A O 1
ATOM 2645 N N . ALA A 1 343 ? -33.158 -18.763 18.028 1.00 36.19 343 ALA A N 1
ATOM 2646 C CA . ALA A 1 343 ? -34.594 -19.048 18.037 1.00 36.19 343 ALA A CA 1
ATOM 2647 C C . ALA A 1 343 ? -35.201 -18.984 16.632 1.00 36.19 343 ALA A C 1
ATOM 2649 O O . ALA A 1 343 ? -36.121 -19.737 16.336 1.00 36.19 343 ALA A O 1
ATOM 2650 N N . GLN A 1 344 ? -34.689 -18.133 15.741 1.00 40.06 344 GLN A N 1
ATOM 2651 C CA . GLN A 1 344 ? -35.047 -18.094 14.321 1.00 40.06 344 GLN A CA 1
ATOM 2652 C C . GLN A 1 344 ? -34.439 -19.276 13.570 1.00 40.06 344 GLN A C 1
ATOM 2654 O O . GLN A 1 344 ? -35.114 -19.856 12.727 1.00 40.06 344 GLN A O 1
ATOM 2659 N N . LEU A 1 345 ? -33.210 -19.675 13.906 1.00 33.91 345 LEU A N 1
ATOM 2660 C CA . LEU A 1 345 ? -32.560 -20.885 13.419 1.00 33.91 345 LEU A CA 1
ATOM 2661 C C . LEU A 1 345 ? -33.231 -22.123 14.015 1.00 33.91 345 LEU A C 1
ATOM 2663 O O . LEU A 1 345 ? -33.523 -23.028 13.256 1.00 33.91 345 LEU A O 1
ATOM 2667 N N . HIS A 1 346 ? -33.599 -22.138 15.301 1.00 34.25 346 HIS A N 1
ATOM 2668 C CA . HIS A 1 346 ? -34.403 -23.201 15.916 1.00 34.25 346 HIS A CA 1
ATOM 2669 C C . HIS A 1 346 ? -35.783 -23.255 15.289 1.00 34.25 346 HIS A C 1
ATOM 2671 O O . HIS A 1 346 ? -36.253 -24.341 15.035 1.00 34.25 346 HIS A O 1
ATOM 2677 N N . ASN A 1 347 ? -36.433 -22.129 14.991 1.00 39.66 347 ASN A N 1
ATOM 2678 C CA . ASN A 1 347 ? -37.730 -22.119 14.316 1.00 39.66 347 ASN A CA 1
ATOM 2679 C C . ASN A 1 347 ? -37.616 -22.477 12.835 1.00 39.66 347 ASN A C 1
ATOM 2681 O O . ASN A 1 347 ? -38.549 -23.052 12.293 1.00 39.66 347 ASN A O 1
ATOM 2685 N N . ARG A 1 348 ? -36.513 -22.141 12.155 1.00 37.44 348 ARG A N 1
ATOM 2686 C CA . ARG A 1 348 ? -36.247 -22.578 10.777 1.00 37.44 348 ARG A CA 1
ATOM 2687 C C . ARG A 1 348 ? -35.918 -24.056 10.745 1.00 37.44 348 ARG A C 1
ATOM 2689 O O . ARG A 1 348 ? -36.471 -24.730 9.896 1.00 37.44 348 ARG A O 1
ATOM 2696 N N . ILE A 1 349 ? -35.080 -24.548 11.655 1.00 35.59 349 ILE A N 1
ATOM 2697 C CA . ILE A 1 349 ? -34.728 -25.960 11.829 1.00 35.59 349 ILE A CA 1
ATOM 2698 C C . ILE A 1 349 ? -35.953 -26.736 12.294 1.00 35.59 349 ILE A C 1
ATOM 2700 O O . ILE A 1 349 ? -36.227 -27.758 11.701 1.00 35.59 349 ILE A O 1
ATOM 2704 N N . ALA A 1 350 ? -36.751 -26.239 13.236 1.00 33.84 350 ALA A N 1
ATOM 2705 C CA . ALA A 1 350 ? -38.009 -26.844 13.663 1.00 33.84 350 ALA A CA 1
ATOM 2706 C C . ALA A 1 350 ? -39.035 -26.819 12.535 1.00 33.84 350 ALA A C 1
ATOM 2708 O O . ALA A 1 350 ? -39.660 -27.833 12.312 1.00 33.84 350 ALA A O 1
ATOM 2709 N N . ARG A 1 351 ? -39.163 -25.747 11.739 1.00 41.25 351 ARG A N 1
ATOM 2710 C CA . ARG A 1 351 ? -40.025 -25.748 10.540 1.00 41.25 351 ARG A CA 1
ATOM 2711 C C . ARG A 1 351 ? -39.482 -26.625 9.414 1.00 41.25 351 ARG A C 1
ATOM 2713 O O . ARG A 1 351 ? -40.283 -27.172 8.668 1.00 41.25 351 ARG A O 1
ATOM 2720 N N . LYS A 1 352 ? -38.160 -26.779 9.271 1.00 33.31 352 LYS A N 1
ATOM 2721 C CA . LYS A 1 352 ? -37.530 -27.710 8.317 1.00 33.31 352 LYS A CA 1
ATOM 2722 C C . LYS A 1 352 ? -37.684 -29.151 8.786 1.00 33.31 352 LYS A C 1
ATOM 2724 O O . LYS A 1 352 ? -38.015 -29.975 7.961 1.00 33.31 352 LYS A O 1
ATOM 2729 N N . LEU A 1 353 ? -37.523 -29.435 10.076 1.00 33.66 353 LEU A N 1
ATOM 2730 C CA . LEU A 1 353 ? -37.761 -30.726 10.724 1.00 33.66 353 LEU A CA 1
ATOM 2731 C C . LEU A 1 353 ? -39.245 -31.056 10.752 1.00 33.66 353 LEU A C 1
ATOM 2733 O O . LEU A 1 353 ? -39.581 -32.202 10.562 1.00 33.66 353 LEU A O 1
ATOM 2737 N N . GLN A 1 354 ? -40.133 -30.078 10.909 1.00 37.97 354 GLN A N 1
ATOM 2738 C CA . GLN A 1 354 ? -41.580 -30.252 10.836 1.00 37.97 354 GLN A CA 1
ATOM 2739 C C . GLN A 1 354 ? -42.024 -30.385 9.377 1.00 37.97 354 GLN A C 1
ATOM 2741 O O . GLN A 1 354 ? -42.922 -31.159 9.113 1.00 37.97 354 GLN A O 1
ATOM 2746 N N . ARG A 1 355 ? -41.368 -29.732 8.402 1.00 37.12 355 ARG A N 1
ATOM 2747 C CA . ARG A 1 355 ? -41.555 -30.020 6.966 1.00 37.12 355 ARG A CA 1
ATOM 2748 C C . ARG A 1 355 ? -40.990 -31.382 6.570 1.00 37.12 355 ARG A C 1
ATOM 2750 O O . ARG A 1 355 ? -41.646 -32.064 5.809 1.00 37.12 355 AR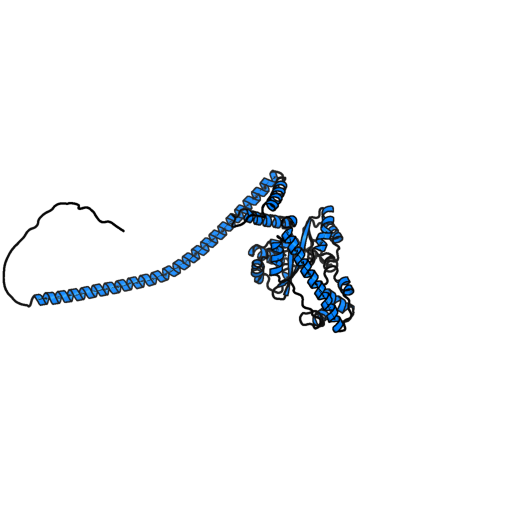G A O 1
ATOM 2757 N N . LEU A 1 356 ? -39.831 -31.790 7.085 1.00 32.91 356 LEU A N 1
ATOM 2758 C CA . LEU A 1 356 ? -39.227 -33.105 6.842 1.00 32.91 356 LEU A CA 1
ATOM 2759 C C . LEU A 1 356 ? -40.010 -34.213 7.560 1.00 32.91 356 LEU A C 1
ATOM 2761 O O . LEU A 1 356 ? -40.250 -35.244 6.961 1.00 32.91 356 LEU A O 1
ATOM 2765 N N . GLN A 1 357 ? -40.522 -33.968 8.769 1.00 34.16 357 GLN A N 1
ATOM 2766 C CA . GLN A 1 357 ? -41.459 -34.852 9.468 1.00 34.16 357 GLN A CA 1
ATOM 2767 C C . GLN A 1 357 ? -42.831 -34.854 8.796 1.00 34.16 357 GLN A C 1
ATOM 2769 O O . GLN A 1 357 ? -43.446 -35.899 8.761 1.00 34.16 357 GLN A O 1
ATOM 2774 N N . VAL A 1 358 ? -43.337 -33.751 8.234 1.00 41.03 358 VAL A N 1
ATOM 2775 C CA . VAL A 1 358 ? -44.599 -33.750 7.464 1.00 41.03 358 VAL A CA 1
ATOM 2776 C C . VAL A 1 358 ? -44.420 -34.432 6.101 1.00 41.03 358 VAL A C 1
ATOM 2778 O O . VAL A 1 358 ? -45.349 -35.093 5.647 1.00 41.03 358 VAL A O 1
ATOM 2781 N N . LEU A 1 359 ? -43.234 -34.353 5.489 1.00 36.97 359 LEU A N 1
ATOM 2782 C CA . LEU A 1 359 ? -42.890 -35.083 4.263 1.00 36.97 359 LEU A CA 1
ATOM 2783 C C . LEU A 1 359 ? -42.660 -36.585 4.536 1.00 36.97 359 LEU A C 1
ATOM 2785 O O . LEU A 1 359 ? -43.151 -37.404 3.772 1.00 36.97 359 LEU A O 1
ATOM 2789 N N . GLU A 1 360 ? -42.063 -36.970 5.671 1.00 39.59 360 GLU A N 1
ATOM 2790 C CA . GLU A 1 360 ? -41.939 -38.381 6.087 1.00 39.59 360 GLU A CA 1
ATOM 2791 C C . GLU A 1 360 ? -43.229 -38.961 6.708 1.00 39.59 360 GLU A C 1
ATOM 2793 O O . GLU A 1 360 ? -43.472 -40.161 6.609 1.00 39.59 360 GLU A O 1
ATOM 2798 N N . VAL A 1 361 ? -44.089 -38.149 7.339 1.00 40.50 361 VAL A N 1
ATOM 2799 C CA . VAL A 1 361 ? -45.393 -38.579 7.893 1.00 40.50 361 VAL A CA 1
ATOM 2800 C C . VAL A 1 361 ? -46.454 -38.674 6.799 1.00 40.50 361 VAL A C 1
ATOM 2802 O O . VAL A 1 361 ? -47.340 -39.513 6.924 1.00 40.50 361 VAL A O 1
ATOM 2805 N N . GLY A 1 362 ? -46.361 -37.883 5.723 1.00 40.78 362 GLY A N 1
ATOM 2806 C CA . GLY A 1 362 ? -47.221 -38.012 4.541 1.00 40.78 362 GLY A CA 1
ATOM 2807 C C . GLY A 1 362 ? -47.012 -39.346 3.823 1.00 40.78 362 GLY A C 1
ATOM 2808 O O . GLY A 1 362 ? -47.965 -40.102 3.649 1.00 40.78 362 GLY A O 1
ATOM 2809 N N . GLU A 1 363 ? -45.756 -39.697 3.534 1.00 37.97 363 GLU A N 1
ATOM 2810 C CA . GLU A 1 363 ? -45.414 -40.972 2.889 1.00 37.97 363 GLU A CA 1
ATOM 2811 C C . GLU A 1 363 ? -45.617 -42.174 3.833 1.00 37.97 363 GLU A C 1
ATOM 2813 O O . GLU A 1 363 ? -46.106 -43.218 3.405 1.00 37.97 363 GLU A O 1
ATOM 2818 N N . ARG A 1 364 ? -45.364 -42.037 5.149 1.00 34.53 364 ARG A N 1
ATOM 2819 C CA . ARG A 1 364 ? -45.686 -43.096 6.132 1.00 34.53 364 ARG A CA 1
ATOM 2820 C C . ARG A 1 364 ? -47.185 -43.273 6.385 1.00 34.53 364 ARG A C 1
ATOM 2822 O O . ARG A 1 364 ? -47.577 -44.387 6.723 1.00 34.53 364 ARG A O 1
ATOM 2829 N N . ARG A 1 365 ? -48.026 -42.238 6.239 1.00 40.19 365 ARG A N 1
ATOM 2830 C CA . ARG A 1 365 ? -49.495 -42.379 6.321 1.00 40.19 365 ARG A CA 1
ATOM 2831 C C . ARG A 1 365 ? -50.065 -43.040 5.079 1.00 40.19 365 ARG A C 1
ATOM 2833 O O . ARG A 1 365 ? -50.894 -43.920 5.237 1.00 40.19 365 ARG A O 1
ATOM 2840 N N . GLU A 1 366 ? -49.602 -42.685 3.881 1.00 40.41 366 GLU A N 1
ATOM 2841 C CA . GLU A 1 366 ? -50.055 -43.359 2.658 1.00 40.41 366 GLU A CA 1
ATOM 2842 C C . GLU A 1 366 ? -49.599 -44.821 2.615 1.00 40.41 366 GLU A C 1
ATOM 2844 O O . GLU A 1 366 ? -50.409 -45.698 2.322 1.00 40.41 366 GLU A O 1
ATOM 2849 N N . ILE A 1 367 ? -48.349 -45.112 3.001 1.00 39.62 367 ILE A N 1
ATOM 2850 C CA . ILE A 1 367 ? -47.853 -46.490 3.137 1.00 39.62 367 ILE A CA 1
ATOM 2851 C C . ILE A 1 367 ? -48.571 -47.215 4.284 1.00 39.62 367 ILE A C 1
ATOM 2853 O O . ILE A 1 367 ? -48.925 -48.379 4.136 1.00 39.62 367 ILE A O 1
ATOM 2857 N N . GLY A 1 368 ? -48.835 -46.544 5.408 1.00 35.28 368 GLY A N 1
ATOM 2858 C CA . GLY A 1 368 ? -49.582 -47.093 6.541 1.00 35.28 368 GLY A CA 1
ATOM 2859 C C . GLY A 1 368 ? -51.030 -47.437 6.189 1.00 35.28 368 GLY A C 1
ATOM 2860 O O . GLY A 1 368 ? -51.473 -48.538 6.497 1.00 35.28 368 GLY A O 1
ATOM 2861 N N . ASP A 1 369 ? -51.734 -46.560 5.472 1.00 43.59 369 ASP A N 1
ATOM 2862 C CA . ASP A 1 369 ? -53.098 -46.781 4.985 1.00 43.59 369 ASP A CA 1
ATOM 2863 C C . ASP A 1 369 ? -53.133 -47.848 3.881 1.00 43.59 369 ASP A C 1
ATOM 2865 O O . ASP A 1 369 ? -54.062 -48.656 3.842 1.00 43.59 369 ASP A O 1
ATOM 2869 N N . LEU A 1 370 ? -52.116 -47.914 3.011 1.00 40.94 370 LEU A N 1
ATOM 2870 C CA . LEU A 1 370 ? -51.946 -48.992 2.029 1.00 40.94 370 LEU A CA 1
ATOM 2871 C C . LEU A 1 370 ? -51.683 -50.337 2.710 1.00 40.94 370 LEU A C 1
ATOM 2873 O O . LEU A 1 370 ? -52.318 -51.322 2.347 1.00 40.94 370 LEU A O 1
ATOM 2877 N N . ILE A 1 371 ? -50.812 -50.387 3.721 1.00 38.69 371 ILE A N 1
ATOM 2878 C CA . ILE A 1 371 ? -50.544 -51.594 4.511 1.00 38.69 371 ILE A CA 1
ATOM 2879 C C . ILE A 1 371 ? -51.786 -51.982 5.310 1.00 38.69 371 ILE A C 1
ATOM 2881 O O . ILE A 1 371 ? -52.134 -53.154 5.333 1.00 38.69 371 ILE A O 1
ATOM 2885 N N . GLN A 1 372 ? -52.510 -51.040 5.913 1.00 41.12 372 GLN A N 1
ATOM 2886 C CA . GLN A 1 372 ? -53.715 -51.324 6.692 1.00 41.12 372 GLN A CA 1
ATOM 2887 C C . GLN A 1 372 ? -54.878 -51.771 5.798 1.00 41.12 372 GLN A C 1
ATOM 2889 O O . GLN A 1 372 ? -55.586 -52.710 6.162 1.00 41.12 372 GLN A O 1
ATOM 2894 N N . ARG A 1 373 ? -55.032 -51.195 4.595 1.00 44.78 373 ARG A N 1
ATOM 2895 C CA . ARG A 1 373 ? -55.948 -51.708 3.563 1.00 44.78 373 ARG A CA 1
ATOM 2896 C C . ARG A 1 373 ? -55.510 -53.073 3.062 1.00 44.78 373 ARG A C 1
ATOM 2898 O O . ARG A 1 373 ? -56.361 -53.938 2.915 1.00 44.78 373 ARG A O 1
ATOM 2905 N N . GLN A 1 374 ? -54.219 -53.310 2.841 1.00 38.75 374 GLN A N 1
ATOM 2906 C CA . GLN A 1 374 ? -53.725 -54.609 2.388 1.00 38.75 374 GLN A CA 1
ATOM 2907 C C . GLN A 1 374 ? -53.876 -55.676 3.480 1.00 38.75 374 GLN A C 1
ATOM 2909 O O . GLN A 1 374 ? -54.264 -56.799 3.175 1.00 38.75 374 GLN A O 1
ATOM 2914 N N . VAL A 1 375 ? -53.670 -55.330 4.753 1.00 40.41 375 VAL A N 1
ATOM 2915 C CA . VAL A 1 375 ? -53.936 -56.183 5.920 1.00 40.41 375 VAL A CA 1
ATOM 2916 C C . VAL A 1 375 ? -55.434 -56.420 6.074 1.00 40.41 375 VAL A C 1
ATOM 2918 O O . VAL A 1 375 ? -55.815 -57.564 6.270 1.00 40.41 375 VAL A O 1
ATOM 2921 N N . GLN A 1 376 ? -56.304 -55.420 5.894 1.00 41.50 376 GLN A N 1
ATOM 2922 C CA . GLN A 1 376 ? -57.758 -55.627 5.874 1.00 41.50 376 GLN A CA 1
ATOM 2923 C C . GLN A 1 376 ? -58.205 -56.486 4.688 1.00 41.50 376 GLN A C 1
ATOM 2925 O O . GLN A 1 376 ? -59.029 -57.369 4.877 1.00 41.50 376 GLN A O 1
ATOM 2930 N N . ILE A 1 377 ? -57.654 -56.298 3.487 1.00 45.09 377 ILE A N 1
ATOM 2931 C CA . ILE A 1 377 ? -57.932 -57.139 2.312 1.00 45.09 377 ILE A CA 1
ATOM 2932 C C . ILE A 1 377 ? -57.452 -58.570 2.564 1.00 45.09 377 ILE A C 1
ATOM 2934 O O . ILE A 1 377 ? -58.147 -59.516 2.203 1.00 45.09 377 ILE A O 1
ATOM 2938 N N . THR A 1 378 ? -56.300 -58.747 3.212 1.00 38.94 378 THR A N 1
ATOM 2939 C CA . THR A 1 378 ? -55.745 -60.067 3.543 1.00 38.94 378 THR A CA 1
ATOM 2940 C C . THR A 1 378 ? -56.534 -60.724 4.674 1.00 38.94 378 THR A C 1
ATOM 2942 O O . THR A 1 378 ? -56.889 -61.883 4.543 1.00 38.94 378 THR A O 1
ATOM 2945 N N . GLN A 1 379 ? -56.956 -59.984 5.703 1.00 40.94 379 GLN A N 1
ATOM 2946 C CA . GLN A 1 379 ? -57.847 -60.455 6.769 1.00 40.94 379 GLN A CA 1
ATOM 2947 C C . GLN A 1 379 ? -59.268 -60.731 6.258 1.00 40.94 379 GLN A C 1
ATOM 2949 O O . GLN A 1 379 ? -59.904 -61.671 6.725 1.00 40.94 379 GLN A O 1
ATOM 2954 N N . MET A 1 380 ? -59.775 -59.974 5.277 1.00 42.50 380 MET A N 1
ATOM 2955 C CA . MET A 1 380 ? -61.037 -60.255 4.576 1.00 42.50 380 MET A CA 1
ATOM 2956 C C . MET A 1 380 ? -60.911 -61.462 3.639 1.00 42.50 380 MET A C 1
ATOM 2958 O O . MET A 1 380 ? -61.852 -62.243 3.527 1.00 42.50 380 MET A O 1
ATOM 2962 N N . ARG A 1 381 ? -59.746 -61.674 3.010 1.00 44.69 381 ARG A N 1
ATOM 2963 C CA . ARG A 1 381 ? -59.433 -62.898 2.255 1.00 44.69 381 ARG A CA 1
ATOM 2964 C C . ARG A 1 381 ? -59.246 -64.103 3.172 1.00 44.69 381 ARG A C 1
ATOM 2966 O O . ARG A 1 381 ? -59.734 -65.162 2.818 1.00 44.69 381 ARG A O 1
ATOM 2973 N N . GLU A 1 382 ? -58.658 -63.951 4.355 1.00 41.88 382 GLU A N 1
ATOM 2974 C CA . GLU A 1 382 ? -58.503 -65.007 5.365 1.00 41.88 382 GLU A CA 1
ATOM 2975 C C . GLU A 1 382 ? -59.815 -65.310 6.096 1.00 41.88 382 GLU A C 1
ATOM 2977 O O . GLU A 1 382 ? -60.077 -66.463 6.415 1.00 41.88 382 GLU A O 1
ATOM 2982 N N . THR A 1 383 ? -60.682 -64.320 6.335 1.00 43.59 383 THR A N 1
ATOM 2983 C CA . THR A 1 383 ? -62.043 -64.545 6.860 1.00 43.59 383 THR A CA 1
ATOM 2984 C C . THR A 1 383 ? -62.994 -65.058 5.782 1.00 43.59 383 THR A C 1
ATOM 2986 O O . THR A 1 383 ? -63.864 -65.870 6.088 1.00 43.59 383 THR A O 1
ATOM 2989 N N . GLY A 1 384 ? -62.795 -64.669 4.520 1.00 47.81 384 GLY A N 1
ATOM 2990 C CA . GLY A 1 384 ? -63.451 -65.242 3.344 1.00 47.81 384 GLY A CA 1
ATOM 2991 C C . GLY A 1 384 ? -63.022 -66.687 3.080 1.00 47.81 384 GLY A C 1
ATOM 2992 O O . GLY A 1 384 ? -63.878 -67.543 2.882 1.00 47.81 384 GLY A O 1
ATOM 2993 N N . GLN A 1 385 ? -61.726 -66.990 3.196 1.00 40.97 385 GLN A N 1
ATOM 2994 C CA . GLN A 1 385 ? -61.176 -68.347 3.151 1.00 40.97 385 GLN A CA 1
ATOM 2995 C C . GLN A 1 385 ? -61.572 -69.151 4.392 1.00 40.97 385 GLN A C 1
ATOM 2997 O O . GLN A 1 385 ? -61.933 -70.307 4.243 1.00 40.97 385 GLN A O 1
ATOM 3002 N N . ARG A 1 386 ? -61.632 -68.567 5.600 1.00 36.25 386 ARG A N 1
ATOM 3003 C CA . ARG A 1 386 ? -62.195 -69.228 6.796 1.00 36.25 386 ARG A CA 1
ATOM 3004 C C . ARG A 1 386 ? -63.688 -69.493 6.657 1.00 36.25 386 ARG A C 1
ATOM 3006 O O . ARG A 1 386 ? -64.127 -70.531 7.125 1.00 36.25 386 ARG A O 1
ATOM 3013 N N . ARG A 1 387 ? -64.471 -68.614 6.017 1.00 43.50 387 ARG A N 1
ATOM 3014 C CA . ARG A 1 387 ? -65.888 -68.869 5.697 1.00 43.50 387 ARG A CA 1
ATOM 3015 C C . ARG A 1 387 ? -66.042 -69.941 4.627 1.00 43.50 387 ARG A C 1
ATOM 3017 O O . ARG A 1 387 ? -66.888 -70.800 4.800 1.00 43.50 387 ARG A O 1
ATOM 3024 N N . GLN A 1 388 ? -65.203 -69.953 3.591 1.00 42.88 388 GLN A N 1
ATOM 3025 C CA . GLN A 1 388 ? -65.175 -71.032 2.598 1.00 42.88 388 GLN A CA 1
ATOM 3026 C C . GLN A 1 388 ? -64.723 -72.365 3.207 1.00 42.88 388 GLN A C 1
ATOM 3028 O O . GLN A 1 388 ? -65.308 -73.387 2.879 1.00 42.88 388 GLN A O 1
ATOM 3033 N N . ILE A 1 389 ? -63.754 -72.365 4.129 1.00 41.59 389 ILE A N 1
ATOM 3034 C CA . ILE A 1 389 ? -63.309 -73.540 4.895 1.00 41.59 389 ILE A CA 1
ATOM 3035 C C . ILE A 1 389 ? -64.386 -73.980 5.898 1.00 41.59 389 ILE A C 1
ATOM 3037 O O . ILE A 1 389 ? -64.585 -75.175 6.063 1.00 41.59 389 ILE A O 1
ATOM 3041 N N . LEU A 1 390 ? -65.123 -73.058 6.528 1.00 41.94 390 LEU A N 1
ATOM 3042 C CA . LEU A 1 390 ? -66.260 -73.367 7.408 1.00 41.94 390 LEU A CA 1
ATOM 3043 C C . LEU A 1 390 ? -67.484 -73.872 6.630 1.00 41.94 390 LEU A C 1
ATOM 3045 O O . LEU A 1 390 ? -68.162 -74.765 7.123 1.00 41.94 390 LEU A O 1
ATOM 3049 N N . ASP A 1 391 ? -67.747 -73.372 5.420 1.00 46.38 391 ASP A N 1
ATOM 3050 C CA . ASP A 1 391 ? -68.783 -73.900 4.519 1.00 46.38 391 ASP A CA 1
ATOM 3051 C C . ASP A 1 391 ? -68.364 -75.243 3.900 1.00 46.38 391 ASP A C 1
ATOM 3053 O O . ASP A 1 391 ? -69.202 -76.131 3.764 1.00 46.38 391 ASP A O 1
ATOM 3057 N N . LEU A 1 392 ? -67.077 -75.446 3.590 1.00 45.00 392 LEU A N 1
ATOM 3058 C CA . LEU A 1 392 ? -66.511 -76.752 3.218 1.00 45.00 392 LEU A CA 1
ATOM 3059 C C . LEU A 1 392 ? -66.574 -77.741 4.389 1.00 45.00 392 LEU A C 1
ATOM 3061 O O . LEU A 1 392 ? -66.931 -78.895 4.183 1.00 45.00 392 LEU A O 1
ATOM 3065 N N . ALA A 1 393 ? -66.302 -77.302 5.620 1.00 41.03 393 ALA A N 1
ATOM 3066 C CA . ALA A 1 393 ? -66.428 -78.114 6.830 1.00 41.03 393 ALA A CA 1
ATOM 3067 C C . ALA A 1 393 ? -67.894 -78.390 7.201 1.00 41.03 393 ALA A C 1
ATOM 3069 O O . ALA A 1 393 ? -68.191 -79.462 7.715 1.00 41.03 393 ALA A O 1
ATOM 3070 N N . ARG A 1 394 ? -68.827 -77.474 6.903 1.00 45.62 394 ARG A N 1
ATOM 3071 C CA . ARG A 1 394 ? -70.275 -77.686 7.059 1.00 45.62 394 ARG A CA 1
ATOM 3072 C C . ARG A 1 394 ? -70.813 -78.651 5.999 1.00 45.62 394 ARG A C 1
ATOM 3074 O O . ARG A 1 394 ? -71.516 -79.582 6.363 1.00 45.62 394 ARG A O 1
ATOM 3081 N N . ARG A 1 395 ? -70.400 -78.516 4.731 1.00 46.47 395 ARG A N 1
ATOM 3082 C CA . ARG A 1 395 ? -70.720 -79.477 3.656 1.00 46.47 395 ARG A CA 1
ATOM 3083 C C . ARG A 1 395 ? -70.102 -80.859 3.909 1.00 46.47 395 ARG A C 1
ATOM 3085 O O . ARG A 1 395 ? -70.777 -81.858 3.697 1.00 46.47 395 ARG A O 1
ATOM 3092 N N . ASN A 1 396 ? -68.879 -80.935 4.446 1.00 42.19 396 ASN A N 1
ATOM 3093 C CA . ASN A 1 396 ? -68.262 -82.203 4.866 1.00 42.19 396 ASN A CA 1
ATOM 3094 C C . ASN A 1 396 ? -68.862 -82.764 6.173 1.00 42.19 396 ASN A C 1
ATOM 3096 O O . ASN A 1 396 ? -68.912 -83.977 6.346 1.00 42.19 396 ASN A O 1
ATOM 3100 N N . GLY A 1 397 ? -69.369 -81.914 7.070 1.00 42.69 397 GLY A N 1
ATOM 3101 C CA . GLY A 1 397 ? -70.127 -82.318 8.261 1.00 42.69 397 GLY A CA 1
ATOM 3102 C C . GLY A 1 397 ? -71.556 -82.787 7.953 1.00 42.69 397 GLY A C 1
ATOM 3103 O O . GLY A 1 397 ? -72.114 -83.588 8.699 1.00 42.69 397 GLY A O 1
ATOM 3104 N N . GLU A 1 398 ? -72.132 -82.351 6.832 1.00 42.84 398 GLU A N 1
ATOM 3105 C CA . GLU A 1 398 ? -73.401 -82.849 6.286 1.00 42.84 398 GLU A CA 1
ATOM 3106 C C . GLU A 1 398 ? -73.211 -84.132 5.448 1.00 42.84 398 GLU A C 1
ATOM 3108 O O . GLU A 1 398 ? -74.120 -84.958 5.389 1.00 42.84 398 GLU A O 1
ATOM 3113 N N . LEU A 1 399 ? -72.000 -84.389 4.933 1.00 36.62 399 LEU A N 1
ATOM 3114 C CA . LEU A 1 399 ? -71.585 -85.678 4.349 1.00 36.62 399 LEU A CA 1
ATOM 3115 C C . LEU A 1 399 ? -71.272 -86.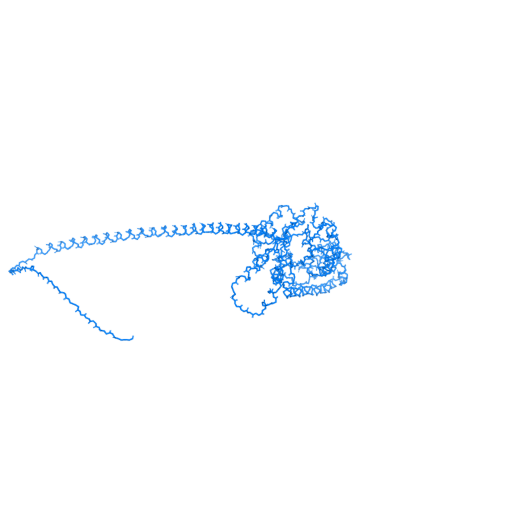768 5.397 1.00 36.62 399 LEU A C 1
ATOM 3117 O O . LEU A 1 399 ? -71.278 -87.946 5.060 1.00 36.62 399 LEU A O 1
ATOM 3121 N N . LEU A 1 400 ? -71.100 -86.415 6.678 1.00 35.25 400 LEU A N 1
ATOM 3122 C CA . LEU A 1 400 ? -71.026 -87.368 7.803 1.00 35.25 400 LEU A CA 1
ATOM 3123 C C . LEU A 1 400 ? -72.402 -87.707 8.417 1.00 35.25 400 LEU A C 1
ATOM 3125 O O . LEU A 1 400 ? -72.479 -88.439 9.400 1.00 35.25 400 LEU A O 1
ATOM 3129 N N . LYS A 1 401 ? -73.504 -87.214 7.830 1.00 36.62 401 LYS A N 1
ATOM 3130 C CA . LYS A 1 401 ? -74.881 -87.654 8.135 1.00 36.62 401 LYS A CA 1
ATOM 3131 C C . LYS A 1 401 ? -75.499 -88.543 7.049 1.00 36.62 401 LYS A C 1
ATOM 3133 O O . LYS A 1 401 ? -76.672 -88.892 7.150 1.00 36.62 401 LYS A O 1
ATOM 3138 N N . VAL A 1 402 ? -74.712 -88.968 6.060 1.00 37.41 402 VAL A N 1
ATOM 3139 C CA . VAL A 1 402 ? -75.106 -89.979 5.067 1.00 37.41 402 VAL A CA 1
ATOM 3140 C C . VAL A 1 402 ? -73.979 -91.008 4.955 1.00 37.41 402 VAL A C 1
ATOM 3142 O O . VAL A 1 402 ? -73.185 -90.993 4.024 1.00 37.41 402 VAL A O 1
ATOM 3145 N N . GLY A 1 403 ? -73.881 -91.866 5.970 1.00 29.03 403 GLY A N 1
ATOM 3146 C CA . GLY A 1 403 ? -72.904 -92.951 6.053 1.00 29.03 403 GLY A CA 1
ATOM 3147 C C . GLY A 1 403 ? -73.097 -93.766 7.332 1.00 29.03 403 GLY A C 1
ATOM 3148 O O . GLY A 1 403 ? -72.474 -93.460 8.335 1.00 29.03 403 GLY A O 1
ATOM 3149 N N . GLU A 1 404 ? -74.029 -94.723 7.271 1.00 29.48 404 GLU A N 1
ATOM 3150 C CA . GLU A 1 404 ? -74.031 -96.037 7.955 1.00 29.48 404 GLU A CA 1
ATOM 3151 C C . GLU A 1 404 ? -73.751 -96.087 9.478 1.00 29.48 404 GLU A C 1
ATOM 3153 O O . GLU A 1 404 ? -72.677 -95.776 9.969 1.00 29.48 404 GLU A O 1
ATOM 3158 N N . PHE A 1 405 ? -74.777 -96.356 10.292 1.00 27.44 405 PHE A N 1
ATOM 3159 C CA . PHE A 1 405 ? -75.138 -97.682 10.839 1.00 27.44 405 PHE A CA 1
ATOM 3160 C C . PHE A 1 405 ? -74.212 -98.233 11.950 1.00 27.44 405 PHE A C 1
ATOM 3162 O O . PHE A 1 405 ? -73.022 -98.433 11.754 1.00 27.44 405 PHE A O 1
ATOM 3169 N N . ALA A 1 406 ? -74.877 -98.609 13.054 1.00 27.52 406 ALA A N 1
ATOM 3170 C CA . ALA A 1 406 ? -74.522 -99.611 14.072 1.00 27.52 406 ALA A CA 1
ATOM 3171 C C . ALA A 1 406 ? -73.963 -99.140 15.439 1.00 27.52 406 ALA A C 1
ATOM 3173 O O . ALA A 1 406 ? -72.803 -98.792 15.599 1.00 27.52 406 ALA A O 1
ATOM 3174 N N . GLU A 1 407 ? -74.869 -99.240 16.424 1.00 28.19 407 GLU A N 1
ATOM 3175 C CA . GLU A 1 407 ? -74.712 -99.830 17.768 1.00 28.19 407 GLU A CA 1
ATOM 3176 C C . GLU A 1 407 ? -73.728 -99.255 18.811 1.00 28.19 407 GLU A C 1
ATOM 3178 O O . GLU A 1 407 ? -72.519 -99.217 18.638 1.00 28.19 407 GLU A O 1
ATOM 3183 N N . GLY A 1 408 ? -74.267 -99.018 20.021 1.00 26.30 408 GLY A N 1
ATOM 3184 C CA . GLY A 1 408 ? -73.628 -99.568 21.224 1.00 26.30 408 GLY A CA 1
ATOM 3185 C C . GLY A 1 408 ? -73.150 -98.611 22.328 1.00 26.30 408 GLY A C 1
ATOM 3186 O O . GLY A 1 408 ? -71.962 -98.475 22.558 1.00 26.30 408 GLY A O 1
ATOM 3187 N N . THR A 1 409 ? -74.094 -98.135 23.145 1.00 27.50 409 THR A N 1
ATOM 3188 C CA . THR A 1 409 ? -74.026 -98.090 24.630 1.00 27.50 409 THR A CA 1
ATOM 3189 C C . THR A 1 409 ? -72.974 -97.252 25.414 1.00 27.50 409 THR A C 1
ATOM 3191 O O . THR A 1 409 ? -71.798 -97.580 25.471 1.00 27.50 409 THR A O 1
ATOM 3194 N N . LYS A 1 410 ? -73.535 -96.392 26.297 1.00 28.73 410 LYS A N 1
ATOM 3195 C CA . LYS A 1 410 ? -73.272 -96.215 27.760 1.00 28.73 410 LYS A CA 1
ATOM 3196 C C . LYS A 1 410 ? -72.266 -95.155 28.300 1.00 28.73 410 LYS A C 1
ATOM 3198 O O . LYS A 1 410 ? -71.069 -95.242 28.086 1.00 28.73 410 LYS A O 1
ATOM 3203 N N . VAL A 1 411 ? -72.828 -94.347 29.232 1.00 29.47 411 VAL A N 1
ATOM 3204 C CA . VAL A 1 411 ? -72.282 -93.817 30.524 1.00 29.47 411 VAL A CA 1
ATOM 3205 C C . VAL A 1 411 ? -71.512 -92.480 30.433 1.00 29.47 411 VAL A C 1
ATOM 3207 O O . VAL A 1 411 ? -70.475 -92.415 29.796 1.00 29.47 411 VAL A O 1
ATOM 3210 N N . ARG A 1 412 ? -72.092 -91.341 30.885 1.00 26.45 412 ARG A N 1
ATOM 3211 C CA . ARG A 1 412 ? -72.088 -90.761 32.271 1.00 26.45 412 ARG A CA 1
ATOM 3212 C C . ARG A 1 412 ? -70.654 -90.446 32.739 1.00 26.45 412 ARG A C 1
ATOM 3214 O O . ARG A 1 412 ? -69.779 -91.261 32.534 1.00 26.45 412 ARG A O 1
ATOM 3221 N N . ASP A 1 413 ? -70.291 -89.397 33.459 1.00 31.39 413 ASP A N 1
ATOM 3222 C CA . ASP A 1 413 ? -70.879 -88.239 34.142 1.00 31.39 413 ASP A CA 1
ATOM 3223 C C . ASP A 1 413 ? -69.661 -87.588 34.870 1.00 31.39 413 ASP A C 1
ATOM 3225 O O . ASP A 1 413 ? -68.569 -88.157 34.864 1.00 31.39 413 ASP A O 1
ATOM 3229 N N . LEU A 1 414 ? -69.876 -86.476 35.575 1.00 29.00 414 LEU A N 1
ATOM 3230 C CA . LEU A 1 414 ? -69.094 -85.977 36.722 1.00 29.00 414 LEU A CA 1
ATOM 3231 C C . LEU A 1 414 ? -67.981 -84.941 36.477 1.00 29.00 414 LEU A C 1
ATOM 3233 O O . LEU A 1 414 ? -66.800 -85.217 36.296 1.00 29.00 414 LEU A O 1
ATOM 3237 N N . ARG A 1 415 ? -68.404 -83.691 36.710 1.00 29.34 415 ARG A N 1
ATOM 3238 C CA . ARG A 1 415 ? -67.795 -82.745 37.666 1.00 29.34 415 ARG A CA 1
ATOM 3239 C C . ARG A 1 415 ? -66.933 -83.428 38.745 1.00 29.34 415 ARG A C 1
ATOM 3241 O O . ARG A 1 415 ? -67.429 -84.316 39.427 1.00 29.34 415 ARG A O 1
ATOM 3248 N N . SER A 1 416 ? -65.777 -82.851 39.082 1.00 28.03 416 SER A N 1
ATOM 3249 C CA . SER A 1 416 ? -65.538 -82.213 40.396 1.00 28.03 416 SER A CA 1
ATOM 3250 C C . SER A 1 416 ? -64.052 -81.938 40.675 1.00 28.03 416 SER A C 1
ATOM 3252 O O . SER A 1 416 ? -63.210 -82.775 40.395 1.00 28.03 416 SER A O 1
ATOM 3254 N N . ARG A 1 417 ? -63.822 -80.793 41.342 1.00 31.17 417 ARG A N 1
ATOM 3255 C CA . ARG A 1 417 ? -62.836 -80.541 42.418 1.00 31.17 417 ARG A CA 1
ATOM 3256 C C . ARG A 1 417 ? -61.336 -80.598 42.058 1.00 31.17 417 ARG A C 1
ATOM 3258 O O . ARG A 1 417 ? -60.858 -81.573 41.520 1.00 31.17 417 ARG A O 1
ATOM 3265 N N . GLN A 1 418 ? -60.561 -79.524 42.230 1.00 29.70 418 GLN A N 1
ATOM 3266 C CA . GLN A 1 418 ? -60.139 -78.789 43.445 1.00 29.70 418 GLN A CA 1
ATOM 3267 C C . GLN A 1 418 ? -58.689 -79.171 43.791 1.00 29.70 418 GLN A C 1
ATOM 3269 O O . GLN A 1 418 ? -58.377 -80.354 43.838 1.00 29.70 418 GLN A O 1
ATOM 3274 N N . LYS A 1 419 ? -57.930 -78.144 44.191 1.00 29.91 419 LYS A N 1
ATOM 3275 C CA . LYS A 1 419 ? -56.855 -78.143 45.198 1.00 29.91 419 LYS A CA 1
ATOM 3276 C C . LYS A 1 419 ? -55.397 -78.385 44.790 1.00 29.91 419 LYS A C 1
ATOM 3278 O O . LYS A 1 419 ? -55.066 -79.386 44.176 1.00 29.91 419 LYS A O 1
ATOM 3283 N N . ASP A 1 420 ? -54.609 -77.432 45.308 1.00 32.31 420 ASP A N 1
ATOM 3284 C CA . ASP A 1 420 ? -53.259 -77.503 45.881 1.00 32.31 420 ASP A CA 1
ATOM 3285 C C . ASP A 1 420 ? -52.149 -77.923 44.898 1.00 32.31 420 ASP A C 1
ATOM 3287 O O . ASP A 1 420 ? -52.194 -78.978 44.291 1.00 32.31 420 ASP A O 1
ATOM 3291 N N . GLY A 1 421 ? -51.161 -77.085 44.577 1.00 27.72 421 GLY A N 1
ATOM 3292 C CA . GLY A 1 421 ? -50.199 -76.489 45.501 1.00 27.72 421 GLY A CA 1
ATOM 3293 C C . GLY A 1 421 ? -48.923 -77.345 45.497 1.00 27.72 421 GLY A C 1
ATOM 3294 O O . GLY A 1 421 ? -49.030 -78.563 45.544 1.00 27.72 421 GLY A O 1
ATOM 3295 N N . VAL A 1 422 ? -47.754 -76.687 45.476 1.00 32.09 422 VAL A N 1
ATOM 3296 C CA . VAL A 1 422 ? -46.400 -77.154 45.872 1.00 32.09 422 VAL A CA 1
ATOM 3297 C C . VAL A 1 422 ? -45.310 -76.949 44.802 1.00 32.09 422 VAL A C 1
ATOM 3299 O O . VAL A 1 422 ? -45.373 -77.431 43.674 1.00 32.09 422 VAL A O 1
ATOM 3302 N N . GLU A 1 423 ? -44.304 -76.192 45.249 1.00 35.34 423 GLU A N 1
ATOM 3303 C CA . GLU A 1 423 ? -42.974 -75.909 44.705 1.00 35.34 423 GLU A CA 1
ATOM 3304 C C . GLU A 1 423 ? -42.126 -77.164 44.463 1.00 35.34 423 GLU A C 1
ATOM 3306 O O . GLU A 1 423 ? -42.175 -78.069 45.288 1.00 35.34 423 GLU A O 1
ATOM 3311 N N . ILE A 1 424 ? -41.200 -77.133 43.489 1.00 33.06 424 ILE A N 1
ATOM 3312 C CA . ILE A 1 424 ? -39.879 -77.783 43.627 1.00 33.06 424 ILE A CA 1
ATOM 3313 C C . ILE A 1 424 ? -38.771 -76.911 42.999 1.00 33.06 424 ILE A C 1
ATOM 3315 O O . ILE A 1 424 ? -38.906 -76.348 41.916 1.00 33.06 424 ILE A O 1
ATOM 3319 N N . ARG A 1 425 ? -37.677 -76.831 43.762 1.00 31.94 425 ARG A N 1
ATOM 3320 C CA . ARG A 1 425 ? -36.394 -76.132 43.616 1.00 31.94 425 ARG A CA 1
ATOM 3321 C C . ARG A 1 425 ? -35.392 -76.793 42.640 1.00 31.94 425 ARG A C 1
ATOM 3323 O O . ARG A 1 425 ? -35.203 -77.998 42.703 1.00 31.94 425 ARG A O 1
ATOM 3330 N N . THR A 1 426 ? -34.658 -75.927 41.925 1.00 33.84 426 THR A N 1
ATOM 3331 C CA . THR A 1 426 ? -33.177 -75.834 41.745 1.00 33.84 426 THR A CA 1
ATOM 3332 C C . THR A 1 426 ? -32.347 -76.908 40.994 1.00 33.84 426 THR A C 1
ATOM 3334 O O . THR A 1 426 ? -32.604 -78.101 41.064 1.00 33.84 426 THR A O 1
ATOM 3337 N N . VAL A 1 427 ? -31.215 -76.393 40.458 1.00 30.97 427 VAL A N 1
ATOM 3338 C CA . VAL A 1 427 ? -29.886 -76.979 40.108 1.00 30.97 427 VAL A CA 1
ATOM 3339 C C . VAL A 1 427 ? -29.731 -77.272 38.595 1.00 30.97 427 VAL A C 1
ATOM 3341 O O . VAL A 1 427 ? -30.569 -77.954 38.025 1.00 30.97 427 VAL A O 1
ATOM 3344 N N . LEU A 1 428 ? -28.794 -76.675 37.832 1.00 31.06 428 LEU A N 1
ATOM 3345 C CA . LEU A 1 428 ? -27.307 -76.757 37.817 1.00 31.06 428 LEU A CA 1
ATOM 3346 C C . LEU A 1 428 ? -26.731 -75.514 37.063 1.00 31.06 428 LEU A C 1
ATOM 3348 O O . LEU A 1 428 ? -27.361 -75.067 36.111 1.00 31.06 428 LEU A O 1
ATOM 3352 N N . GLN A 1 429 ? -25.687 -74.780 37.508 1.00 33.16 429 GLN A N 1
ATOM 3353 C CA . GLN A 1 429 ? -24.225 -75.063 37.414 1.00 33.16 429 GLN A CA 1
ATOM 3354 C C . GLN A 1 429 ? -23.805 -75.550 36.007 1.00 33.16 429 GLN A C 1
ATOM 3356 O O . GLN A 1 429 ? -24.434 -76.454 35.483 1.00 33.16 429 GLN A O 1
ATOM 3361 N N . THR A 1 430 ? -22.793 -75.056 35.285 1.00 37.22 430 THR A N 1
ATOM 3362 C CA . THR A 1 430 ? -21.529 -74.333 35.546 1.00 37.22 430 THR A CA 1
ATOM 3363 C C . THR A 1 430 ? -20.950 -73.955 34.172 1.00 37.22 430 THR A C 1
ATOM 3365 O O . THR A 1 430 ? -21.187 -74.695 33.215 1.00 37.22 430 THR A O 1
ATOM 3368 N N . GLY A 1 431 ? -20.144 -72.893 34.087 1.00 34.75 431 GLY A N 1
ATOM 3369 C CA . GLY A 1 431 ? -19.333 -72.566 32.908 1.00 34.75 431 GLY A CA 1
ATOM 3370 C C . GLY A 1 431 ? -18.983 -71.097 32.848 1.00 34.75 431 GLY A C 1
ATOM 3371 O O . GLY A 1 431 ? -19.694 -70.392 32.104 1.00 34.75 431 GLY A O 1
#

Radius of gyration: 40.77 Å; chains: 1; bounding box: 96×120×74 Å

Sequence (431 aa):
MIDLHSHTTASDGTFSPAQLVDEAGRTGVRILGITDHDTFSGYDQALPLARQTGLELVCGIELSTKLHGHSVHLLGYFLNPSLNPDGLGDFRTWIGDLQASRRDRNVRLIARLRELGVNITLEEVQARGGGMTGRPHFAKLLLEKGYVSSMQQAFDDYLDESAKGYVTRREPQFAEAVQHIRDAGGIASLAHPIRIREDVAAVLSELRAAGLNAIEAYHSDHSPEQTKLYLELAGQHGLLITGGSDFHGAVKPEIQLGTGRGGNLRVPDDLVDRQRCQIAHLVLIQVQAPPCGETGQRRKVSHAILFDAQRLQRLEAGQRLEVANLVAIQVQRLERGHALQRAQLHNRIARKLQRLQVLEVGERREIGDLIQRQVQITQMRETGQRRQILDLARRNGELLKVGEFAEGTKVRDLRSRQKDGVEIRTVLQTG

Foldseek 3Di:
DAFAAEEALLFQFDHQLLRVLVQCVVVVHQEYHYAHELDQVSVVVNVVVCVVVNRHYWRKYWYFADDPNDTFIKMKTDRDLPLQVPLVVVLNVVSVVLQVLQVVQLVLLQVQVVVVVDDDDPVQLCVNGRNHRDQLSVLVSCCVVPVDVDSVCSQQAADDPPHSSHDDTDGHHLLRNLVSSVSSVIAIEGPPCVPDPDDCLVCVVVSVVSVHAAYALFELPDDPVSSVVRVVSCVVSVHQYDYHQNHRPPVCVQQRGQQHHPSRTHDDPCRSVVVVVVSVVVVVVVVPDDDDDDDDPPPPSVVVVVVVVVVVVPPDPVVVVVVVVVVVVVVVVVVVVVVVVVVVVVVVVVVVVVVVCCVVVVVVVVVVVVVVVVVVVVVVVVVVVVVVVVVVVVVVVVVVVPDDDDDDDDDDDDDDDDDDDDDDDDDDDDD

Secondary structure (DSSP, 8-state):
-EE--B--TTTT-SS-HHHHHHHHHHHT-SEEEE--BT--HHHHHHHHHHHHHTPEEEEEEEEEEEETTEEEEEEEEES-GGGSHHHHHHHHHHHHHHHHHHHHHHHHHHHHHHHTT----HHHHHHHHTT---HHHHHHHHHHTTS-SSHHHHIIIIISTTSTT----PPPBHHHHHHHHHHTT-EEEE--GGG-SS-HHHHHHHHHHTT--EEEEEETT--HHHHHHHHHHHHHHTPEEEEE--B-GGGSTTEETTTEETT-----TTHHHHHHHHHHHHHHHHHHSPP-S--SSHHHHHHHHHHHHHHHTTS-HHHHHHHHHHHHHHHHHHHHHHHHHHHHHHHHHHHHHHHHHHHHHHHHHHHHHHHHHHHHHHHHHHHHHHHHHHHHHHHHHHHTTSS----------------------------